Protein AF-U6LQA1-F1 (afdb_monomer)

Structure (mmCIF, N/CA/C/O backbone):
data_AF-U6LQA1-F1
#
_entry.id   AF-U6LQA1-F1
#
loop_
_atom_site.group_PDB
_atom_site.id
_atom_site.type_symbol
_atom_site.label_atom_id
_atom_site.label_alt_id
_atom_site.label_comp_id
_atom_site.label_asym_id
_atom_site.label_entity_id
_atom_site.label_seq_id
_atom_site.pdbx_PDB_ins_code
_atom_site.Cartn_x
_atom_site.Cartn_y
_atom_site.Cartn_z
_atom_site.occupancy
_atom_site.B_iso_or_equiv
_atom_site.auth_seq_id
_atom_site.auth_comp_id
_atom_site.auth_asym_id
_atom_site.auth_atom_id
_atom_site.pdbx_PDB_model_num
ATOM 1 N N . MET A 1 1 ? -21.775 -20.241 40.255 1.00 61.75 1 MET A N 1
ATOM 2 C CA . MET A 1 1 ? -22.355 -19.639 39.043 1.00 61.75 1 MET A CA 1
ATOM 3 C C . MET A 1 1 ? -23.097 -18.416 39.516 1.00 61.75 1 MET A C 1
ATOM 5 O O . MET A 1 1 ? -24.001 -18.556 40.332 1.00 61.75 1 MET A O 1
ATOM 9 N N . GLU A 1 2 ? -22.626 -17.250 39.103 1.00 75.19 2 GLU A N 1
ATOM 10 C CA . GLU A 1 2 ? -23.192 -15.957 39.477 1.00 75.19 2 GLU A CA 1
ATOM 11 C C . GLU A 1 2 ? -23.841 -15.342 38.235 1.00 75.19 2 GLU A C 1
ATOM 13 O O . GLU A 1 2 ? -23.300 -15.445 37.132 1.00 75.19 2 GLU A O 1
ATOM 18 N N . TRP A 1 3 ? -25.023 -14.755 38.412 1.00 77.31 3 TRP A N 1
ATOM 19 C CA . TRP A 1 3 ? -25.735 -14.007 37.378 1.00 77.31 3 TRP A CA 1
ATOM 20 C C . TRP A 1 3 ? -26.078 -12.632 37.945 1.00 77.31 3 TRP A C 1
ATOM 22 O O . TRP A 1 3 ? -26.408 -12.517 39.130 1.00 77.31 3 TRP A O 1
ATOM 32 N N . GLY A 1 4 ? -26.027 -11.608 37.099 1.00 76.25 4 GLY A N 1
ATOM 33 C CA . GLY A 1 4 ? -26.471 -10.272 37.462 1.00 76.25 4 GLY A CA 1
ATOM 34 C C . GLY A 1 4 ? -27.097 -9.530 36.291 1.00 76.25 4 GLY A C 1
ATOM 35 O O . GLY A 1 4 ? -26.804 -9.787 35.124 1.00 76.25 4 GLY A O 1
ATOM 36 N N . GLU A 1 5 ? -27.984 -8.604 36.635 1.00 76.75 5 GLU A N 1
ATOM 37 C CA . GLU A 1 5 ? -28.623 -7.672 35.712 1.00 76.75 5 GLU A CA 1
ATOM 38 C C . GLU A 1 5 ? -28.563 -6.279 36.344 1.00 76.75 5 GLU A C 1
ATOM 40 O O . GLU A 1 5 ? -28.870 -6.110 37.529 1.00 76.75 5 GLU A O 1
ATOM 45 N N . ARG A 1 6 ? -28.130 -5.283 35.571 1.00 73.12 6 ARG A N 1
ATOM 46 C CA . ARG A 1 6 ? -28.109 -3.875 35.972 1.00 73.12 6 ARG A CA 1
ATOM 47 C C . ARG A 1 6 ? -28.780 -3.045 34.884 1.00 73.12 6 ARG A C 1
ATOM 49 O O . ARG A 1 6 ? -28.591 -3.282 33.696 1.00 73.12 6 ARG A O 1
ATOM 56 N N . TRP A 1 7 ? -29.551 -2.043 35.287 1.00 65.44 7 TRP A N 1
ATOM 57 C CA . TRP A 1 7 ? -30.134 -1.066 34.373 1.00 65.44 7 TRP A CA 1
ATOM 58 C C . TRP A 1 7 ? -29.842 0.355 34.846 1.00 65.44 7 TRP A C 1
ATOM 60 O O . TRP A 1 7 ? -29.750 0.620 36.046 1.00 65.44 7 TRP A O 1
ATOM 70 N N . GLU A 1 8 ? -29.684 1.266 33.888 1.00 67.69 8 GLU A N 1
ATOM 71 C CA . GLU A 1 8 ? -29.538 2.702 34.139 1.00 67.69 8 GLU A CA 1
ATOM 72 C C . GLU A 1 8 ? -30.829 3.431 33.747 1.00 67.69 8 GLU A C 1
ATOM 74 O O . GLU A 1 8 ? -31.336 3.287 32.627 1.00 67.69 8 GLU A O 1
ATOM 79 N N . GLU A 1 9 ? -31.366 4.202 34.695 1.00 58.62 9 GLU A N 1
ATOM 80 C CA . GLU A 1 9 ? -32.528 5.073 34.517 1.00 58.62 9 GLU A CA 1
ATOM 81 C C . GLU A 1 9 ? -32.045 6.518 34.352 1.00 58.62 9 GLU A C 1
ATOM 83 O O . GLU A 1 9 ? -31.265 7.010 35.165 1.00 58.62 9 GLU A O 1
ATOM 88 N N . THR A 1 10 ? -32.524 7.212 33.321 1.00 53.03 10 THR A N 1
ATOM 89 C CA . THR A 1 10 ? -32.365 8.667 33.189 1.00 53.03 10 THR A CA 1
ATOM 90 C C . THR A 1 10 ? -33.716 9.350 33.323 1.00 53.03 10 THR A C 1
ATOM 92 O O . THR A 1 10 ? -34.697 8.926 32.706 1.00 53.03 10 THR A O 1
ATOM 95 N N . GLU A 1 11 ? -33.765 10.421 34.112 1.00 50.44 11 GLU A N 1
ATOM 96 C CA . GLU A 1 11 ? -34.923 11.308 34.190 1.00 50.44 11 GLU A CA 1
ATOM 97 C C . GLU A 1 11 ? -35.008 12.107 32.883 1.00 50.44 11 GLU A C 1
ATOM 99 O O . GLU A 1 11 ? -34.171 12.962 32.600 1.00 50.44 11 GLU A O 1
ATOM 104 N N . GLY A 1 12 ? -35.984 11.782 32.035 1.00 47.94 12 GLY A N 1
ATOM 105 C CA . GLY A 1 12 ? -36.197 12.506 30.788 1.00 47.94 12 GLY A CA 1
ATOM 106 C C . GLY A 1 12 ? -36.815 13.876 31.057 1.00 47.94 12 GLY A C 1
ATOM 107 O O . GLY A 1 12 ? -37.962 13.962 31.494 1.00 47.94 12 GLY A O 1
ATOM 108 N N . ILE A 1 13 ? -36.093 14.950 30.733 1.00 45.91 13 ILE A N 1
ATOM 109 C CA . ILE A 1 13 ? -36.718 16.244 30.448 1.00 45.91 13 ILE A CA 1
ATOM 110 C C . ILE A 1 13 ? -37.454 16.052 29.118 1.00 45.91 13 ILE A C 1
ATOM 112 O O . ILE A 1 13 ? -36.828 15.819 28.089 1.00 45.91 13 ILE A O 1
ATOM 116 N N . GLN A 1 14 ? -38.786 16.055 29.157 1.00 48.94 14 GLN A N 1
ATOM 117 C CA . GLN A 1 14 ? -39.632 15.971 27.964 1.00 48.94 14 GLN A CA 1
ATOM 118 C C . GLN A 1 14 ? -39.200 17.016 26.919 1.00 48.94 14 GLN A C 1
ATOM 120 O O . GLN A 1 14 ? -38.869 18.144 27.290 1.00 48.94 14 GLN A O 1
ATOM 125 N N . ASP A 1 15 ? -39.270 16.673 25.626 1.00 49.00 15 ASP A N 1
ATOM 126 C CA . ASP A 1 15 ? -39.147 17.638 24.527 1.00 49.00 15 ASP A CA 1
ATOM 127 C C . ASP A 1 15 ? -39.993 18.874 24.846 1.00 49.00 15 ASP A C 1
ATOM 129 O O . ASP A 1 15 ? -41.217 18.776 24.978 1.00 49.00 15 ASP A O 1
ATOM 133 N N . ALA A 1 16 ? -39.355 20.040 24.986 1.00 51.94 16 ALA A N 1
ATOM 134 C CA . ALA A 1 16 ? -40.000 21.260 25.479 1.00 51.94 16 ALA A CA 1
ATOM 135 C C . ALA A 1 16 ? -41.273 21.637 24.689 1.00 51.94 16 ALA A C 1
ATOM 137 O O . ALA A 1 16 ? -42.183 22.262 25.231 1.00 51.94 16 ALA A O 1
ATOM 138 N N . ALA A 1 17 ? -41.373 21.209 23.425 1.00 51.69 17 ALA A N 1
ATOM 139 C CA . ALA A 1 17 ? -42.545 21.406 22.576 1.00 51.69 17 ALA A CA 1
ATOM 140 C C . ALA A 1 17 ? -43.717 20.455 22.904 1.00 51.69 17 ALA A C 1
ATOM 142 O O . ALA A 1 17 ? -44.864 20.902 22.964 1.00 51.69 17 ALA A O 1
ATOM 143 N N . ALA A 1 18 ? -43.450 19.170 23.162 1.00 53.00 18 ALA A N 1
ATOM 144 C CA . ALA A 1 18 ? -44.482 18.205 23.553 1.00 53.00 18 ALA A CA 1
ATOM 145 C C . ALA A 1 18 ? -44.925 18.426 25.011 1.00 53.00 18 ALA A C 1
ATOM 147 O O . ALA A 1 18 ? -46.120 18.376 25.310 1.00 53.00 18 ALA A O 1
ATOM 148 N N . ALA A 1 19 ? -43.979 18.779 25.890 1.00 53.56 19 ALA A N 1
ATOM 149 C CA . ALA A 1 19 ? -44.236 19.144 27.281 1.00 53.56 19 ALA A CA 1
ATOM 150 C C . ALA A 1 19 ? -45.154 20.371 27.401 1.00 53.56 19 ALA A C 1
ATOM 152 O O . ALA A 1 19 ? -46.067 20.374 28.223 1.00 53.56 19 ALA A O 1
ATOM 153 N N . ALA A 1 20 ? -44.969 21.394 26.554 1.00 57.53 20 ALA A N 1
ATOM 154 C CA . ALA A 1 20 ? -45.802 22.598 26.562 1.00 57.53 20 ALA A CA 1
ATOM 155 C C . ALA A 1 20 ? -47.252 22.321 26.121 1.00 57.53 20 ALA A C 1
ATOM 157 O O . ALA A 1 20 ? -48.189 22.852 26.720 1.00 57.53 20 ALA A O 1
ATOM 158 N N . GLN A 1 21 ? -47.461 21.457 25.119 1.00 59.94 21 GLN A N 1
ATOM 159 C CA . GLN A 1 21 ? -48.807 21.076 24.669 1.00 59.94 21 GLN A CA 1
ATOM 160 C C . GLN A 1 21 ? -49.531 20.187 25.690 1.00 59.94 21 GLN A C 1
ATOM 162 O O . GLN A 1 21 ? -50.715 20.402 25.965 1.00 59.94 21 GLN A O 1
ATOM 167 N N . GLN A 1 22 ? -48.821 19.235 26.306 1.00 58.28 22 GLN A N 1
ATOM 168 C CA .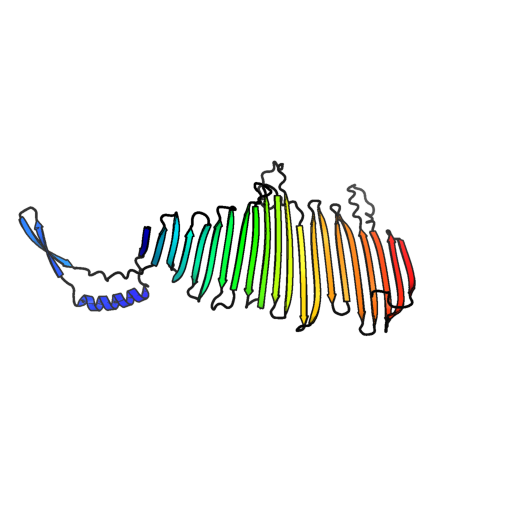 GLN A 1 22 ? -49.389 18.390 27.358 1.00 58.28 22 GLN A CA 1
ATOM 169 C C . GLN A 1 22 ? -49.641 19.178 28.655 1.00 58.28 22 GLN A C 1
ATOM 171 O O . GLN A 1 22 ? -50.682 18.982 29.282 1.00 58.28 22 GLN A O 1
ATOM 176 N N . GLN A 1 23 ? -48.772 20.134 29.019 1.00 59.31 23 GLN A N 1
ATOM 177 C CA . GLN A 1 23 ? -49.024 21.064 30.128 1.00 59.31 23 GLN A CA 1
ATOM 178 C C . GLN A 1 23 ? -50.230 21.967 29.868 1.00 59.31 23 GLN A C 1
ATOM 180 O O . GLN A 1 23 ? -50.985 22.217 30.803 1.00 59.31 23 GLN A O 1
ATOM 185 N N . GLN A 1 24 ? -50.465 22.434 28.636 1.00 62.12 24 GLN A N 1
ATOM 186 C CA . GLN A 1 24 ? -51.657 23.238 28.335 1.00 62.12 24 GLN A CA 1
ATOM 187 C C . GLN A 1 24 ? -52.957 22.430 28.467 1.00 62.12 24 GLN A C 1
ATOM 189 O O . GLN A 1 24 ? -53.931 22.935 29.029 1.00 62.12 24 GLN A O 1
ATOM 194 N N . GLN A 1 25 ? -52.978 21.167 28.022 1.00 60.09 25 GLN A N 1
ATOM 195 C CA . GLN A 1 25 ? -54.140 20.292 28.229 1.00 60.09 25 GLN A CA 1
ATOM 196 C C . GLN A 1 25 ? -54.322 19.888 29.699 1.00 60.09 25 GLN A C 1
ATOM 198 O O . GLN A 1 25 ? -55.453 19.881 30.192 1.00 60.09 25 GLN A O 1
ATOM 203 N N . GLN A 1 26 ? -53.238 19.620 30.435 1.00 57.31 26 GLN A N 1
ATOM 204 C CA . GLN A 1 26 ? -53.326 19.333 31.870 1.00 57.31 26 GLN A CA 1
ATOM 205 C C . GLN A 1 26 ? -53.703 20.565 32.698 1.00 57.31 26 GLN A C 1
ATOM 207 O O . GLN A 1 26 ? -54.463 20.414 33.647 1.00 57.31 26 GLN A O 1
ATOM 212 N N . GLN A 1 27 ? -53.284 21.784 32.339 1.00 58.72 27 GLN A N 1
ATOM 213 C CA . GLN A 1 27 ? -53.748 23.003 33.019 1.00 58.72 27 GLN A CA 1
ATOM 214 C C . GLN A 1 27 ? -55.251 23.241 32.817 1.00 58.72 27 GLN A C 1
ATOM 216 O O . GLN A 1 27 ? -55.916 23.705 33.744 1.00 58.72 27 GLN A O 1
ATOM 221 N N . GLN A 1 28 ? -55.816 22.873 31.659 1.00 57.81 28 GLN A N 1
ATOM 222 C CA . GLN A 1 28 ? -57.268 22.940 31.455 1.00 57.81 28 GLN A CA 1
ATOM 223 C C . GLN A 1 28 ? -58.037 21.876 32.255 1.00 57.81 28 GLN A C 1
ATOM 225 O O . GLN A 1 28 ? -59.141 22.161 32.716 1.00 57.81 28 GLN A O 1
ATOM 230 N N . GLN A 1 29 ? -57.467 20.689 32.502 1.00 55.22 29 GLN A N 1
ATOM 231 C CA . GLN A 1 29 ? -58.102 19.678 33.367 1.00 55.22 29 GLN A CA 1
ATOM 232 C C . GLN A 1 29 ? -57.857 19.906 34.871 1.00 55.22 29 GLN A C 1
ATOM 234 O O . GLN A 1 29 ? -58.747 19.640 35.680 1.00 55.22 29 GLN A O 1
ATOM 239 N N . GLN A 1 30 ? -56.712 20.465 35.277 1.00 53.50 30 GLN A N 1
ATOM 240 C CA . GLN A 1 30 ? -56.400 20.747 36.687 1.00 53.50 30 GLN A CA 1
ATOM 241 C C . GLN A 1 30 ? -57.215 21.905 37.277 1.00 53.50 30 GLN A C 1
ATOM 243 O O . GLN A 1 30 ? -57.342 21.991 38.499 1.00 53.50 30 GLN A O 1
ATOM 248 N N . GLN A 1 31 ? -57.850 22.748 36.455 1.00 54.28 31 GLN A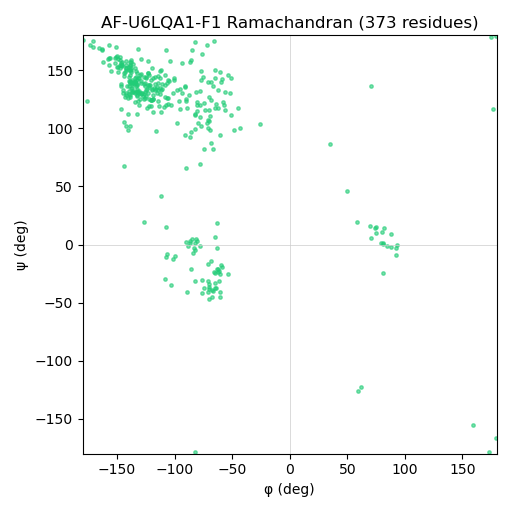 N 1
ATOM 249 C CA . GLN A 1 31 ? -58.846 23.695 36.968 1.00 54.28 31 GLN A CA 1
ATOM 250 C C . GLN A 1 31 ? -60.126 23.013 37.481 1.00 54.28 31 GLN A C 1
ATOM 252 O O . GLN A 1 31 ? -60.880 23.649 38.212 1.00 54.28 31 GLN A O 1
ATOM 257 N N . GLN A 1 32 ? -60.372 21.732 37.171 1.00 52.75 32 GLN A N 1
ATOM 258 C CA . GLN A 1 32 ? -61.587 21.036 37.617 1.00 52.75 32 GLN A CA 1
ATOM 259 C C . GLN A 1 32 ? -61.399 20.103 38.821 1.00 52.75 32 GLN A C 1
ATOM 261 O O . GLN A 1 32 ? -62.397 19.718 39.425 1.00 52.75 32 GLN A O 1
ATOM 266 N N . GLN A 1 33 ? -60.170 19.774 39.240 1.00 54.72 33 GLN A N 1
ATOM 267 C CA . GLN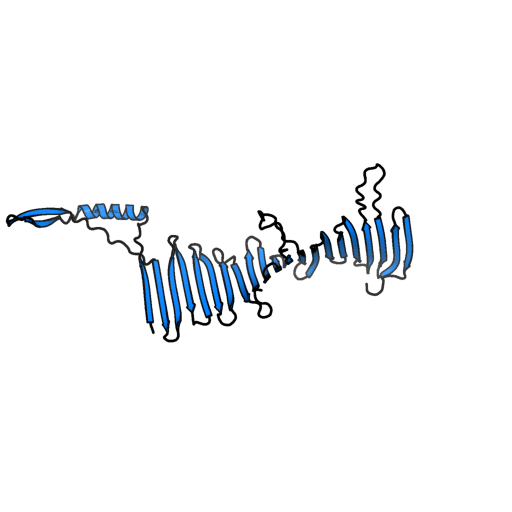 A 1 33 ? -59.940 18.943 40.434 1.00 54.72 33 GLN A CA 1
ATOM 268 C C . GLN A 1 33 ? -58.690 19.370 41.218 1.00 54.72 33 GLN A C 1
ATOM 270 O O . GLN A 1 33 ? -57.715 18.631 41.326 1.00 54.72 33 GLN A O 1
ATOM 275 N N . GLN A 1 34 ? -58.726 20.557 41.830 1.00 56.22 34 GLN A N 1
ATOM 276 C CA . GLN A 1 34 ? -57.809 20.862 42.930 1.00 56.22 34 GLN A CA 1
ATOM 277 C C . GLN A 1 34 ? -58.245 20.057 44.159 1.00 56.22 34 GLN A C 1
ATOM 279 O O . GLN A 1 34 ? -59.253 20.361 44.799 1.00 56.22 34 GLN A O 1
ATOM 284 N N . GLN A 1 35 ? -57.512 18.992 44.482 1.00 59.16 35 GLN A N 1
ATOM 285 C CA . GLN A 1 35 ? -57.755 18.234 45.706 1.00 59.16 35 GLN A CA 1
ATOM 286 C C . GLN A 1 35 ? -57.182 19.008 46.899 1.00 59.16 35 GLN A C 1
ATOM 288 O O . GLN A 1 35 ? -55.976 19.028 47.140 1.00 59.16 35 GLN A O 1
ATOM 293 N N . HIS A 1 36 ? -58.065 19.673 47.645 1.00 57.50 36 HIS A N 1
ATOM 294 C CA . HIS A 1 36 ? -57.721 20.304 48.915 1.00 57.50 36 HIS A CA 1
ATOM 295 C C . HIS A 1 36 ? -57.739 19.253 50.022 1.00 57.50 36 HIS A C 1
ATOM 297 O O . HIS A 1 36 ? -58.801 18.774 50.423 1.00 57.50 36 HIS A O 1
ATOM 303 N N . LEU A 1 37 ? -56.567 18.927 50.558 1.00 62.25 37 LEU A N 1
ATOM 304 C CA . LEU A 1 37 ? -56.456 18.085 51.742 1.00 62.25 37 LEU A CA 1
ATOM 305 C C . LEU A 1 37 ? -56.348 18.976 52.978 1.00 62.25 37 LEU A C 1
ATOM 307 O O . LEU A 1 37 ? -55.621 19.970 53.004 1.00 62.25 37 LEU A O 1
ATOM 311 N N . ARG A 1 38 ? -57.115 18.635 54.013 1.00 65.25 38 ARG A N 1
ATOM 312 C CA . ARG A 1 38 ? -57.076 19.318 55.307 1.00 65.25 38 ARG A CA 1
ATOM 313 C C . ARG A 1 38 ? -56.196 18.517 56.247 1.00 65.25 38 ARG A C 1
ATOM 315 O O . ARG A 1 38 ? -56.620 17.482 56.754 1.00 65.25 38 ARG A O 1
ATOM 322 N N . ILE A 1 39 ? -54.984 19.002 56.480 1.00 72.44 39 ILE A N 1
ATOM 323 C CA . ILE A 1 39 ? -54.062 18.369 57.420 1.00 72.44 39 ILE A CA 1
ATOM 324 C C . ILE A 1 39 ? -54.351 18.938 58.807 1.00 72.44 39 ILE A C 1
ATOM 326 O O . ILE A 1 39 ? -54.432 20.156 58.980 1.00 72.44 39 ILE A O 1
ATOM 330 N N . ARG A 1 40 ? -54.541 18.052 59.788 1.00 69.44 40 ARG A N 1
ATOM 331 C CA . ARG A 1 40 ? -54.679 18.413 61.201 1.00 69.44 40 ARG A CA 1
ATOM 332 C C . ARG A 1 40 ? -53.320 18.287 61.872 1.00 69.44 40 ARG A C 1
ATOM 334 O O . ARG A 1 40 ? -52.771 17.193 61.931 1.00 69.44 40 ARG A O 1
ATOM 341 N N . ILE A 1 41 ? -52.794 19.399 62.366 1.00 75.50 41 ILE A N 1
ATOM 342 C CA . ILE A 1 41 ? -51.494 19.477 63.030 1.00 75.50 41 ILE A CA 1
ATOM 343 C C . ILE A 1 41 ? -51.753 19.719 64.517 1.00 75.50 41 ILE A C 1
ATOM 345 O O . ILE A 1 41 ? -52.360 20.728 64.884 1.00 75.50 41 ILE A O 1
ATOM 349 N N . LEU A 1 42 ? -51.324 18.780 65.362 1.00 68.12 42 LEU A N 1
ATOM 350 C CA . LEU A 1 42 ? -51.384 18.904 66.817 1.00 68.12 42 LEU A CA 1
ATOM 351 C C . LEU A 1 42 ? -50.199 19.755 67.287 1.00 68.12 42 LEU A C 1
ATOM 353 O O . LEU A 1 42 ? -49.046 19.409 67.036 1.00 68.12 42 LEU A O 1
ATOM 357 N N . LEU A 1 43 ? -50.485 20.874 67.943 1.00 78.06 43 LEU A N 1
ATOM 358 C CA . LEU A 1 43 ? -49.476 21.766 68.498 1.00 78.06 43 LEU A CA 1
ATOM 359 C C . LEU A 1 43 ? -49.049 21.310 69.906 1.00 78.06 43 LEU A C 1
ATOM 361 O O . LEU A 1 43 ? -49.816 20.631 70.591 1.00 78.06 43 LEU A O 1
ATOM 365 N N . PRO A 1 44 ? -47.859 21.721 70.387 1.00 61.06 44 PRO A N 1
ATOM 366 C CA . PRO A 1 44 ? -47.303 21.266 71.668 1.00 61.06 44 PRO A CA 1
ATOM 367 C C . PRO A 1 44 ? -48.171 21.555 72.906 1.00 61.06 44 PRO A C 1
ATOM 369 O O . PRO A 1 44 ? -47.990 20.914 73.935 1.00 61.06 44 PRO A O 1
ATOM 372 N N . GLY A 1 45 ? -49.120 22.495 72.816 1.00 77.94 45 GLY A N 1
ATOM 373 C CA . GLY A 1 45 ? -50.091 22.810 73.873 1.00 77.94 45 GLY A CA 1
ATOM 374 C C . GLY A 1 45 ? -51.369 21.958 73.866 1.00 77.94 45 GLY A C 1
ATOM 375 O O . GLY A 1 45 ? -52.264 22.218 74.662 1.00 77.94 45 GLY A O 1
ATOM 376 N N . GLY A 1 46 ? -51.488 20.972 72.968 1.00 71.94 46 GLY A N 1
ATOM 377 C CA . GLY A 1 46 ? -52.673 20.112 72.831 1.00 71.94 46 GLY A CA 1
ATOM 378 C C . GLY A 1 46 ? -53.766 20.658 71.902 1.00 71.94 46 GLY A C 1
ATOM 379 O O . GLY A 1 46 ? -54.760 19.978 71.656 1.00 71.94 46 GLY A O 1
ATOM 380 N N . GLU A 1 47 ? -53.584 21.855 71.345 1.00 76.50 47 GLU A N 1
ATOM 381 C CA . GLU A 1 47 ? -54.486 22.432 70.345 1.00 76.50 47 GLU A CA 1
ATOM 382 C C . GLU A 1 47 ? -54.266 21.796 68.963 1.00 76.50 47 GLU A C 1
ATOM 384 O O . GLU A 1 47 ? -53.135 21.528 68.561 1.00 76.50 47 GLU A O 1
ATOM 389 N N . VAL A 1 48 ? -55.340 21.571 68.201 1.00 74.62 48 VAL A N 1
ATOM 390 C CA . VAL A 1 48 ? -55.267 21.050 66.826 1.00 74.62 48 VAL A CA 1
ATOM 391 C C . VAL A 1 48 ? -55.597 22.168 65.847 1.00 74.62 48 VAL A C 1
ATOM 393 O O . VAL A 1 48 ? -56.716 22.679 65.847 1.00 74.62 48 VAL A O 1
ATOM 396 N N . THR A 1 49 ? -54.664 22.499 64.955 1.00 71.00 49 THR A N 1
ATOM 397 C CA . THR A 1 49 ? -54.922 23.430 63.845 1.00 71.00 49 THR A CA 1
ATOM 398 C C . THR A 1 49 ? -55.160 22.650 62.561 1.00 71.00 49 THR A C 1
ATOM 400 O O . THR A 1 49 ? -54.561 21.599 62.340 1.00 71.00 49 THR A O 1
ATOM 403 N N . THR A 1 50 ? -56.068 23.131 61.713 1.00 77.62 50 THR A N 1
ATOM 404 C CA . THR A 1 50 ? -56.317 22.523 60.402 1.00 77.62 50 THR A CA 1
ATOM 405 C C . THR A 1 50 ? -55.897 23.500 59.321 1.00 77.62 50 THR A C 1
ATOM 407 O O . THR A 1 50 ? -56.478 24.581 59.236 1.00 77.62 50 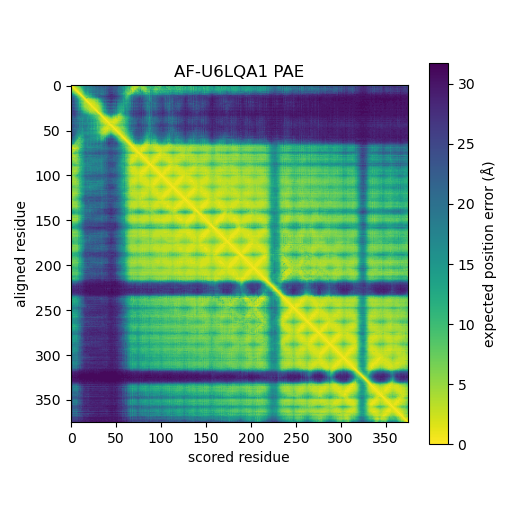THR A O 1
ATOM 410 N N . GLN A 1 51 ? -54.930 23.122 58.486 1.00 75.94 51 GLN A N 1
ATOM 411 C CA . GLN A 1 51 ? -54.529 23.929 57.334 1.00 75.94 51 GLN A CA 1
ATOM 412 C C . GLN A 1 51 ? -54.925 23.233 56.024 1.00 75.94 51 GLN A C 1
ATOM 414 O O . GLN A 1 51 ? -54.715 22.022 55.884 1.00 75.94 51 GLN A O 1
ATOM 419 N N . PRO A 1 52 ? -55.533 23.962 55.069 1.00 64.19 52 PRO A N 1
ATOM 420 C CA . PRO A 1 52 ? -55.725 23.455 53.721 1.00 64.19 52 PRO A CA 1
ATOM 421 C C . PRO A 1 52 ? -54.381 23.481 52.987 1.00 64.19 52 PRO A C 1
ATOM 423 O O . PRO A 1 52 ? -53.777 24.541 52.838 1.00 64.19 52 PRO A O 1
ATOM 426 N N . VAL A 1 53 ? -53.927 22.322 52.518 1.00 65.62 53 VAL A N 1
ATOM 427 C CA . VAL A 1 53 ? -52.722 22.208 51.692 1.00 65.62 53 VAL A CA 1
ATOM 428 C C . VAL A 1 53 ? -53.137 21.795 50.286 1.00 65.62 53 VAL A C 1
ATOM 430 O O . VAL A 1 53 ? -53.970 20.903 50.101 1.00 65.62 53 VAL A O 1
ATOM 433 N N . LEU A 1 54 ? -52.578 22.491 49.299 1.00 63.88 54 LEU A N 1
ATOM 434 C CA . LEU A 1 54 ? -52.759 22.198 47.884 1.00 63.88 54 LEU A CA 1
ATOM 435 C C . LEU A 1 54 ? -51.824 21.049 47.506 1.00 63.88 54 LEU A C 1
ATOM 437 O O . LEU A 1 54 ? -50.603 21.189 47.581 1.00 63.88 54 LEU A O 1
ATOM 441 N N . LEU A 1 55 ? -52.397 19.906 47.129 1.00 53.69 55 LEU A N 1
ATOM 442 C CA . LEU A 1 55 ? -51.621 18.771 46.647 1.00 53.69 55 LEU A CA 1
ATOM 443 C C . LEU A 1 55 ? -51.315 18.989 45.158 1.00 53.69 55 LEU A C 1
ATOM 445 O O . LEU A 1 55 ? -52.167 18.765 44.301 1.00 53.69 55 LEU A O 1
ATOM 449 N N . LEU A 1 56 ? -50.105 19.457 44.847 1.00 57.59 56 LEU A N 1
ATOM 450 C CA . LEU A 1 56 ? -49.598 19.477 43.474 1.00 57.59 56 LEU A CA 1
ATOM 451 C C . LEU A 1 56 ? -49.312 18.033 43.052 1.00 57.59 56 LEU A C 1
ATOM 453 O O . LEU A 1 56 ? -48.299 17.451 43.436 1.00 57.59 56 LEU A O 1
ATOM 457 N N . GLN A 1 57 ? -50.231 17.441 42.290 1.00 55.31 57 GLN A N 1
ATOM 458 C CA . GLN A 1 57 ? -50.026 16.139 41.670 1.00 55.31 57 GLN A CA 1
ATOM 459 C C . GLN A 1 57 ? -48.967 16.315 40.574 1.00 55.31 57 GLN A C 1
ATOM 461 O O . GLN A 1 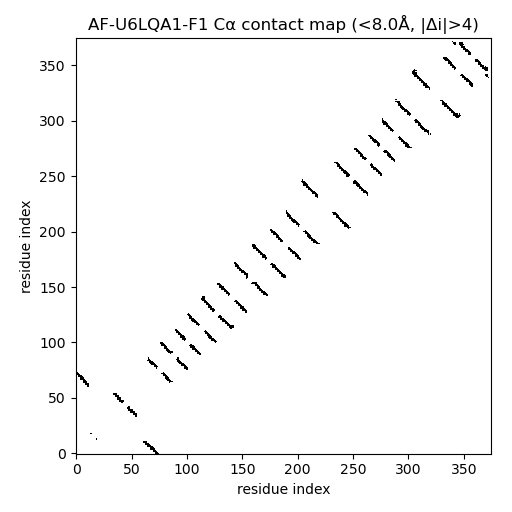57 ? -49.258 16.835 39.497 1.00 55.31 57 GLN A O 1
ATOM 466 N N . GLN A 1 58 ? -47.715 15.967 40.879 1.00 53.72 58 GLN A N 1
ATOM 467 C CA . GLN A 1 58 ? -46.673 15.927 39.859 1.00 53.72 58 GLN A CA 1
ATOM 468 C C . GLN A 1 58 ? -47.062 14.874 38.814 1.00 53.72 58 GLN A C 1
ATOM 470 O O . GLN A 1 58 ? -47.479 13.774 39.198 1.00 53.72 58 GLN A O 1
ATOM 475 N N . PRO A 1 59 ? -46.973 15.189 37.509 1.00 57.72 59 PRO A N 1
ATOM 476 C CA . PRO A 1 59 ? -47.207 14.191 36.482 1.00 57.72 59 PRO A CA 1
ATOM 477 C C . PRO A 1 59 ? -46.213 13.034 36.675 1.00 57.72 59 PRO A C 1
ATOM 479 O O . PRO A 1 59 ? -45.068 13.275 37.073 1.00 57.72 59 PRO A O 1
ATOM 482 N N . PRO A 1 60 ? -46.633 11.779 36.438 1.00 51.78 60 PRO A N 1
ATOM 483 C CA . PRO A 1 60 ? -45.732 10.640 36.522 1.00 51.78 60 PRO A CA 1
ATOM 484 C C . PRO A 1 60 ? -44.557 10.868 35.568 1.00 51.78 60 PRO A C 1
ATOM 486 O O . PRO A 1 60 ? -44.754 11.046 34.368 1.00 51.78 60 PRO A O 1
ATOM 489 N N . MET A 1 61 ? -43.337 10.898 36.108 1.00 52.09 61 MET A N 1
ATOM 490 C CA . MET A 1 61 ? -42.134 10.964 35.283 1.00 52.09 61 MET A CA 1
ATOM 491 C C . MET A 1 61 ? -42.028 9.686 34.453 1.00 52.09 61 MET A C 1
ATOM 493 O O . MET A 1 61 ? -41.953 8.585 35.005 1.00 52.09 61 MET A O 1
ATOM 497 N N . GLU A 1 62 ? -41.999 9.829 33.129 1.00 53.12 62 GLU A N 1
ATOM 498 C CA . GLU A 1 62 ? -41.661 8.729 32.234 1.00 53.12 62 GLU A CA 1
ATOM 499 C C . GLU A 1 62 ? -40.172 8.406 32.385 1.00 53.12 62 GLU A C 1
ATOM 501 O O . GLU A 1 62 ? -39.295 9.143 31.934 1.00 53.12 62 GLU A O 1
ATOM 506 N N . ARG A 1 63 ? -39.880 7.285 33.043 1.00 52.09 63 ARG A N 1
ATOM 507 C CA . ARG A 1 63 ? -38.528 6.735 33.121 1.00 52.09 63 ARG A CA 1
ATOM 508 C C . ARG A 1 63 ? -38.264 5.935 31.853 1.00 52.09 63 ARG A C 1
ATOM 510 O O . ARG A 1 63 ? -38.887 4.896 31.639 1.00 52.09 63 ARG A O 1
ATOM 517 N N . LYS A 1 64 ? -37.348 6.402 31.006 1.00 60.28 64 LYS A N 1
ATOM 518 C CA . LYS A 1 64 ? -36.875 5.623 29.854 1.00 60.28 64 LYS A CA 1
ATOM 519 C C . LYS A 1 64 ? -35.661 4.797 30.283 1.00 60.28 64 LYS A C 1
ATOM 521 O O . LYS A 1 64 ? -34.683 5.350 30.784 1.00 60.28 64 LYS A O 1
ATOM 526 N N . LYS A 1 65 ? -35.737 3.471 30.106 1.00 62.03 65 LYS A N 1
ATOM 527 C CA . LYS A 1 65 ? -34.606 2.552 30.320 1.00 62.03 65 LYS A CA 1
ATOM 528 C C . LYS A 1 65 ? -33.527 2.889 29.291 1.00 62.03 65 LYS A C 1
ATOM 530 O O . LYS A 1 65 ? -33.787 2.780 28.095 1.00 62.03 65 LYS A O 1
ATOM 535 N N . ARG A 1 66 ? -32.349 3.319 29.752 1.00 74.00 66 ARG A N 1
ATOM 536 C CA . ARG A 1 66 ? -31.271 3.771 28.863 1.00 74.00 66 ARG A CA 1
ATOM 537 C C . ARG A 1 66 ? -30.356 2.626 28.446 1.00 74.00 66 ARG A C 1
ATOM 539 O O . ARG A 1 66 ? -30.023 2.539 27.272 1.00 74.00 66 ARG A O 1
ATOM 546 N N . PHE A 1 67 ? -30.024 1.732 29.380 1.00 83.12 67 PHE A N 1
ATOM 547 C CA . PHE A 1 67 ? -29.194 0.549 29.136 1.00 83.12 67 PHE A CA 1
ATOM 548 C C . PHE A 1 67 ? -29.712 -0.691 29.887 1.00 83.12 67 PHE A C 1
ATOM 550 O O . PHE A 1 67 ? -30.211 -0.590 31.010 1.00 83.12 67 PHE A O 1
ATOM 557 N N . ASP A 1 68 ? -29.586 -1.851 29.248 1.00 87.75 68 ASP A N 1
ATOM 558 C CA . ASP A 1 68 ? -29.770 -3.202 29.777 1.00 87.75 68 ASP A CA 1
ATOM 559 C C . ASP A 1 68 ? -28.405 -3.893 29.814 1.00 87.75 68 ASP A C 1
ATOM 561 O O . ASP A 1 68 ? -27.826 -4.106 28.754 1.00 87.75 68 ASP A O 1
ATOM 565 N N . ASP A 1 69 ? -27.881 -4.200 30.999 1.00 92.44 69 ASP A N 1
ATOM 566 C CA . ASP A 1 69 ? -26.564 -4.816 31.196 1.00 92.44 69 ASP A CA 1
ATOM 567 C C . ASP A 1 69 ? -26.728 -6.170 31.897 1.00 92.44 69 ASP A C 1
ATOM 569 O O . ASP A 1 69 ? -27.194 -6.244 33.039 1.00 92.44 69 ASP A O 1
ATOM 573 N N . LYS A 1 70 ? -26.387 -7.249 31.190 1.00 93.06 70 LYS A N 1
ATOM 574 C CA . LYS A 1 70 ? -26.543 -8.641 31.625 1.00 93.06 70 LYS A CA 1
ATOM 575 C C . LYS A 1 70 ? -25.205 -9.346 31.575 1.00 93.06 70 LYS A C 1
ATOM 577 O O . LYS A 1 70 ? -24.509 -9.270 30.568 1.00 93.06 70 LYS A O 1
ATOM 582 N N . TRP A 1 71 ? -24.874 -10.083 32.627 1.00 93.31 71 TRP A N 1
ATOM 583 C CA . TRP A 1 71 ? -23.598 -10.784 32.714 1.00 93.31 71 TRP A CA 1
ATOM 584 C C . TRP A 1 71 ? -23.694 -12.095 33.493 1.00 93.31 71 TRP A C 1
ATOM 586 O O . TRP A 1 71 ? -24.609 -12.320 34.293 1.00 93.31 71 TRP A O 1
ATOM 596 N N . TRP A 1 72 ? -22.716 -12.963 33.243 1.00 93.75 72 TRP A N 1
ATOM 597 C CA . TRP A 1 72 ? -22.609 -14.308 33.795 1.00 93.75 72 TRP A CA 1
ATOM 598 C C . TRP A 1 72 ? -21.160 -14.612 34.172 1.00 93.75 72 TRP A C 1
ATOM 600 O O . TRP A 1 72 ? -20.240 -14.249 33.439 1.00 93.75 72 TRP A O 1
ATOM 610 N N . ILE A 1 73 ? -20.962 -15.297 35.303 1.00 92.06 73 ILE A N 1
ATOM 611 C CA . ILE A 1 73 ? -19.652 -15.783 35.760 1.00 92.06 73 ILE A CA 1
ATOM 612 C C . ILE A 1 73 ? -19.767 -17.256 36.179 1.00 92.06 73 ILE A C 1
ATOM 614 O O . ILE A 1 73 ? -20.560 -17.639 37.053 1.00 92.06 73 ILE A O 1
ATOM 618 N N . GLU A 1 74 ? -18.955 -18.108 35.562 1.00 92.62 74 GLU A N 1
ATOM 619 C CA . GLU A 1 74 ? -18.832 -19.526 35.886 1.00 92.62 74 GLU A CA 1
ATOM 620 C C . GLU A 1 74 ? -17.818 -19.771 37.007 1.00 92.62 74 GLU A C 1
ATOM 622 O O . GLU A 1 74 ? -16.884 -19.006 37.228 1.00 92.62 74 GLU A O 1
ATOM 627 N N . ALA A 1 75 ? -17.955 -20.906 37.699 1.00 85.94 75 ALA A N 1
ATOM 628 C CA . ALA A 1 75 ? -17.037 -21.288 38.776 1.00 85.94 75 ALA A CA 1
ATOM 629 C C . ALA A 1 75 ? -15.583 -21.483 38.302 1.00 85.94 75 ALA A C 1
ATOM 631 O O . ALA A 1 75 ? -14.659 -21.371 39.101 1.00 85.94 75 ALA A O 1
ATOM 632 N N . HIS A 1 76 ? -15.385 -21.774 37.014 1.00 87.25 76 HIS A N 1
ATOM 633 C CA . HIS A 1 76 ? -14.070 -21.975 36.404 1.00 87.25 76 HIS A CA 1
ATOM 634 C C . HIS A 1 76 ? -13.391 -20.666 35.963 1.00 87.25 76 HIS A C 1
ATOM 636 O O . HIS A 1 76 ? -12.311 -20.722 35.386 1.00 87.25 76 HIS A O 1
ATOM 642 N N . GLY A 1 77 ? -13.992 -19.503 36.247 1.00 89.62 77 GLY A N 1
ATOM 643 C CA . GLY A 1 77 ? -13.429 -18.186 35.931 1.00 89.62 77 GLY A CA 1
ATOM 644 C C . GLY A 1 77 ? -13.851 -17.613 34.577 1.00 89.62 77 GLY A C 1
ATOM 645 O O . GLY A 1 77 ? -13.510 -16.470 34.290 1.00 89.62 77 GLY A O 1
ATOM 646 N N . ASN A 1 78 ? -14.620 -18.358 33.774 1.00 93.69 78 ASN A N 1
ATOM 647 C CA . ASN A 1 78 ? -15.212 -17.825 32.549 1.00 93.69 78 ASN A CA 1
ATOM 648 C C . ASN A 1 78 ? -16.276 -16.784 32.887 1.00 93.69 78 ASN A C 1
ATOM 650 O O . ASN A 1 78 ? -17.083 -16.981 33.797 1.00 93.69 78 ASN A O 1
ATOM 654 N N . SER A 1 79 ? -16.321 -15.709 32.119 1.00 94.31 79 SER A N 1
ATOM 655 C CA . SER A 1 79 ? -17.322 -14.666 32.245 1.00 94.31 79 SER A CA 1
ATOM 656 C C . SER A 1 79 ? -17.697 -14.104 30.882 1.00 94.31 79 SER A C 1
ATOM 658 O O . SER A 1 79 ? -16.888 -14.081 29.956 1.00 94.31 79 SER A O 1
ATOM 660 N N . TRP A 1 80 ? -18.951 -13.700 30.735 1.00 96.12 80 TRP A N 1
ATOM 661 C CA . TRP A 1 80 ? -19.437 -13.023 29.539 1.00 96.12 80 TRP A CA 1
ATOM 662 C C . TRP A 1 80 ? -20.579 -12.088 29.896 1.00 96.12 80 TRP A C 1
ATOM 664 O O . TRP A 1 80 ? -21.225 -12.240 30.935 1.00 96.12 80 TRP A O 1
ATOM 674 N N . GLY A 1 81 ? -20.858 -11.137 29.018 1.00 96.00 81 GLY A N 1
ATOM 675 C CA . GLY A 1 81 ? -21.971 -10.225 29.195 1.00 96.00 81 GLY A CA 1
ATOM 676 C C . GLY A 1 81 ? -22.360 -9.507 27.918 1.00 96.00 81 GLY A C 1
ATOM 677 O O . GLY A 1 81 ? -21.665 -9.564 26.904 1.00 96.00 81 GLY A O 1
ATOM 678 N N . HIS A 1 82 ? -23.514 -8.860 27.986 1.00 95.44 82 HIS A N 1
ATOM 679 C CA . HIS A 1 82 ? -24.107 -8.055 26.932 1.00 95.44 82 HIS A CA 1
ATOM 680 C C . HIS A 1 82 ? -24.717 -6.803 27.552 1.00 95.44 82 HIS A C 1
ATOM 682 O O . HIS A 1 82 ? -25.515 -6.896 28.486 1.00 95.44 82 HIS A O 1
ATOM 688 N N . LYS A 1 83 ? -24.379 -5.648 26.989 1.00 93.94 83 LYS A N 1
ATOM 689 C CA . LYS A 1 83 ? -24.954 -4.350 27.311 1.00 93.94 83 LYS A CA 1
ATOM 690 C C . LYS A 1 83 ? -25.616 -3.776 26.065 1.00 93.94 83 LYS A C 1
ATOM 692 O O . LYS A 1 83 ? -24.963 -3.620 25.043 1.00 93.94 83 LYS A O 1
ATOM 697 N N . GLU A 1 84 ? -26.892 -3.419 26.127 1.00 94.50 84 GLU A N 1
ATOM 698 C CA . GLU A 1 84 ? -27.603 -2.771 25.014 1.00 94.50 84 GLU A CA 1
ATOM 699 C C . GLU A 1 84 ? -28.398 -1.570 25.496 1.00 94.50 84 GLU A C 1
ATOM 701 O O . GLU A 1 84 ? -28.945 -1.576 26.594 1.00 94.50 84 GLU A O 1
ATOM 706 N N . GLY A 1 85 ? -28.466 -0.521 24.689 1.00 92.31 85 GLY A N 1
ATOM 707 C CA . GLY A 1 85 ? -29.177 0.688 25.066 1.00 92.31 85 GLY A CA 1
ATOM 708 C C . GLY A 1 85 ? -29.127 1.777 24.014 1.00 92.31 85 GLY A C 1
ATOM 709 O O . GLY A 1 85 ? -28.754 1.528 22.869 1.00 92.31 85 GLY A O 1
ATOM 710 N N . PHE A 1 86 ? -29.507 2.984 24.421 1.00 88.94 86 PHE A N 1
ATOM 711 C CA . PHE A 1 86 ? -29.509 4.169 23.569 1.00 88.94 86 PHE A CA 1
ATOM 712 C C . PHE A 1 86 ? -28.642 5.279 24.173 1.00 88.94 86 PHE A C 1
ATOM 714 O O . PHE A 1 86 ? -28.684 5.540 25.382 1.00 88.94 86 PHE A O 1
ATOM 721 N N . THR A 1 87 ? -27.846 5.942 23.335 1.00 86.69 87 THR A N 1
ATOM 722 C CA . THR A 1 87 ? -27.118 7.159 23.716 1.00 86.69 87 THR A CA 1
ATOM 723 C C . THR A 1 87 ? -28.084 8.341 23.861 1.00 86.69 87 THR A C 1
ATOM 725 O O . THR A 1 87 ? -29.276 8.233 23.571 1.00 86.69 87 THR A O 1
ATOM 728 N N . GLU A 1 88 ? -27.586 9.473 24.368 1.00 81.94 88 GLU A N 1
ATOM 729 C CA . GLU A 1 88 ? -28.388 10.710 24.458 1.00 81.94 88 GLU A CA 1
ATOM 730 C C . GLU A 1 88 ? -28.842 11.196 23.074 1.00 81.94 88 GLU A C 1
ATOM 732 O O . GLU A 1 88 ? -29.954 11.698 22.935 1.00 81.94 88 GLU A O 1
ATOM 737 N N . ASP A 1 89 ? -28.031 10.934 22.049 1.00 83.00 89 ASP A N 1
ATOM 738 C CA . ASP A 1 89 ? -28.293 11.291 20.654 1.00 83.00 89 ASP A CA 1
ATOM 739 C C . ASP A 1 89 ? -29.236 10.299 19.939 1.00 83.00 89 ASP A C 1
ATOM 741 O O . ASP A 1 89 ? -29.491 10.417 18.741 1.00 83.00 89 ASP A O 1
ATOM 745 N N . GLY A 1 90 ? -29.774 9.310 20.665 1.00 85.75 90 GLY A N 1
ATOM 746 C CA . GLY A 1 90 ? -30.694 8.301 20.132 1.00 85.75 90 GLY A CA 1
ATOM 747 C C . GLY A 1 90 ? -30.015 7.158 19.373 1.00 85.75 90 GLY A C 1
ATOM 748 O O . GLY A 1 90 ? -30.699 6.356 18.737 1.00 85.75 90 GLY A O 1
ATOM 749 N N . GLU A 1 91 ? -28.690 7.048 19.444 1.00 90.50 91 GLU A N 1
ATOM 750 C CA . GLU A 1 91 ? -27.935 5.994 18.765 1.00 90.50 91 GLU A CA 1
ATOM 751 C C . GLU A 1 91 ? -28.057 4.697 19.559 1.00 90.50 91 GLU A C 1
ATOM 753 O O . GLU A 1 91 ? -27.870 4.668 20.779 1.00 90.50 91 GLU A O 1
ATOM 758 N N . LYS A 1 92 ? -28.358 3.600 18.870 1.00 93.12 92 LYS A N 1
ATOM 759 C CA . LYS A 1 92 ? -28.467 2.293 19.502 1.00 93.12 92 LYS A CA 1
ATOM 760 C C . LYS A 1 92 ? -27.071 1.710 19.685 1.00 93.12 92 LYS A C 1
ATOM 762 O O . LYS A 1 92 ? -26.350 1.520 18.712 1.00 93.12 92 LYS A O 1
ATOM 767 N N . MET A 1 93 ? -26.701 1.389 20.919 1.00 95.12 93 MET A N 1
ATOM 768 C CA . MET A 1 93 ? -25.415 0.784 21.256 1.00 95.12 93 MET A CA 1
ATOM 769 C C . MET A 1 93 ? -25.615 -0.633 21.789 1.00 95.12 93 MET A C 1
ATOM 771 O O . MET A 1 93 ? -26.539 -0.894 22.560 1.00 95.12 93 MET A O 1
ATOM 775 N N . ARG A 1 94 ? -24.746 -1.546 21.364 1.00 96.31 94 ARG A N 1
ATOM 776 C CA . ARG A 1 94 ? -24.647 -2.927 21.826 1.00 96.31 94 ARG A CA 1
ATOM 777 C C . ARG A 1 94 ? -23.187 -3.247 22.116 1.00 96.31 94 ARG A C 1
ATOM 779 O O . ARG A 1 94 ? -22.338 -2.998 21.273 1.00 96.31 94 ARG A O 1
ATOM 786 N N . GLU A 1 95 ? -22.902 -3.840 23.262 1.00 96.94 95 GLU A N 1
ATOM 787 C CA . GLU A 1 95 ? -21.577 -4.306 23.653 1.00 96.94 95 GLU A CA 1
ATOM 788 C C . GLU A 1 95 ? -21.674 -5.742 24.167 1.00 96.94 95 GLU A C 1
ATOM 790 O O . GLU A 1 95 ? -22.357 -5.989 25.150 1.00 96.94 95 GLU A O 1
ATOM 795 N N . ASN A 1 96 ? -20.979 -6.679 23.529 1.00 97.25 96 ASN A N 1
ATOM 796 C CA . ASN A 1 96 ? -20.786 -8.040 24.019 1.00 97.25 96 ASN A CA 1
ATOM 797 C C . ASN A 1 96 ? -19.353 -8.188 24.523 1.00 97.25 96 ASN A C 1
ATOM 799 O O . ASN A 1 96 ? -18.420 -7.699 23.888 1.00 97.25 96 ASN A O 1
ATOM 803 N N . TRP A 1 97 ? -19.146 -8.914 25.613 1.00 96.88 97 TRP A N 1
ATOM 804 C CA . TRP A 1 97 ? -17.804 -9.222 26.100 1.00 96.88 97 TRP A CA 1
ATOM 805 C C . TRP A 1 97 ? -17.705 -10.660 26.604 1.00 96.88 97 TRP A C 1
ATOM 807 O O . TRP A 1 97 ? -18.696 -11.265 27.011 1.00 96.88 97 TRP A O 1
ATOM 817 N N . TYR A 1 98 ? -16.496 -11.211 26.542 1.00 96.56 98 TYR A N 1
ATOM 818 C CA . TYR A 1 98 ? -16.156 -12.581 26.917 1.00 96.56 98 TYR A CA 1
ATOM 819 C C . TYR A 1 98 ? -14.742 -12.620 27.508 1.00 96.56 98 TYR A C 1
ATOM 821 O O . TYR A 1 98 ? -13.840 -11.963 26.993 1.00 96.56 98 TYR A O 1
ATOM 829 N N . ASP A 1 99 ? -14.544 -13.386 28.576 1.00 96.50 99 ASP A N 1
ATOM 830 C CA . ASP A 1 99 ? -13.250 -13.633 29.217 1.00 96.50 99 ASP A CA 1
ATOM 831 C C . ASP A 1 99 ? -13.234 -15.062 29.772 1.00 96.50 99 ASP A C 1
ATOM 833 O O . ASP A 1 99 ? -14.021 -15.386 30.658 1.00 96.50 99 ASP A O 1
ATOM 837 N N . ASN A 1 100 ? -12.355 -15.927 29.263 1.00 95.44 100 ASN A N 1
ATOM 838 C CA . ASN A 1 100 ? -12.170 -17.294 29.777 1.00 95.44 100 ASN A CA 1
ATOM 839 C C . ASN A 1 100 ? -10.856 -17.489 30.551 1.00 95.44 100 ASN A C 1
ATOM 841 O O . ASN A 1 100 ? -10.397 -18.613 30.748 1.00 95.44 100 ASN A O 1
ATOM 845 N N . GLY A 1 101 ? -10.202 -16.392 30.942 1.00 92.31 101 GLY A N 1
ATOM 846 C CA . GLY A 1 101 ? -8.896 -16.386 31.598 1.00 92.31 101 GLY A CA 1
ATOM 847 C C . GLY A 1 101 ? -7.700 -16.538 30.650 1.00 92.31 101 GLY A C 1
ATOM 848 O O . GLY A 1 101 ? -6.611 -16.057 30.984 1.00 92.31 101 GLY A O 1
ATOM 849 N N . ASN A 1 102 ? -7.894 -17.142 29.472 1.00 94.00 102 ASN A N 1
ATOM 850 C CA . ASN A 1 102 ? -6.878 -17.280 28.423 1.00 94.00 102 ASN A CA 1
ATOM 851 C C . ASN A 1 102 ? -7.081 -16.290 27.275 1.00 94.00 102 ASN A C 1
ATOM 853 O O . ASN A 1 102 ? -6.104 -15.812 26.707 1.00 94.00 102 ASN A O 1
ATOM 857 N N . GLU A 1 103 ? -8.327 -15.979 26.945 1.00 95.56 103 GLU A N 1
ATOM 858 C CA . GLU A 1 103 ? -8.722 -15.080 25.874 1.00 95.56 103 GLU A CA 1
ATOM 859 C C . GLU A 1 103 ? -9.791 -14.117 26.375 1.00 95.56 103 GLU A C 1
ATOM 861 O O . GLU A 1 103 ? -10.738 -14.511 27.063 1.00 95.56 103 GLU A O 1
ATOM 866 N N . LYS A 1 104 ? -9.622 -12.848 26.010 1.00 96.88 104 LYS A N 1
ATOM 867 C CA . LYS A 1 104 ? -10.586 -11.780 26.256 1.00 96.88 104 LYS A CA 1
ATOM 868 C C . LYS A 1 104 ? -11.065 -11.241 24.925 1.00 96.88 104 LYS A C 1
ATOM 870 O O . LYS A 1 104 ? -10.249 -11.027 24.037 1.00 96.88 104 LYS A O 1
ATOM 875 N N . GLN A 1 105 ? -12.357 -10.972 24.810 1.00 97.56 105 GLN A N 1
ATOM 876 C CA . GLN A 1 105 ? -12.963 -10.370 23.632 1.00 97.56 105 GLN A CA 1
ATOM 877 C C . GLN A 1 105 ? -13.996 -9.325 24.050 1.00 97.56 105 GLN A C 1
ATOM 879 O O . GLN A 1 105 ? -14.783 -9.548 24.966 1.00 97.56 105 GLN A O 1
ATOM 884 N N . VAL A 1 106 ? -14.025 -8.200 23.341 1.00 97.62 106 VAL A N 1
ATOM 885 C CA . VAL A 1 106 ? -15.067 -7.175 23.437 1.00 97.62 106 VAL A CA 1
ATOM 886 C C . VAL A 1 106 ? -15.517 -6.828 22.026 1.00 97.62 106 VAL A C 1
ATOM 888 O O . VAL A 1 106 ? -14.681 -6.569 21.169 1.00 97.62 106 VAL A O 1
ATOM 891 N N . GLU A 1 107 ? -16.820 -6.813 21.789 1.00 98.06 107 GLU A N 1
ATOM 892 C CA . GLU A 1 107 ? -17.456 -6.385 20.548 1.00 98.06 107 GLU A CA 1
ATOM 893 C C . GLU A 1 107 ? -18.434 -5.257 20.859 1.00 98.06 107 GLU A C 1
ATOM 895 O O . GLU A 1 107 ? -19.315 -5.418 21.693 1.00 98.06 107 GLU A O 1
ATOM 900 N N . ARG A 1 108 ? -18.294 -4.125 20.184 1.00 97.62 108 ARG A N 1
ATOM 901 C CA . ARG A 1 108 ? -19.153 -2.950 20.283 1.00 97.62 108 ARG A CA 1
ATOM 902 C C . ARG A 1 108 ? -19.766 -2.691 18.925 1.00 97.62 108 ARG A C 1
ATOM 904 O O . ARG A 1 108 ? -19.060 -2.687 17.928 1.00 97.62 108 ARG A O 1
ATOM 911 N N . VAL A 1 109 ? -21.063 -2.443 18.896 1.00 97.19 109 VAL A N 1
ATOM 912 C CA . VAL A 1 109 ? -21.816 -2.085 17.699 1.00 97.19 109 VAL A CA 1
ATOM 913 C C . VAL A 1 109 ? -22.653 -0.865 18.024 1.00 97.19 109 VAL A C 1
ATOM 915 O O . VAL A 1 109 ? -23.346 -0.824 19.042 1.00 97.19 109 VAL A O 1
ATOM 918 N N . LYS A 1 110 ? -22.603 0.121 17.141 1.00 96.19 110 LYS A N 1
ATOM 919 C CA . LYS A 1 110 ? -23.370 1.351 17.225 1.00 96.19 110 LYS A CA 1
ATOM 920 C C . LYS A 1 110 ? -24.148 1.539 15.929 1.00 96.19 110 LYS A C 1
ATOM 922 O O . LYS A 1 110 ? -23.600 1.405 14.839 1.00 96.19 110 LYS A O 1
ATOM 927 N N . GLU A 1 111 ? -25.433 1.823 16.054 1.00 95.00 111 GLU A N 1
ATOM 928 C CA . GLU A 1 111 ? -26.352 2.076 14.946 1.00 95.00 111 GLU A CA 1
ATOM 929 C C . GLU A 1 111 ? -26.928 3.483 15.118 1.00 95.00 111 GLU A C 1
ATOM 931 O O . GLU A 1 111 ? -27.537 3.801 16.145 1.00 95.00 111 GLU A O 1
ATOM 936 N N . MET A 1 112 ? -26.678 4.342 14.133 1.00 92.75 112 MET A N 1
ATOM 937 C CA . MET A 1 112 ? -27.135 5.729 14.139 1.00 92.75 112 MET A CA 1
ATOM 938 C C . MET A 1 112 ? -28.568 5.836 13.599 1.00 92.75 112 MET A C 1
ATOM 940 O O . MET A 1 112 ? -29.106 4.904 12.997 1.00 92.75 112 MET A O 1
ATOM 944 N N . ALA A 1 113 ? -29.197 6.997 13.791 1.00 88.44 113 ALA A N 1
ATOM 945 C CA . ALA A 1 113 ? -30.577 7.240 13.363 1.00 88.44 113 ALA A CA 1
ATOM 946 C C . ALA A 1 113 ? -30.777 7.196 11.833 1.00 88.44 113 ALA A C 1
ATOM 948 O O . ALA A 1 113 ? -31.878 6.912 11.364 1.00 88.44 113 ALA A O 1
ATOM 949 N N . ASP A 1 114 ? -29.725 7.456 11.054 1.00 89.44 114 ASP A N 1
ATOM 950 C CA . ASP A 1 114 ? -29.729 7.385 9.586 1.00 89.44 114 ASP A CA 1
ATOM 951 C C . ASP A 1 114 ? -29.541 5.952 9.040 1.00 89.44 114 ASP A C 1
ATOM 953 O O . ASP A 1 114 ? -29.501 5.740 7.825 1.00 89.44 114 ASP A O 1
ATOM 957 N N . GLY A 1 115 ? -29.433 4.960 9.932 1.00 90.56 115 GLY A N 1
ATOM 958 C CA . GLY A 1 115 ? -29.214 3.555 9.601 1.00 90.56 115 GLY A CA 1
ATOM 959 C C . GLY A 1 115 ? -27.757 3.190 9.307 1.00 90.56 115 GLY A C 1
ATOM 960 O O . GLY A 1 115 ? -27.490 2.023 9.008 1.00 90.56 115 GLY A O 1
ATOM 961 N N . SER A 1 116 ? -26.819 4.141 9.392 1.00 93.94 116 SER A N 1
ATOM 962 C CA . SER A 1 116 ? -25.388 3.835 9.373 1.00 93.94 116 SER A CA 1
ATOM 963 C C . SER A 1 116 ? -24.995 3.022 10.609 1.00 93.94 116 SER A C 1
ATOM 965 O O . SER A 1 116 ? -25.627 3.093 11.672 1.00 93.94 116 SER A O 1
ATOM 967 N N . LYS A 1 117 ? -23.967 2.187 10.453 1.00 95.62 117 LYS A N 1
ATOM 968 C CA . LYS A 1 117 ? -23.484 1.292 11.510 1.00 95.62 117 LYS A CA 1
ATOM 969 C C . LYS A 1 117 ? -21.984 1.402 11.616 1.00 95.62 117 LYS A C 1
ATOM 971 O O . LYS A 1 117 ? -21.301 1.452 10.600 1.00 95.62 117 LYS A O 1
ATOM 976 N N . GLU A 1 118 ? -21.482 1.364 12.836 1.00 97.00 118 GLU A N 1
ATOM 977 C CA . GLU A 1 118 ? -20.069 1.163 13.123 1.00 97.00 118 GLU A CA 1
ATOM 978 C C . GLU A 1 118 ? -19.918 0.060 14.166 1.00 97.00 118 GLU A C 1
ATOM 980 O O . GLU A 1 118 ? -20.772 -0.122 15.037 1.00 97.00 118 GLU A O 1
ATOM 985 N N . GLY A 1 119 ? -18.848 -0.712 14.056 1.00 97.69 119 GLY A N 1
ATOM 986 C CA . GLY A 1 119 ? -18.518 -1.739 15.020 1.00 97.69 119 GLY A CA 1
ATOM 987 C C . GLY A 1 119 ? -17.023 -1.834 15.263 1.00 97.69 119 GLY A C 1
ATOM 988 O O . GLY A 1 119 ? -16.204 -1.448 14.430 1.00 97.69 119 GLY A O 1
ATOM 989 N N . GLU A 1 120 ? -16.678 -2.322 16.443 1.00 97.88 120 GLU A N 1
ATOM 990 C CA . GLU A 1 120 ? -15.319 -2.628 16.860 1.00 97.88 120 GLU A CA 1
ATOM 991 C C . GLU A 1 120 ? -15.347 -3.947 17.620 1.00 97.88 120 GLU A C 1
ATOM 993 O O . GLU A 1 120 ? -16.096 -4.101 18.579 1.00 97.88 120 GLU A O 1
ATOM 998 N N . LYS A 1 121 ? -14.498 -4.889 17.243 1.00 98.25 121 LYS A N 1
ATOM 999 C CA . LYS A 1 121 ? -14.265 -6.131 17.964 1.00 98.25 121 LYS A CA 1
ATOM 1000 C C . LYS A 1 121 ? -12.786 -6.229 18.257 1.00 98.25 121 LYS A C 1
ATOM 1002 O O . LYS A 1 121 ? -11.981 -6.091 17.354 1.00 98.25 121 LYS A O 1
ATOM 1007 N N . ARG A 1 122 ? -12.409 -6.462 19.503 1.00 97.88 122 ARG A N 1
ATOM 1008 C CA . ARG A 1 122 ? -11.009 -6.591 19.910 1.00 97.88 122 ARG A CA 1
ATOM 1009 C C . ARG A 1 122 ? -10.842 -7.716 20.896 1.00 97.88 122 ARG A C 1
ATOM 1011 O O . ARG A 1 122 ? -11.769 -8.011 21.653 1.00 97.88 122 ARG A O 1
ATOM 1018 N N . GLY A 1 123 ? -9.656 -8.290 20.933 1.00 97.62 123 GLY A N 1
ATOM 1019 C CA . GLY A 1 123 ? -9.333 -9.305 21.908 1.00 97.62 123 GLY A CA 1
ATOM 1020 C C . GLY A 1 123 ? -7.850 -9.444 22.165 1.00 97.62 123 GLY A C 1
ATOM 1021 O O . GLY A 1 123 ? -7.012 -8.836 21.502 1.00 97.62 123 GLY A O 1
ATOM 1022 N N . SER A 1 124 ? -7.544 -10.235 23.180 1.00 96.50 124 SER A N 1
ATOM 1023 C CA . SER A 1 124 ? -6.180 -10.586 23.536 1.00 96.50 124 SER A CA 1
ATOM 1024 C C . SER A 1 124 ? -6.114 -12.018 24.033 1.00 96.50 124 SER A C 1
ATOM 1026 O O . SER A 1 124 ? -7.035 -12.499 24.699 1.00 96.50 124 SER A O 1
ATOM 1028 N N . ARG A 1 125 ? -5.015 -12.698 23.714 1.00 96.06 125 ARG A N 1
ATOM 1029 C CA . ARG A 1 125 ? -4.715 -14.051 24.163 1.00 96.06 125 ARG A CA 1
ATOM 1030 C C . ARG A 1 125 ? -3.478 -14.033 25.051 1.00 96.06 125 ARG A C 1
ATOM 1032 O O . ARG A 1 125 ? -2.443 -13.461 24.729 1.00 96.06 125 ARG A O 1
ATOM 1039 N N . ARG A 1 126 ? -3.599 -14.662 26.215 1.00 92.38 126 ARG A N 1
ATOM 1040 C CA . ARG A 1 126 ? -2.580 -14.646 27.268 1.00 92.38 126 ARG A CA 1
ATOM 1041 C C . ARG A 1 126 ? -1.390 -15.559 26.976 1.00 92.38 126 ARG A C 1
ATOM 1043 O O . ARG A 1 126 ? -0.300 -15.277 27.455 1.00 92.38 126 ARG A O 1
ATOM 1050 N N . GLU A 1 127 ? -1.621 -16.657 26.260 1.00 92.19 127 GLU A N 1
ATOM 1051 C CA . GLU A 1 127 ? -0.621 -17.704 26.006 1.00 92.19 127 GLU A CA 1
ATOM 1052 C C . GLU A 1 127 ? 0.523 -17.219 25.108 1.00 92.19 127 GLU A C 1
ATOM 1054 O O . GLU A 1 127 ? 1.688 -17.449 25.419 1.00 92.19 127 GLU A O 1
ATOM 1059 N N . ASP A 1 128 ? 0.188 -16.516 24.028 1.00 91.69 128 ASP A N 1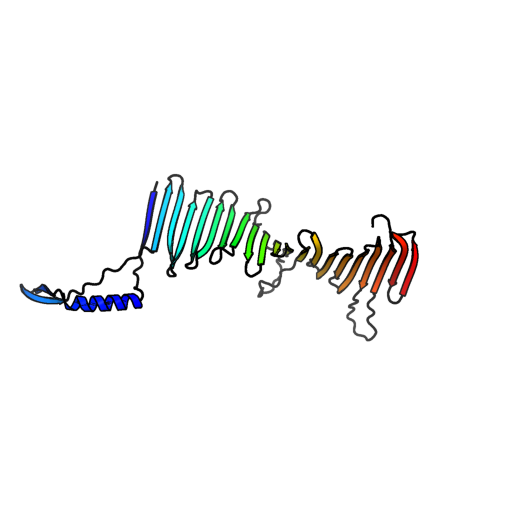
ATOM 1060 C CA . ASP A 1 128 ? 1.125 -15.988 23.032 1.00 91.69 128 ASP A CA 1
ATOM 1061 C C . ASP A 1 128 ? 1.304 -14.462 23.131 1.00 91.69 128 ASP A C 1
ATOM 1063 O O . ASP A 1 128 ? 2.189 -13.903 22.487 1.00 91.69 128 ASP A O 1
ATOM 1067 N N . GLY A 1 129 ? 0.497 -13.780 23.951 1.00 93.75 129 GLY A N 1
ATOM 1068 C CA . GLY A 1 129 ? 0.482 -12.320 24.032 1.00 93.75 129 GLY A CA 1
ATOM 1069 C C . GLY A 1 129 ? -0.094 -11.659 22.778 1.00 93.75 129 GLY A C 1
ATOM 1070 O O . GLY A 1 129 ? 0.134 -10.468 22.578 1.00 93.75 129 GLY A O 1
ATOM 1071 N N . CYS A 1 130 ? -0.800 -12.414 21.928 1.00 96.38 130 CYS A N 1
ATOM 1072 C CA . CYS A 1 130 ? -1.398 -11.887 20.712 1.00 96.38 130 CYS A CA 1
ATOM 1073 C C . CYS A 1 130 ? -2.575 -10.969 21.057 1.00 96.38 130 CYS A C 1
ATOM 1075 O O . CYS A 1 130 ? -3.508 -11.362 21.760 1.00 96.38 130 CYS A O 1
ATOM 1077 N N . GLU A 1 131 ? -2.549 -9.752 20.534 1.00 97.56 131 GLU A N 1
ATOM 1078 C CA . GLU A 1 131 ? -3.673 -8.823 20.537 1.00 97.56 131 GLU A CA 1
ATOM 1079 C C . GLU A 1 131 ? -4.225 -8.709 19.122 1.00 97.56 131 GLU A C 1
ATOM 1081 O O . GLU A 1 131 ? -3.487 -8.781 18.141 1.00 97.56 131 GLU A O 1
ATOM 1086 N N . TRP A 1 132 ? -5.531 -8.529 19.000 1.00 98.19 132 TRP A N 1
ATOM 1087 C CA . TRP A 1 132 ? -6.175 -8.369 17.708 1.00 98.19 132 TRP A CA 1
ATOM 1088 C C . TRP A 1 132 ? -7.350 -7.412 17.809 1.00 98.19 132 TRP A C 1
ATOM 1090 O O . TRP A 1 132 ? -7.951 -7.222 18.872 1.00 98.19 132 TRP A O 1
ATOM 1100 N N . GLY A 1 133 ? -7.709 -6.828 16.678 1.00 98.12 133 GLY A N 1
ATOM 1101 C CA . GLY A 1 133 ? -8.897 -6.015 16.575 1.00 98.12 133 GLY A CA 1
ATOM 1102 C C . GLY A 1 133 ? -9.414 -5.913 15.157 1.00 98.12 133 GLY A C 1
ATOM 1103 O O . GLY A 1 133 ? -8.722 -6.177 14.184 1.00 98.12 133 GLY A O 1
ATOM 1104 N N . GLU A 1 134 ? -10.672 -5.541 15.058 1.00 98.12 134 GLU A N 1
ATOM 1105 C CA . GLU A 1 134 ? -11.414 -5.343 13.836 1.00 98.12 134 GLU A CA 1
ATOM 1106 C C . GLU A 1 134 ? -12.324 -4.144 14.061 1.00 98.12 134 GLU A C 1
ATOM 1108 O O . GLU A 1 134 ? -13.047 -4.080 15.051 1.00 98.12 134 GLU A O 1
ATOM 1113 N N . ARG A 1 135 ? -12.292 -3.178 13.157 1.00 97.94 135 ARG A N 1
ATOM 1114 C CA . ARG A 1 135 ? -13.252 -2.083 13.095 1.00 97.94 135 ARG A CA 1
ATOM 1115 C C . ARG A 1 135 ? -13.966 -2.163 11.765 1.00 97.94 135 ARG A C 1
ATOM 1117 O O . ARG A 1 135 ? -13.356 -2.519 10.765 1.00 97.94 135 ARG A O 1
ATOM 1124 N N . TRP A 1 136 ? -15.245 -1.844 11.741 1.00 98.06 136 TRP A N 1
ATOM 1125 C CA . TRP A 1 136 ? -16.013 -1.820 10.507 1.00 98.06 136 TRP A CA 1
ATOM 1126 C C . TRP A 1 136 ? -17.074 -0.745 10.564 1.00 98.06 136 TRP A C 1
ATOM 1128 O O . TRP A 1 136 ? -17.479 -0.292 11.635 1.00 98.06 136 TRP A O 1
ATOM 1138 N N . GLY A 1 137 ? -17.569 -0.369 9.399 1.00 97.12 137 GLY A N 1
ATOM 1139 C CA . GLY A 1 137 ? -18.742 0.470 9.325 1.00 97.12 137 GLY A CA 1
ATOM 1140 C C . GLY A 1 137 ? -19.382 0.454 7.956 1.00 97.12 137 GLY A C 1
ATOM 1141 O O . GLY A 1 137 ? -18.806 -0.025 6.980 1.00 97.12 137 GLY A O 1
ATOM 1142 N N . CYS A 1 138 ? -20.593 0.988 7.898 1.00 95.62 138 CYS A N 1
ATOM 1143 C CA . CYS A 1 138 ? -21.288 1.256 6.657 1.00 95.62 138 CYS A CA 1
ATOM 1144 C C . CYS A 1 138 ? -21.972 2.621 6.701 1.00 95.62 138 CYS A C 1
ATOM 1146 O O . CYS A 1 138 ? -22.518 3.017 7.734 1.00 95.62 138 CYS A O 1
ATOM 1148 N N . GLY A 1 139 ? -21.950 3.328 5.570 1.00 91.56 139 GLY A N 1
ATOM 1149 C CA . GLY A 1 139 ? -22.652 4.596 5.398 1.00 91.56 139 GLY A CA 1
ATOM 1150 C C . GLY A 1 139 ? -24.173 4.430 5.450 1.00 91.56 139 GLY A C 1
ATOM 1151 O O . GLY A 1 139 ? -24.697 3.312 5.518 1.00 91.56 139 GLY A O 1
ATOM 1152 N N . ALA A 1 140 ? -24.894 5.551 5.397 1.00 87.69 140 ALA A N 1
ATOM 1153 C CA . ALA A 1 140 ? -26.354 5.556 5.374 1.00 87.69 140 ALA A CA 1
ATOM 1154 C C . ALA A 1 140 ? -26.894 4.634 4.261 1.00 87.69 140 ALA A C 1
ATOM 1156 O O . ALA A 1 140 ? -26.445 4.674 3.114 1.00 87.69 140 ALA A O 1
ATOM 1157 N N . GLY A 1 141 ? -27.837 3.758 4.612 1.00 83.19 141 GLY A N 1
ATOM 1158 C CA . GLY A 1 141 ? -28.407 2.777 3.680 1.00 83.19 141 GLY A CA 1
ATOM 1159 C C . GLY A 1 141 ? -27.473 1.628 3.265 1.00 83.19 141 GLY A C 1
ATOM 1160 O O . GLY A 1 141 ? -27.863 0.832 2.415 1.00 83.19 141 GLY A O 1
ATOM 1161 N N . GLY A 1 142 ? -26.272 1.514 3.846 1.00 84.06 142 GLY A N 1
ATOM 1162 C CA . GLY A 1 142 ? -25.340 0.407 3.597 1.00 84.06 142 GLY A CA 1
ATOM 1163 C C . GLY A 1 142 ? -24.617 0.453 2.247 1.00 84.06 142 GLY A C 1
ATOM 1164 O O . GLY A 1 142 ? -24.080 -0.563 1.818 1.00 84.06 142 GLY A O 1
ATOM 1165 N N . VAL A 1 143 ? -24.632 1.603 1.565 1.00 85.75 143 VAL A N 1
ATOM 1166 C CA . VAL A 1 143 ? -24.053 1.766 0.217 1.00 85.75 143 VAL A CA 1
ATOM 1167 C C . VAL A 1 143 ? -22.525 1.698 0.249 1.00 85.75 143 VAL A C 1
ATOM 1169 O O . VAL A 1 143 ? -21.909 0.984 -0.541 1.00 85.75 143 VAL A O 1
ATOM 1172 N N . ASP A 1 144 ? -21.922 2.417 1.190 1.00 92.69 144 ASP A N 1
ATOM 1173 C CA . ASP A 1 144 ? -20.484 2.388 1.432 1.00 92.69 144 ASP A CA 1
ATOM 1174 C C . ASP A 1 144 ? -20.208 1.495 2.635 1.00 92.69 144 ASP A C 1
ATOM 1176 O O . ASP A 1 144 ? -20.959 1.524 3.612 1.00 92.69 144 ASP A O 1
ATOM 1180 N N . HIS A 1 145 ? -19.131 0.721 2.586 1.00 95.00 145 HIS A N 1
ATOM 1181 C CA . HIS A 1 145 ? -18.690 -0.096 3.709 1.00 95.00 145 HIS A CA 1
ATOM 1182 C C . HIS A 1 145 ? -17.175 -0.045 3.842 1.00 95.00 145 HIS A C 1
ATOM 1184 O O . HIS A 1 145 ? -16.463 0.202 2.870 1.00 95.00 145 HIS A O 1
ATOM 1190 N N . TRP A 1 146 ? -16.678 -0.282 5.049 1.00 97.44 146 TRP A N 1
ATOM 1191 C CA . TRP A 1 146 ? -15.256 -0.433 5.310 1.00 97.44 146 TRP A CA 1
ATOM 1192 C C . TRP A 1 146 ? -15.015 -1.414 6.455 1.00 97.44 146 TRP A C 1
ATOM 1194 O O . TRP A 1 146 ? -15.867 -1.597 7.326 1.00 97.44 146 TRP A O 1
ATOM 1204 N N . SER A 1 147 ? -13.841 -2.033 6.450 1.00 97.44 147 SER A N 1
ATOM 1205 C CA . SER A 1 147 ? -13.313 -2.853 7.535 1.00 97.44 147 SER A CA 1
ATOM 1206 C C . SER A 1 147 ? -11.821 -2.583 7.716 1.00 97.44 147 SER A C 1
ATOM 1208 O O . SER A 1 147 ? -11.130 -2.221 6.766 1.00 97.44 147 SER A O 1
ATOM 1210 N N . ASP A 1 148 ? -11.325 -2.732 8.936 1.00 97.94 148 ASP A N 1
ATOM 1211 C CA . ASP A 1 148 ? -9.921 -2.599 9.313 1.00 97.94 148 ASP A CA 1
ATOM 1212 C C . ASP A 1 148 ? -9.610 -3.631 10.394 1.00 97.94 148 ASP A C 1
ATOM 1214 O O . ASP A 1 148 ? -10.055 -3.506 11.532 1.00 97.94 148 ASP A O 1
ATOM 1218 N N . GLN A 1 149 ? -8.898 -4.683 10.010 1.00 98.31 149 GLN A N 1
ATOM 1219 C CA . GLN A 1 149 ? -8.476 -5.784 10.864 1.00 98.31 149 GLN A CA 1
ATOM 1220 C C . GLN A 1 149 ? -6.992 -5.650 11.165 1.00 98.31 149 GLN A C 1
ATOM 1222 O O . GLN A 1 149 ? -6.201 -5.322 10.280 1.00 98.31 149 GLN A O 1
ATOM 1227 N N . TRP A 1 150 ? -6.597 -5.945 12.394 1.00 98.31 150 TRP A N 1
ATOM 1228 C CA . TRP A 1 150 ? -5.212 -5.900 12.823 1.00 98.31 150 TRP A CA 1
ATOM 1229 C C . TRP A 1 150 ? -4.909 -6.961 13.874 1.00 98.31 150 TRP A C 1
ATOM 1231 O O . TRP A 1 150 ? -5.781 -7.427 14.608 1.00 98.31 150 TRP A O 1
ATOM 1241 N N . TRP A 1 151 ? -3.632 -7.305 13.950 1.00 98.06 151 TRP A N 1
ATOM 1242 C CA . TRP A 1 151 ? -3.041 -8.224 14.904 1.00 98.06 151 TRP A CA 1
ATOM 1243 C C . TRP A 1 151 ? -1.704 -7.658 15.373 1.00 98.06 151 TRP A C 1
ATOM 1245 O O . TRP A 1 151 ? -1.026 -6.933 14.638 1.00 98.06 151 TRP A O 1
ATOM 1255 N N . ALA A 1 152 ? -1.329 -7.987 16.598 1.00 97.44 152 ALA A N 1
ATOM 1256 C CA . ALA A 1 152 ? -0.053 -7.660 17.199 1.00 97.44 152 ALA A CA 1
ATOM 1257 C C . ALA A 1 152 ? 0.431 -8.860 18.009 1.00 97.44 152 ALA A C 1
ATOM 1259 O O . ALA A 1 152 ? -0.325 -9.411 18.803 1.00 97.44 152 ALA A O 1
ATOM 1260 N N . GLU A 1 153 ? 1.686 -9.255 17.835 1.00 95.94 153 GLU A N 1
ATOM 1261 C CA . GLU A 1 153 ? 2.302 -10.308 18.638 1.00 95.94 153 GLU A CA 1
ATOM 1262 C C . GLU A 1 153 ? 3.742 -9.929 19.015 1.00 95.94 153 GLU A C 1
ATOM 1264 O O . GLU A 1 153 ? 4.437 -9.256 18.239 1.00 95.94 153 GLU A O 1
ATOM 1269 N N . PRO A 1 154 ? 4.216 -10.329 20.205 1.00 94.19 154 PRO A N 1
ATOM 1270 C CA . PRO A 1 154 ? 5.631 -10.249 20.528 1.00 94.19 154 PRO A CA 1
ATOM 1271 C C . PRO A 1 154 ? 6.424 -11.224 19.645 1.00 94.19 154 PRO A C 1
ATOM 1273 O O . PRO A 1 154 ? 6.034 -12.376 19.458 1.00 94.19 154 PRO A O 1
ATOM 1276 N N . ASP A 1 155 ? 7.565 -10.784 19.119 1.00 89.75 155 ASP A N 1
ATOM 1277 C CA . ASP A 1 155 ? 8.458 -11.644 18.343 1.00 89.75 155 ASP A CA 1
ATOM 1278 C C . ASP A 1 155 ? 9.122 -12.666 19.280 1.00 89.75 155 ASP A C 1
ATOM 1280 O O . ASP A 1 155 ? 9.885 -12.311 20.181 1.00 89.75 155 ASP A O 1
ATOM 1284 N N . GLN A 1 156 ? 8.838 -13.954 19.071 1.00 87.69 156 GLN A N 1
ATOM 1285 C CA . GLN A 1 156 ? 9.388 -15.025 19.907 1.00 87.69 156 GLN A CA 1
ATOM 1286 C C . GLN A 1 156 ? 10.912 -15.163 19.777 1.00 87.69 156 GLN A C 1
ATOM 1288 O O . GLN A 1 156 ? 11.556 -15.687 20.687 1.00 87.69 156 GLN A O 1
ATOM 1293 N N . ALA A 1 157 ? 11.495 -14.716 18.660 1.00 87.50 157 ALA A N 1
ATOM 1294 C CA . ALA A 1 157 ? 12.930 -14.821 18.419 1.00 87.50 157 ALA A CA 1
ATOM 1295 C C . ALA A 1 157 ? 13.728 -13.650 19.016 1.00 87.50 157 ALA A C 1
ATOM 1297 O O . ALA A 1 157 ? 14.932 -13.792 19.235 1.00 87.50 157 ALA A O 1
ATOM 1298 N N . ASP A 1 158 ? 13.088 -12.506 19.276 1.00 87.56 158 ASP A N 1
ATOM 1299 C CA . ASP A 1 158 ? 13.764 -11.268 19.670 1.00 87.56 158 ASP A CA 1
ATOM 1300 C C . ASP A 1 158 ? 12.974 -10.520 20.752 1.00 87.56 158 ASP A C 1
ATOM 1302 O O . ASP A 1 158 ? 12.006 -9.803 20.484 1.00 87.56 158 ASP A O 1
ATOM 1306 N N . ALA A 1 159 ? 13.397 -10.696 22.006 1.00 84.00 159 ALA A N 1
ATOM 1307 C CA . ALA A 1 159 ? 12.732 -10.100 23.156 1.00 84.00 159 ALA A CA 1
ATOM 1308 C C . ALA A 1 159 ? 12.673 -8.566 23.035 1.00 84.00 159 ALA A C 1
ATOM 1310 O O . ALA A 1 159 ? 13.695 -7.888 22.938 1.00 84.00 159 ALA A O 1
ATOM 1311 N N . GLY A 1 160 ? 11.457 -8.015 23.085 1.00 86.94 160 GLY A N 1
ATOM 1312 C CA . GLY A 1 160 ? 11.209 -6.575 22.961 1.00 86.94 160 GLY A CA 1
ATOM 1313 C C . GLY A 1 160 ? 10.903 -6.102 21.540 1.00 86.94 160 GLY A C 1
ATOM 1314 O O . GLY A 1 160 ? 10.630 -4.916 21.354 1.00 86.94 160 GLY A O 1
ATOM 1315 N N . LYS A 1 161 ? 10.899 -7.003 20.552 1.00 93.19 161 LYS A N 1
ATOM 1316 C CA . LYS A 1 161 ? 10.352 -6.725 19.227 1.00 93.19 161 LYS A CA 1
ATOM 1317 C C . LYS A 1 161 ? 8.873 -7.109 19.179 1.00 93.19 161 LYS A C 1
ATOM 1319 O O . LYS A 1 161 ? 8.478 -8.164 19.662 1.00 93.19 161 LYS A O 1
ATOM 1324 N N . THR A 1 162 ? 8.053 -6.239 18.603 1.00 95.06 162 THR A N 1
ATOM 1325 C CA . THR A 1 162 ? 6.626 -6.473 18.354 1.00 95.06 162 THR A CA 1
ATOM 1326 C C . THR A 1 162 ? 6.388 -6.466 16.854 1.00 95.06 162 THR A C 1
ATOM 1328 O O . THR A 1 162 ? 6.872 -5.579 16.147 1.00 95.06 162 THR A O 1
ATOM 1331 N N . VAL A 1 163 ? 5.640 -7.448 16.362 1.00 96.38 163 VAL A N 1
ATOM 1332 C CA . VAL A 1 163 ? 5.175 -7.501 14.977 1.00 96.38 163 VAL A CA 1
ATOM 1333 C C . VAL A 1 163 ? 3.694 -7.166 14.974 1.00 96.38 163 VAL A C 1
ATOM 1335 O O . VAL A 1 163 ? 2.912 -7.788 15.684 1.00 96.38 163 VAL A O 1
ATOM 1338 N N . ARG A 1 164 ? 3.304 -6.178 14.176 1.00 97.19 164 ARG A N 1
ATOM 1339 C CA . ARG A 1 164 ? 1.913 -5.824 13.910 1.00 97.19 164 ARG A CA 1
ATOM 1340 C C . ARG A 1 164 ? 1.617 -6.022 12.436 1.00 97.19 164 ARG A C 1
ATOM 1342 O O . ARG A 1 164 ? 2.473 -5.780 11.587 1.00 97.19 164 ARG A O 1
ATOM 1349 N N . TRP A 1 165 ? 0.419 -6.462 12.109 1.00 98.06 165 TRP A N 1
ATOM 1350 C CA . TRP A 1 165 ? -0.037 -6.540 10.728 1.00 98.06 165 TRP A CA 1
ATOM 1351 C C . TRP A 1 165 ? -1.532 -6.336 10.678 1.00 98.06 165 TRP A C 1
ATOM 1353 O O . TRP A 1 165 ? -2.230 -6.516 11.671 1.00 98.06 165 TRP A O 1
ATOM 1363 N N . GLY A 1 166 ? -2.030 -5.967 9.513 1.00 98.19 166 GLY A N 1
ATOM 1364 C CA . GLY A 1 166 ? -3.450 -5.765 9.341 1.00 98.19 166 GLY A CA 1
ATOM 1365 C C . GLY A 1 166 ? -3.857 -5.690 7.890 1.00 98.19 166 GLY A C 1
ATOM 1366 O O . GLY A 1 166 ? -3.027 -5.604 6.980 1.00 98.19 166 GLY A O 1
ATOM 1367 N N . CYS A 1 167 ? -5.163 -5.725 7.688 1.00 97.88 167 CYS A N 1
ATOM 1368 C CA . CYS A 1 167 ? -5.779 -5.482 6.407 1.00 97.88 167 CYS A CA 1
ATOM 1369 C C . CYS A 1 167 ? -7.010 -4.604 6.575 1.00 97.88 167 CYS A C 1
ATOM 1371 O O . CYS A 1 167 ? -7.859 -4.865 7.422 1.00 97.88 167 CYS A O 1
ATOM 1373 N N . SER A 1 168 ? -7.133 -3.601 5.722 1.00 97.81 168 SER A N 1
ATOM 1374 C CA . SER A 1 168 ? -8.329 -2.787 5.618 1.00 97.81 168 SER A CA 1
ATOM 1375 C C . SER A 1 168 ? -8.919 -2.880 4.223 1.00 97.81 168 SER A C 1
ATOM 1377 O O . SER A 1 168 ? -8.229 -3.163 3.246 1.00 97.81 168 SER A O 1
ATOM 1379 N N . SER A 1 169 ? -10.224 -2.710 4.113 1.00 97.75 169 SER A N 1
ATOM 1380 C CA . SER A 1 169 ? -10.911 -2.707 2.829 1.00 97.75 169 SER A CA 1
ATOM 1381 C C . SER A 1 169 ? -12.130 -1.815 2.883 1.00 97.75 169 SER A C 1
ATOM 1383 O O . SER A 1 169 ? -12.618 -1.497 3.965 1.00 97.75 169 SER A O 1
ATOM 1385 N N . GLY A 1 170 ? -12.637 -1.419 1.725 1.00 97.19 170 GLY A N 1
ATOM 1386 C CA . GLY A 1 170 ? -13.906 -0.721 1.660 1.00 97.19 170 GLY A CA 1
ATOM 1387 C C . GLY A 1 170 ? -14.333 -0.360 0.251 1.00 97.19 170 GLY A C 1
ATOM 1388 O O . GLY A 1 170 ? -13.599 -0.561 -0.717 1.00 97.19 170 GLY A O 1
ATOM 1389 N N . SER A 1 171 ? -15.528 0.206 0.154 1.00 95.88 171 SER A N 1
ATOM 1390 C CA . SER A 1 171 ? -16.095 0.759 -1.070 1.00 95.88 171 SER A CA 1
ATOM 1391 C C . SER A 1 171 ? -16.474 2.221 -0.868 1.00 95.88 171 SER A C 1
ATOM 1393 O O . SER A 1 171 ? -16.863 2.636 0.223 1.00 95.88 171 SER A O 1
ATOM 1395 N N . SER A 1 172 ? -16.359 3.007 -1.933 1.00 93.81 172 SER A N 1
ATOM 1396 C CA . SER A 1 172 ? -16.869 4.371 -1.993 1.00 93.81 172 SER A CA 1
ATOM 1397 C C . SER A 1 172 ? -17.642 4.547 -3.289 1.00 93.81 172 SER A C 1
ATOM 1399 O O . SER A 1 172 ? -17.074 4.537 -4.382 1.00 93.81 172 SER A O 1
ATOM 1401 N N . SER A 1 173 ? -18.951 4.718 -3.155 1.00 91.62 173 SER A N 1
ATOM 1402 C CA . SER A 1 173 ? -19.862 5.042 -4.247 1.00 91.62 173 SER A CA 1
ATOM 1403 C C . SER A 1 173 ? -19.572 6.422 -4.843 1.00 91.62 173 SER A C 1
ATOM 1405 O O . SER A 1 173 ? -19.598 6.567 -6.065 1.00 91.62 173 SER A O 1
ATOM 1407 N N . GLU A 1 174 ? -19.210 7.404 -4.010 1.00 90.88 174 GLU A N 1
ATOM 1408 C CA . GLU A 1 174 ? -18.800 8.747 -4.443 1.00 90.88 174 GLU A CA 1
ATOM 1409 C C . GLU A 1 174 ? -17.555 8.701 -5.339 1.00 90.88 174 GLU A C 1
ATOM 1411 O O . GLU A 1 174 ? -17.520 9.335 -6.393 1.00 90.88 174 GLU A O 1
ATOM 1416 N N . GLN A 1 175 ? -16.547 7.913 -4.953 1.00 89.94 175 GLN A N 1
ATOM 1417 C CA . GLN A 1 175 ? -15.310 7.761 -5.725 1.00 89.94 175 GLN A CA 1
ATOM 1418 C C . GLN A 1 175 ? -15.380 6.650 -6.778 1.00 89.94 175 GLN A C 1
ATOM 1420 O O . GLN A 1 175 ? -14.404 6.446 -7.498 1.00 89.94 175 GLN A O 1
ATOM 1425 N N . GLN A 1 176 ? -16.509 5.939 -6.870 1.00 93.94 176 GLN A N 1
ATOM 1426 C CA . GLN A 1 176 ? -16.717 4.817 -7.786 1.00 93.94 176 GLN A CA 1
ATOM 1427 C C . GLN A 1 176 ? -15.584 3.787 -7.732 1.00 93.94 176 GLN A C 1
ATOM 1429 O O . GLN A 1 176 ? -15.051 3.373 -8.767 1.00 93.94 176 GLN A O 1
ATOM 1434 N N . LYS A 1 177 ? -15.180 3.420 -6.512 1.00 95.44 177 LYS A N 1
ATOM 1435 C CA . LYS A 1 177 ? -14.057 2.511 -6.306 1.00 95.44 177 LYS A CA 1
ATOM 1436 C C . LYS A 1 177 ? -14.226 1.602 -5.102 1.00 95.44 177 LYS A C 1
ATOM 1438 O O . LYS A 1 177 ? -14.857 1.954 -4.106 1.00 95.44 177 LYS A O 1
ATOM 1443 N N . GLU A 1 178 ? -13.559 0.466 -5.181 1.00 96.69 178 GLU A N 1
ATOM 1444 C CA . GLU A 1 178 ? -13.289 -0.441 -4.074 1.00 96.69 178 GLU A CA 1
ATOM 1445 C C . GLU A 1 178 ? -11.794 -0.416 -3.773 1.00 96.69 178 GLU A C 1
ATOM 1447 O O . GLU A 1 178 ? -10.969 -0.171 -4.654 1.00 96.69 178 GLU A O 1
ATOM 1452 N N . TRP A 1 179 ? -11.417 -0.652 -2.525 1.00 97.56 179 TRP A N 1
ATOM 1453 C CA . TRP A 1 179 ? -10.018 -0.687 -2.138 1.00 97.56 179 TRP A CA 1
ATOM 1454 C C . TRP A 1 179 ? -9.750 -1.774 -1.106 1.00 97.56 179 TRP A C 1
ATOM 1456 O O . TRP A 1 179 ? -10.613 -2.152 -0.313 1.00 97.56 179 TRP A O 1
ATOM 1466 N N . LYS A 1 180 ? -8.519 -2.278 -1.129 1.00 97.81 180 LYS A N 1
ATOM 1467 C CA . LYS A 1 180 ? -7.956 -3.203 -0.149 1.00 97.81 180 LYS A CA 1
ATOM 1468 C C . LYS A 1 180 ? -6.563 -2.722 0.203 1.00 97.81 180 LYS A C 1
ATOM 1470 O O . LYS A 1 180 ? -5.811 -2.319 -0.674 1.00 97.81 180 LYS A O 1
ATOM 1475 N N . GLN A 1 181 ? -6.211 -2.771 1.468 1.00 98.06 181 GLN A N 1
ATOM 1476 C CA . GLN A 1 181 ? -4.906 -2.403 1.970 1.00 98.06 181 GLN A CA 1
ATOM 1477 C C . GLN A 1 181 ? -4.433 -3.488 2.922 1.00 98.06 181 GLN A C 1
ATOM 1479 O O . GLN A 1 181 ? -5.198 -3.979 3.740 1.00 98.06 181 GLN A O 1
ATOM 1484 N N . GLN A 1 182 ? -3.171 -3.861 2.819 1.00 97.75 182 GLN A N 1
ATOM 1485 C CA . GLN A 1 182 ? -2.482 -4.731 3.754 1.00 97.75 182 GLN A CA 1
ATOM 1486 C C . GLN A 1 182 ? -1.282 -3.971 4.288 1.00 97.75 182 GLN A C 1
ATOM 1488 O O . GLN A 1 182 ? -0.681 -3.168 3.576 1.00 97.75 182 GLN A O 1
ATOM 1493 N N . TRP A 1 183 ? -0.932 -4.193 5.542 1.00 97.31 183 TRP A N 1
ATOM 1494 C CA . TRP A 1 183 ? 0.236 -3.561 6.125 1.00 97.31 183 TRP A CA 1
ATOM 1495 C C . TRP A 1 183 ? 0.894 -4.475 7.146 1.00 97.31 183 TRP A C 1
ATOM 1497 O O . TRP A 1 183 ? 0.261 -5.354 7.732 1.00 97.31 183 TRP A O 1
ATOM 1507 N N . ARG A 1 184 ? 2.191 -4.262 7.347 1.00 96.19 184 ARG A N 1
ATOM 1508 C CA . ARG A 1 184 ? 2.997 -4.949 8.351 1.00 96.19 184 ARG A CA 1
ATOM 1509 C C . ARG A 1 184 ? 3.970 -3.960 8.962 1.00 96.19 184 ARG A C 1
ATOM 1511 O O . ARG A 1 184 ? 4.584 -3.183 8.244 1.00 96.19 184 ARG A O 1
ATOM 1518 N N . GLU A 1 185 ? 4.118 -3.997 10.270 1.00 94.75 185 GLU A N 1
ATOM 1519 C CA . GLU A 1 185 ? 5.031 -3.159 11.029 1.00 94.75 185 GLU A CA 1
ATOM 1520 C C . GLU A 1 185 ? 5.814 -4.037 12.002 1.00 94.75 185 GLU A C 1
ATOM 1522 O O . GLU A 1 185 ? 5.257 -4.899 12.676 1.00 94.75 185 GLU A O 1
ATOM 1527 N N . THR A 1 186 ? 7.124 -3.850 12.062 1.00 93.62 186 THR A N 1
ATOM 1528 C CA . THR A 1 186 ? 7.981 -4.472 13.068 1.00 93.62 186 THR A CA 1
ATOM 1529 C C . THR A 1 186 ? 8.645 -3.366 13.855 1.00 93.62 186 THR A C 1
ATOM 1531 O O . THR A 1 186 ? 9.325 -2.536 13.257 1.00 93.62 186 THR A O 1
ATOM 1534 N N . GLU A 1 187 ? 8.499 -3.370 15.170 1.00 91.62 187 GLU A N 1
ATOM 1535 C CA . GLU A 1 187 ? 9.079 -2.351 16.039 1.00 91.62 187 GLU A CA 1
ATOM 1536 C C . GLU A 1 187 ? 9.902 -3.019 17.136 1.00 91.62 187 GLU A C 1
ATOM 1538 O O . GLU A 1 187 ? 9.425 -3.923 17.819 1.00 91.62 187 GLU A O 1
ATOM 1543 N N . LYS A 1 188 ? 11.141 -2.567 17.303 1.00 91.19 188 LYS A N 1
ATOM 1544 C CA . LYS A 1 188 ? 12.041 -2.895 18.408 1.00 91.19 188 LYS A CA 1
ATOM 1545 C C . LYS A 1 188 ? 12.578 -1.583 18.976 1.00 91.19 188 LYS A C 1
ATOM 1547 O O . LYS A 1 188 ? 12.539 -0.547 18.314 1.00 91.19 188 LYS A O 1
ATOM 1552 N N . TRP A 1 189 ? 13.076 -1.595 20.210 1.00 85.50 189 TRP A N 1
ATOM 1553 C CA . TRP A 1 189 ? 13.691 -0.404 20.795 1.00 85.50 189 TRP A CA 1
ATOM 1554 C C . TRP A 1 189 ? 14.749 0.195 19.858 1.00 85.50 189 TRP A C 1
ATOM 1556 O O . TRP A 1 189 ? 15.793 -0.403 19.617 1.00 85.50 189 TRP A O 1
ATOM 1566 N N . GLY A 1 190 ? 14.449 1.378 19.322 1.00 82.31 190 GLY A N 1
ATOM 1567 C CA . GLY A 1 190 ? 15.346 2.105 18.438 1.00 82.31 190 GLY A CA 1
ATOM 1568 C C . GLY A 1 190 ? 15.386 1.637 16.984 1.00 82.31 190 GLY A C 1
ATOM 1569 O O . GLY A 1 190 ? 16.104 2.254 16.220 1.00 82.31 190 GLY A O 1
ATOM 1570 N N . GLU A 1 191 ? 14.628 0.642 16.533 1.00 88.38 191 GLU A N 1
ATOM 1571 C CA . GLU A 1 191 ? 14.601 0.282 15.107 1.00 88.38 191 GLU A CA 1
ATOM 1572 C C . GLU A 1 191 ? 13.277 -0.341 14.682 1.00 88.38 191 GLU A C 1
ATOM 1574 O O . GLU A 1 191 ? 12.498 -0.826 15.500 1.00 88.38 191 GLU A O 1
ATOM 1579 N N . GLY A 1 192 ? 13.001 -0.328 13.385 1.00 91.50 192 GLY A N 1
ATOM 1580 C CA . GLY A 1 192 ? 11.816 -0.984 12.871 1.00 91.50 192 GLY A CA 1
ATOM 1581 C C . GLY A 1 192 ? 11.645 -0.865 11.371 1.00 91.50 192 GLY A C 1
ATOM 1582 O O . GLY A 1 192 ? 12.460 -0.270 10.669 1.00 91.50 192 GLY A O 1
ATOM 1583 N N . SER A 1 193 ? 10.570 -1.476 10.891 1.00 90.25 193 SER A N 1
ATOM 1584 C CA . SER A 1 193 ? 10.171 -1.438 9.492 1.00 90.25 193 SER A CA 1
ATOM 1585 C C . SER A 1 193 ? 8.656 -1.364 9.379 1.00 90.25 193 SER A C 1
ATOM 1587 O O . SER A 1 193 ? 7.936 -1.865 10.244 1.00 90.25 193 SER A O 1
ATOM 1589 N N . LYS A 1 194 ? 8.162 -0.732 8.319 1.00 93.06 194 LYS A N 1
ATOM 1590 C CA . LYS A 1 194 ? 6.748 -0.677 7.971 1.00 93.06 194 LYS A CA 1
ATOM 1591 C C . LYS A 1 194 ? 6.595 -0.900 6.478 1.00 93.06 194 LYS A C 1
ATOM 1593 O O . LYS A 1 194 ? 7.304 -0.298 5.681 1.00 93.06 194 LYS A O 1
ATOM 1598 N N . PHE A 1 195 ? 5.645 -1.743 6.121 1.00 93.62 195 PHE A N 1
ATOM 1599 C CA . PHE A 1 195 ? 5.244 -2.040 4.759 1.00 93.62 195 PHE A CA 1
ATOM 1600 C C . PHE A 1 195 ? 3.741 -1.814 4.623 1.00 93.62 195 PHE A C 1
ATOM 1602 O O . PHE A 1 195 ? 2.979 -2.184 5.519 1.00 93.62 195 PHE A O 1
ATOM 1609 N N . VAL A 1 196 ? 3.319 -1.221 3.512 1.00 94.56 196 VAL A N 1
ATOM 1610 C CA . VAL A 1 196 ? 1.914 -1.017 3.156 1.00 94.56 196 VAL A CA 1
ATOM 1611 C C . VAL A 1 196 ? 1.735 -1.370 1.686 1.00 94.56 196 VAL A C 1
ATOM 1613 O O . VAL A 1 196 ? 2.477 -0.892 0.839 1.00 94.56 196 VAL A O 1
ATOM 1616 N N . GLU A 1 197 ? 0.728 -2.175 1.371 1.00 95.56 197 GLU A N 1
ATOM 1617 C CA . GLU A 1 197 ? 0.278 -2.450 0.010 1.00 95.56 197 GLU A CA 1
ATOM 1618 C C . GLU A 1 197 ? -1.201 -2.105 -0.100 1.00 95.56 197 GLU A C 1
ATOM 1620 O O . GLU A 1 197 ? -2.029 -2.708 0.575 1.00 95.56 197 GLU A O 1
ATOM 1625 N N . LYS A 1 198 ? -1.544 -1.139 -0.948 1.00 97.31 198 LYS A N 1
ATOM 1626 C CA . LYS A 1 198 ? -2.911 -0.691 -1.195 1.00 97.31 198 LYS A CA 1
ATOM 1627 C C . LYS A 1 198 ? -3.273 -0.909 -2.654 1.00 97.31 198 LYS A C 1
ATOM 1629 O O . LYS A 1 198 ? -2.601 -0.391 -3.531 1.00 97.31 198 LYS A O 1
ATOM 1634 N N . THR A 1 199 ? -4.361 -1.618 -2.903 1.00 96.88 199 THR A N 1
ATOM 1635 C CA . THR A 1 199 ? -4.949 -1.816 -4.228 1.00 96.88 199 THR A CA 1
ATOM 1636 C C . THR A 1 199 ? -6.297 -1.110 -4.293 1.00 96.88 199 THR A C 1
ATOM 1638 O O . THR A 1 199 ? -7.130 -1.287 -3.406 1.00 96.88 199 THR A O 1
ATOM 1641 N N . GLU A 1 200 ? -6.515 -0.307 -5.327 1.00 97.25 200 GLU A N 1
ATOM 1642 C CA . GLU A 1 200 ? -7.771 0.375 -5.628 1.00 97.25 200 GLU A CA 1
ATOM 1643 C C . GLU A 1 200 ? -8.282 -0.090 -6.993 1.00 97.25 200 GLU A C 1
ATOM 1645 O O . GLU A 1 200 ? -7.550 -0.039 -7.980 1.00 97.25 200 GLU A O 1
ATOM 1650 N N . LYS A 1 201 ? -9.544 -0.517 -7.045 1.00 96.31 201 LYS A N 1
ATOM 1651 C CA . LYS A 1 201 ? -10.237 -0.927 -8.262 1.00 96.31 201 LYS A CA 1
ATOM 1652 C C . LYS A 1 201 ? -11.373 0.043 -8.545 1.00 96.31 201 LYS A C 1
ATOM 1654 O O . LYS A 1 201 ? -12.250 0.234 -7.706 1.00 96.31 201 LYS A O 1
ATOM 1659 N N . TYR A 1 202 ? -11.356 0.643 -9.722 1.00 95.00 202 TYR A N 1
ATOM 1660 C CA . TYR A 1 202 ? -12.345 1.620 -10.156 1.00 95.00 202 TYR A CA 1
ATOM 1661 C C . TYR A 1 202 ? -13.468 0.942 -10.952 1.00 95.00 202 TYR A C 1
ATOM 1663 O O . TYR A 1 202 ? -13.280 -0.118 -11.553 1.00 95.00 202 TYR A O 1
ATOM 1671 N N . ASN A 1 203 ? -14.649 1.561 -10.999 1.00 91.81 203 ASN A N 1
ATOM 1672 C CA . ASN A 1 203 ? -15.813 1.009 -11.708 1.00 91.81 203 ASN A CA 1
ATOM 1673 C C . ASN A 1 203 ? -15.602 0.841 -13.223 1.00 91.81 203 ASN A C 1
ATOM 1675 O O . ASN A 1 203 ? -16.316 0.064 -13.853 1.00 91.81 203 ASN A O 1
ATOM 1679 N N . ASN A 1 204 ? -14.644 1.559 -13.816 1.00 90.19 204 ASN A N 1
ATOM 1680 C CA . ASN A 1 204 ? -14.265 1.399 -15.222 1.00 90.19 204 ASN A CA 1
ATOM 1681 C C . ASN A 1 204 ? -13.368 0.172 -15.477 1.00 90.19 204 ASN A C 1
ATOM 1683 O O . ASN A 1 204 ? -13.018 -0.079 -16.625 1.00 90.19 204 ASN A O 1
ATOM 1687 N N . GLY A 1 205 ? -13.007 -0.580 -14.433 1.00 90.56 205 GLY A N 1
ATOM 1688 C CA . GLY A 1 205 ? -12.116 -1.734 -14.512 1.00 90.56 205 GLY A CA 1
ATOM 1689 C C . GLY A 1 205 ? -10.645 -1.406 -14.262 1.00 90.56 205 GLY A C 1
ATOM 1690 O O . GLY A 1 205 ? -9.864 -2.340 -14.102 1.00 90.56 205 GLY A O 1
ATOM 1691 N N . ASP A 1 206 ? -10.267 -0.126 -14.173 1.00 91.88 206 ASP A N 1
ATOM 1692 C CA . ASP A 1 206 ? -8.885 0.261 -13.888 1.00 91.88 206 ASP A CA 1
ATOM 1693 C C . ASP A 1 206 ? -8.471 -0.191 -12.486 1.00 91.88 206 ASP A C 1
ATOM 1695 O O . ASP A 1 206 ? -9.239 -0.107 -11.520 1.00 91.88 206 ASP A O 1
ATOM 1699 N N . GLU A 1 207 ? -7.214 -0.606 -12.372 1.00 94.12 207 GLU A N 1
ATOM 1700 C CA . GLU A 1 207 ? -6.621 -1.047 -11.116 1.00 94.12 207 GLU A CA 1
ATOM 1701 C C . GLU A 1 207 ? -5.342 -0.256 -10.834 1.00 94.12 207 GLU A C 1
ATOM 1703 O O . GLU A 1 207 ? -4.528 0.018 -11.723 1.00 94.12 207 GLU A O 1
ATOM 1708 N N . GLN A 1 208 ? -5.178 0.164 -9.582 1.00 93.12 208 GLN A N 1
ATOM 1709 C CA . GLN A 1 208 ? -3.982 0.845 -9.101 1.00 93.12 208 GLN A CA 1
ATOM 1710 C C . GLN A 1 208 ? -3.479 0.173 -7.833 1.00 93.12 208 GLN A C 1
ATOM 1712 O O . GLN A 1 208 ? -4.235 0.033 -6.875 1.00 93.12 208 GLN A O 1
ATOM 1717 N N . THR A 1 209 ? -2.193 -0.164 -7.796 1.00 94.00 209 THR A N 1
ATOM 1718 C CA . THR A 1 209 ? -1.543 -0.736 -6.613 1.00 94.00 209 THR A CA 1
ATOM 1719 C C . THR A 1 209 ? -0.402 0.164 -6.163 1.00 94.00 209 THR A C 1
ATOM 1721 O O . THR A 1 209 ? 0.505 0.466 -6.928 1.00 94.00 209 THR A O 1
ATOM 1724 N N . LEU A 1 210 ? -0.427 0.589 -4.908 1.00 91.25 210 LEU A N 1
ATOM 1725 C CA . LEU A 1 210 ? 0.629 1.332 -4.233 1.00 91.25 210 LEU A CA 1
ATOM 1726 C C . LEU A 1 210 ? 1.298 0.405 -3.218 1.00 91.25 210 LEU A C 1
ATOM 1728 O O . LEU A 1 210 ? 0.617 -0.171 -2.375 1.00 91.25 210 LEU A O 1
ATOM 1732 N N . LYS A 1 211 ? 2.619 0.280 -3.277 1.00 92.00 211 LYS A N 1
ATOM 1733 C CA . LYS A 1 211 ? 3.443 -0.429 -2.300 1.00 92.00 211 LYS A CA 1
ATOM 1734 C C . LYS A 1 211 ? 4.440 0.552 -1.710 1.00 92.00 211 LYS A C 1
ATOM 1736 O O . LYS A 1 211 ? 5.195 1.185 -2.438 1.00 92.00 211 LYS A O 1
ATOM 1741 N N . GLU A 1 212 ? 4.449 0.677 -0.398 1.00 87.69 212 GLU A N 1
ATOM 1742 C CA . GLU A 1 212 ? 5.337 1.568 0.337 1.00 87.69 212 GLU A CA 1
ATOM 1743 C C . GLU A 1 212 ? 6.082 0.768 1.394 1.00 87.69 212 GLU A C 1
ATOM 1745 O O . GLU A 1 212 ? 5.507 -0.089 2.070 1.00 87.69 212 GLU A O 1
ATOM 1750 N N . GLY A 1 213 ? 7.370 1.055 1.541 1.00 83.81 213 GLY A N 1
ATOM 1751 C CA . GLY A 1 213 ? 8.219 0.448 2.550 1.00 83.81 213 GLY A CA 1
ATOM 1752 C C . GLY A 1 213 ? 9.119 1.486 3.195 1.00 83.81 213 GLY A C 1
ATOM 1753 O O . GLY A 1 213 ? 9.654 2.378 2.534 1.00 83.81 213 GLY A O 1
ATOM 1754 N N . TYR A 1 214 ? 9.282 1.366 4.504 1.00 85.25 214 TYR A N 1
ATOM 1755 C CA . TYR A 1 214 ? 10.106 2.263 5.291 1.00 85.25 214 TYR A CA 1
ATOM 1756 C C . TYR A 1 214 ? 10.835 1.491 6.385 1.00 85.25 214 TYR A C 1
ATOM 1758 O O . TYR A 1 214 ? 10.204 0.746 7.133 1.00 85.25 214 TYR A O 1
ATOM 1766 N N . GLU A 1 215 ? 12.142 1.692 6.504 1.00 83.94 215 GLU A N 1
ATOM 1767 C CA . GLU A 1 215 ? 12.961 1.200 7.611 1.00 83.94 215 GLU A CA 1
ATOM 1768 C C . GLU A 1 215 ? 13.506 2.379 8.415 1.00 83.94 215 GLU A C 1
ATOM 1770 O O . GLU A 1 215 ? 13.816 3.432 7.860 1.00 83.94 215 GLU A O 1
ATOM 1775 N N . TRP A 1 216 ? 13.637 2.219 9.731 1.00 84.06 216 TRP A N 1
ATOM 1776 C CA . TRP A 1 216 ? 14.235 3.238 10.592 1.00 84.06 216 TRP A CA 1
ATOM 1777 C C . TRP A 1 216 ? 15.172 2.646 11.628 1.00 84.06 216 TRP A C 1
ATOM 1779 O O . TRP A 1 216 ? 14.956 1.545 12.135 1.00 84.06 216 TRP A O 1
ATOM 1789 N N . ARG A 1 217 ? 16.174 3.444 12.006 1.00 81.88 217 ARG A N 1
ATOM 1790 C CA . ARG A 1 217 ? 17.019 3.228 13.182 1.00 81.88 217 ARG A CA 1
ATOM 1791 C C . ARG A 1 217 ? 17.186 4.543 13.949 1.00 81.88 217 ARG A C 1
ATOM 1793 O O . ARG A 1 217 ? 17.341 5.600 13.347 1.00 81.88 217 ARG A O 1
ATOM 1800 N N . ARG A 1 218 ? 17.153 4.481 15.278 1.00 74.38 218 ARG A N 1
ATOM 1801 C CA . ARG A 1 218 ? 17.506 5.552 16.209 1.00 74.38 218 ARG A CA 1
ATOM 1802 C C . ARG A 1 218 ? 18.967 5.379 16.582 1.00 74.38 218 ARG A C 1
ATOM 1804 O O . ARG A 1 218 ? 19.384 4.306 17.010 1.00 74.38 218 ARG A O 1
ATOM 1811 N N . THR A 1 219 ? 19.723 6.456 16.475 1.00 68.50 219 THR A N 1
ATOM 1812 C CA . THR A 1 219 ? 21.110 6.502 16.931 1.00 68.50 219 THR A CA 1
ATOM 1813 C C . THR A 1 219 ? 21.107 6.932 18.398 1.00 68.50 219 THR A C 1
ATOM 1815 O O . THR A 1 219 ? 20.671 8.034 18.704 1.00 68.50 219 THR A O 1
ATOM 1818 N N . GLU A 1 220 ? 21.586 6.093 19.322 1.00 60.75 220 GLU A N 1
ATOM 1819 C CA . GLU A 1 220 ? 21.555 6.345 20.781 1.00 60.75 220 GLU A CA 1
ATOM 1820 C C . GLU A 1 220 ? 22.407 7.550 21.260 1.00 60.75 220 GLU A C 1
ATOM 1822 O O . GLU A 1 220 ? 22.590 7.724 22.457 1.00 60.75 220 GLU A O 1
ATOM 1827 N N . HIS A 1 221 ? 22.991 8.353 20.363 1.00 53.44 221 HIS A N 1
ATOM 1828 C CA . HIS A 1 221 ? 24.055 9.322 20.681 1.00 53.44 221 HIS A CA 1
ATOM 1829 C C . HIS A 1 221 ? 23.781 10.770 20.225 1.00 53.44 221 HIS A C 1
ATOM 1831 O O . HIS A 1 221 ? 24.720 11.562 20.122 1.00 53.44 221 HIS A O 1
ATOM 1837 N N . SER A 1 222 ? 22.533 11.170 19.959 1.00 48.03 222 SER A N 1
ATOM 1838 C CA . SER A 1 222 ? 22.229 12.600 19.818 1.00 48.03 222 SER A CA 1
ATOM 1839 C C . SER A 1 222 ? 21.933 13.221 21.194 1.00 48.03 222 SER A C 1
ATOM 1841 O O . SER A 1 222 ? 20.795 13.288 21.636 1.00 48.03 222 SER A O 1
ATOM 1843 N N . ASP A 1 223 ? 22.966 13.773 21.846 1.00 47.31 223 ASP A N 1
ATOM 1844 C CA . ASP A 1 223 ? 22.871 14.719 22.989 1.00 47.31 223 ASP A CA 1
ATOM 1845 C C . ASP A 1 223 ? 22.167 16.051 22.608 1.00 47.31 223 ASP A C 1
ATOM 1847 O O . ASP A 1 223 ? 22.325 17.087 23.257 1.00 47.31 223 ASP A O 1
ATOM 1851 N N . ARG A 1 224 ? 21.411 16.071 21.506 1.00 46.47 224 ARG A N 1
ATOM 1852 C CA . ARG A 1 224 ? 20.592 17.208 21.098 1.00 46.47 224 ARG A CA 1
ATOM 1853 C C . ARG A 1 224 ? 19.216 17.040 21.712 1.00 46.47 224 ARG A C 1
ATOM 1855 O O . ARG A 1 224 ? 18.559 16.038 21.463 1.00 46.47 224 ARG A O 1
ATOM 1862 N N . ASP A 1 225 ? 18.772 18.057 22.446 1.00 40.94 225 ASP A N 1
ATOM 1863 C CA . ASP A 1 225 ? 17.384 18.217 22.875 1.00 40.94 225 ASP A CA 1
ATOM 1864 C C . ASP A 1 225 ? 16.439 18.019 21.676 1.00 40.94 225 ASP A C 1
ATOM 1866 O O . ASP A 1 225 ? 16.243 18.920 20.85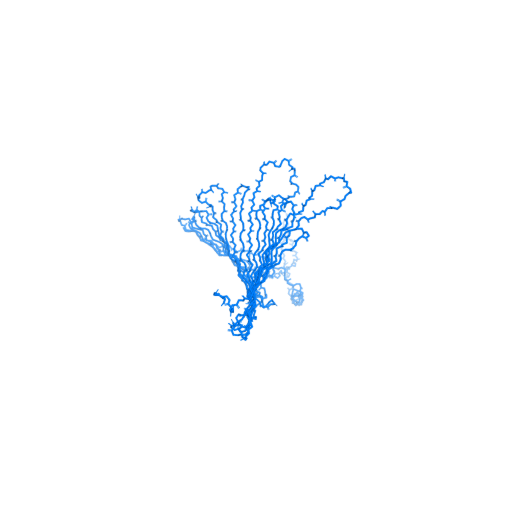3 1.00 40.94 225 ASP A O 1
ATOM 1870 N N . VAL A 1 226 ? 15.875 16.812 21.561 1.00 39.12 226 VAL A N 1
ATOM 1871 C CA . VAL A 1 226 ? 14.944 16.410 20.502 1.00 39.12 226 VAL A CA 1
ATOM 1872 C C . VAL A 1 226 ? 13.644 17.186 20.699 1.00 39.12 226 VAL A C 1
ATOM 1874 O O . VAL A 1 226 ? 12.710 16.748 21.365 1.00 39.12 226 VAL A O 1
ATOM 1877 N N . SER A 1 227 ? 13.589 18.382 20.120 1.00 33.22 227 SER A N 1
ATOM 1878 C CA . SER A 1 227 ? 12.400 19.242 20.094 1.00 33.22 227 SER A CA 1
ATOM 1879 C C . SER A 1 227 ? 11.471 18.921 18.913 1.00 33.22 227 SER A C 1
ATOM 1881 O O . SER A 1 227 ? 10.412 19.526 18.778 1.00 33.22 227 SER A O 1
ATOM 1883 N N . SER A 1 228 ? 11.815 17.920 18.095 1.00 35.97 228 SER A N 1
ATOM 1884 C CA . SER A 1 228 ? 11.011 17.448 16.967 1.00 35.97 228 SER A CA 1
ATOM 1885 C C . SER A 1 228 ? 11.029 15.920 16.911 1.00 35.97 228 SER A C 1
ATOM 1887 O O . SER A 1 228 ? 11.982 15.305 16.440 1.00 35.97 228 SER A O 1
ATOM 1889 N N . TRP A 1 229 ? 9.951 15.283 17.379 1.00 37.97 229 TRP A N 1
ATOM 1890 C CA . TRP A 1 229 ? 9.753 13.824 17.303 1.00 37.97 229 TRP A CA 1
ATOM 1891 C C . TRP A 1 229 ? 9.668 13.284 15.856 1.00 37.97 229 TRP A C 1
ATOM 1893 O O . TRP A 1 229 ? 9.570 12.073 15.662 1.00 37.97 229 TRP A O 1
ATOM 1903 N N . PHE A 1 230 ? 9.708 14.159 14.842 1.00 36.56 230 PHE A N 1
ATOM 1904 C CA . PHE A 1 230 ? 9.543 13.820 13.427 1.00 36.56 230 PHE A CA 1
ATOM 1905 C C . PHE A 1 230 ? 10.834 13.889 12.584 1.00 36.56 230 PHE A C 1
ATOM 1907 O O . PHE A 1 230 ? 10.808 13.406 11.455 1.00 36.56 230 PHE A O 1
ATOM 1914 N N . GLU A 1 231 ? 11.955 14.433 13.081 1.00 39.69 231 GLU A N 1
ATOM 1915 C CA . GLU A 1 231 ? 13.108 14.781 12.215 1.00 39.69 231 GLU A CA 1
ATOM 1916 C C . GLU A 1 231 ? 14.293 13.793 12.173 1.00 39.69 231 GLU A C 1
ATOM 1918 O O . GLU A 1 231 ? 15.126 13.912 11.281 1.00 39.69 231 GLU A O 1
ATOM 1923 N N . GLU A 1 232 ? 14.379 12.770 13.031 1.00 44.72 232 GLU A N 1
ATOM 1924 C CA . GLU A 1 232 ? 15.514 11.811 13.023 1.00 44.72 232 GLU A CA 1
ATOM 1925 C C . GLU A 1 232 ? 15.126 10.396 12.575 1.00 44.72 232 GLU A C 1
ATOM 1927 O O . GLU A 1 232 ? 15.555 9.379 13.113 1.00 44.72 232 GLU A O 1
ATOM 1932 N N . ARG A 1 233 ? 14.297 10.316 11.539 1.00 48.06 233 ARG A N 1
ATOM 1933 C CA . ARG A 1 233 ? 13.946 9.063 10.870 1.00 48.06 233 ARG A CA 1
ATOM 1934 C C . ARG A 1 233 ? 14.936 8.788 9.723 1.00 48.06 233 ARG A C 1
ATOM 1936 O O . ARG A 1 233 ? 14.580 8.844 8.551 1.00 48.06 233 ARG A O 1
ATOM 1943 N N . GLN A 1 234 ? 16.206 8.546 10.069 1.00 58.88 234 GLN A N 1
ATOM 1944 C CA . GLN A 1 234 ? 17.244 8.135 9.111 1.00 58.88 234 GLN A CA 1
ATOM 1945 C C . GLN A 1 234 ? 17.076 6.644 8.783 1.00 58.88 234 GLN A C 1
ATOM 1947 O O . GLN A 1 234 ? 17.120 5.796 9.676 1.00 58.88 234 GLN A O 1
ATOM 1952 N N . GLY A 1 235 ? 16.861 6.316 7.511 1.00 66.06 235 GLY A N 1
ATOM 1953 C CA . GLY A 1 235 ? 16.689 4.937 7.066 1.00 66.06 235 GLY A CA 1
ATOM 1954 C C . GLY A 1 235 ? 16.336 4.836 5.588 1.00 66.06 235 GLY A C 1
ATOM 1955 O O . GLY A 1 235 ? 16.228 5.850 4.894 1.00 66.06 235 GLY A O 1
ATOM 1956 N N . ASP A 1 236 ? 16.194 3.604 5.116 1.00 82.81 236 ASP A N 1
ATOM 1957 C CA . ASP A 1 236 ? 15.881 3.321 3.724 1.00 82.81 236 ASP A CA 1
ATOM 1958 C C . ASP A 1 236 ? 14.370 3.468 3.504 1.00 82.81 236 ASP A C 1
ATOM 1960 O O . ASP A 1 236 ? 13.547 2.953 4.264 1.00 82.81 236 ASP A O 1
ATOM 1964 N N . ALA A 1 237 ? 13.996 4.206 2.463 1.00 85.00 237 ALA A N 1
ATOM 1965 C CA . ALA A 1 237 ? 12.610 4.475 2.111 1.00 85.00 237 ALA A CA 1
ATOM 1966 C C . ALA A 1 237 ? 12.390 4.157 0.639 1.00 85.00 237 ALA A C 1
ATOM 1968 O O . ALA A 1 237 ? 13.225 4.488 -0.205 1.00 85.00 237 ALA A O 1
ATOM 1969 N N . TRP A 1 238 ? 11.257 3.545 0.313 1.00 87.94 238 TRP A N 1
ATOM 1970 C CA . TRP A 1 238 ? 10.884 3.298 -1.070 1.00 87.94 238 TRP A CA 1
ATOM 1971 C C . TRP A 1 238 ? 9.369 3.288 -1.257 1.00 87.94 238 TRP A C 1
ATOM 1973 O O . TRP A 1 238 ? 8.593 2.983 -0.353 1.00 87.94 238 TRP A O 1
ATOM 1983 N N . GLU A 1 239 ? 8.958 3.627 -2.469 1.00 87.81 239 GLU A N 1
ATOM 1984 C CA . GLU A 1 239 ? 7.572 3.662 -2.910 1.00 87.81 239 GLU A CA 1
ATOM 1985 C C . GLU A 1 239 ? 7.512 3.100 -4.330 1.00 87.81 239 GLU A C 1
ATOM 1987 O O . GLU A 1 239 ? 8.357 3.412 -5.169 1.00 87.81 239 GLU A O 1
ATOM 1992 N N . GLU A 1 240 ? 6.524 2.259 -4.597 1.00 88.81 240 GLU A N 1
ATOM 1993 C CA . GLU A 1 240 ? 6.287 1.612 -5.877 1.00 88.81 240 GLU A CA 1
ATOM 1994 C C . GLU A 1 240 ? 4.796 1.718 -6.220 1.00 88.81 240 GLU A C 1
ATOM 1996 O O . GLU A 1 240 ? 3.933 1.299 -5.454 1.00 88.81 240 GLU A O 1
ATOM 2001 N N . ARG A 1 241 ? 4.472 2.313 -7.362 1.00 89.44 241 ARG A N 1
ATOM 2002 C CA . ARG A 1 241 ? 3.115 2.496 -7.876 1.00 89.44 241 ARG A CA 1
ATOM 2003 C C . ARG A 1 241 ? 2.958 1.689 -9.147 1.00 89.44 241 ARG A C 1
ATOM 2005 O O . ARG A 1 241 ? 3.780 1.810 -10.043 1.00 89.44 241 ARG A O 1
ATOM 2012 N N . TRP A 1 242 ? 1.868 0.951 -9.248 1.00 89.81 242 TRP A N 1
ATOM 2013 C CA . TRP A 1 242 ? 1.439 0.220 -10.429 1.00 89.81 242 TRP A CA 1
ATOM 2014 C C . TRP A 1 242 ? 0.074 0.727 -10.863 1.00 89.81 242 TRP A C 1
ATOM 2016 O O . TRP A 1 242 ? -0.789 1.025 -10.034 1.00 89.81 242 TRP A O 1
ATOM 2026 N N . ARG A 1 243 ? -0.126 0.819 -12.172 1.00 92.25 243 ARG A N 1
ATOM 2027 C CA . ARG A 1 243 ? -1.414 1.123 -12.784 1.00 92.25 243 ARG A CA 1
ATOM 2028 C C . ARG A 1 243 ? -1.627 0.208 -13.974 1.00 92.25 243 ARG A C 1
ATOM 2030 O O . ARG A 1 243 ? -0.776 0.132 -14.859 1.00 92.25 243 ARG A O 1
ATOM 2037 N N . GLU A 1 244 ? -2.800 -0.397 -14.029 1.00 91.75 244 GLU A N 1
ATOM 2038 C CA . GLU A 1 244 ? -3.293 -1.109 -15.198 1.00 91.75 244 GLU A CA 1
ATOM 2039 C C . GLU A 1 244 ? -4.565 -0.430 -15.699 1.00 91.75 244 GLU A C 1
ATOM 2041 O O . GLU A 1 244 ? -5.434 -0.064 -14.905 1.00 91.75 244 GLU A O 1
ATOM 2046 N N . LYS A 1 245 ? -4.653 -0.233 -17.018 1.00 91.44 245 LYS A N 1
ATOM 2047 C CA . LYS A 1 245 ? -5.875 0.246 -17.667 1.00 91.44 245 LYS A CA 1
ATOM 2048 C C . LYS A 1 245 ? -6.479 -0.823 -18.548 1.00 91.44 245 LYS A C 1
ATOM 2050 O O . LYS A 1 245 ? -5.760 -1.540 -19.255 1.00 91.44 245 LYS A O 1
ATOM 2055 N N . PHE A 1 246 ? -7.802 -0.854 -18.561 1.00 90.69 246 PHE A N 1
ATOM 2056 C CA . PHE A 1 246 ? -8.582 -1.836 -19.299 1.00 90.69 246 PHE A CA 1
ATOM 2057 C C . PHE A 1 246 ? -9.574 -1.152 -20.245 1.00 90.69 246 PHE A C 1
ATOM 2059 O O . PHE A 1 246 ? -10.119 -0.094 -19.944 1.00 90.69 246 PHE A O 1
ATOM 2066 N N . ASP A 1 247 ? -9.790 -1.763 -21.408 1.00 88.25 247 ASP A N 1
ATOM 2067 C CA . ASP A 1 247 ? -10.916 -1.473 -22.298 1.00 88.25 247 ASP A CA 1
ATOM 2068 C C . ASP A 1 247 ? -11.777 -2.740 -22.380 1.00 88.25 247 ASP A C 1
ATOM 2070 O O . ASP A 1 247 ? -11.428 -3.719 -23.050 1.00 88.25 247 ASP A O 1
ATOM 2074 N N . GLY A 1 248 ? -12.846 -2.775 -21.579 1.00 88.75 248 GLY A N 1
ATOM 2075 C CA . GLY A 1 248 ? -13.581 -4.007 -21.292 1.00 88.75 248 GLY A CA 1
ATOM 2076 C C . GLY A 1 248 ? -12.689 -5.036 -20.588 1.00 88.75 248 GLY A C 1
ATOM 2077 O O . GLY A 1 248 ? -12.106 -4.745 -19.549 1.00 88.75 248 GLY A O 1
ATOM 2078 N N . ASP A 1 249 ? -12.558 -6.227 -21.175 1.00 87.06 249 ASP A N 1
ATOM 2079 C CA . ASP A 1 249 ? -11.727 -7.317 -20.637 1.00 87.06 249 ASP A CA 1
ATOM 2080 C C . ASP A 1 249 ? -10.272 -7.285 -21.152 1.00 87.06 249 ASP A C 1
ATOM 2082 O O . ASP A 1 249 ? -9.477 -8.180 -20.854 1.00 87.06 249 ASP A O 1
ATOM 2086 N N . VAL A 1 250 ? -9.902 -6.287 -21.964 1.00 86.19 250 VAL A N 1
ATOM 2087 C CA . VAL A 1 250 ? -8.584 -6.214 -22.609 1.00 86.19 250 VAL A CA 1
ATOM 2088 C C . VAL A 1 250 ? -7.701 -5.196 -21.896 1.00 86.19 250 VAL A C 1
ATOM 2090 O O . VAL A 1 250 ? -8.009 -4.00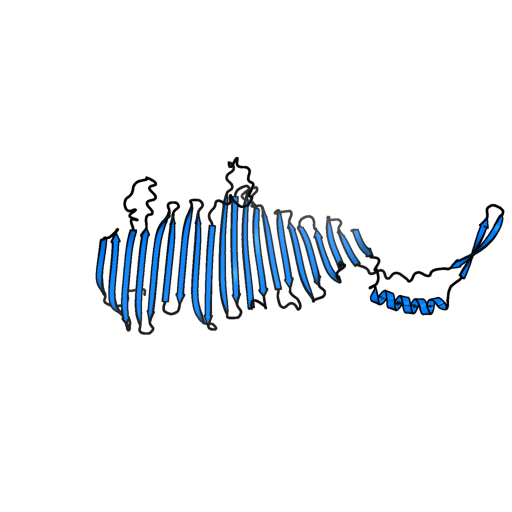6 -21.860 1.00 86.19 250 VAL A O 1
ATOM 2093 N N . LYS A 1 251 ? -6.556 -5.649 -21.371 1.00 90.38 251 LYS A N 1
ATOM 2094 C CA . LYS A 1 251 ? -5.531 -4.759 -20.811 1.00 90.38 251 LYS A CA 1
ATOM 2095 C C . LYS A 1 251 ? -4.876 -3.934 -21.922 1.00 90.38 251 LYS A C 1
ATOM 2097 O O . LYS A 1 251 ? -4.335 -4.501 -22.871 1.00 90.38 251 LYS A O 1
ATOM 2102 N N . THR A 1 252 ? -4.899 -2.609 -21.794 1.00 90.88 252 THR A N 1
ATOM 2103 C CA . THR A 1 252 ? -4.399 -1.671 -22.819 1.00 90.88 252 THR A CA 1
ATOM 2104 C C . THR A 1 252 ? -3.094 -0.986 -22.429 1.00 90.88 252 THR A C 1
ATOM 2106 O O . THR A 1 252 ? -2.287 -0.650 -23.299 1.00 90.88 252 THR A O 1
ATOM 2109 N N . GLU A 1 253 ? -2.872 -0.798 -21.130 1.00 93.50 253 GLU A N 1
ATOM 2110 C CA . GLU A 1 253 ? -1.702 -0.115 -20.591 1.00 93.50 253 GLU A CA 1
ATOM 2111 C C . GLU A 1 253 ? -1.304 -0.735 -19.251 1.00 93.50 253 GLU A C 1
ATOM 2113 O O . GLU A 1 253 ? -2.150 -1.007 -18.399 1.00 93.50 253 GLU A O 1
ATOM 2118 N N . THR A 1 254 ? -0.008 -0.950 -19.054 1.00 93.56 254 THR A N 1
ATOM 2119 C CA . THR A 1 254 ? 0.593 -1.234 -17.749 1.00 93.56 254 THR A CA 1
ATOM 2120 C C . THR A 1 254 ? 1.673 -0.196 -17.497 1.00 93.56 254 THR A C 1
ATOM 2122 O O . THR A 1 254 ? 2.509 0.064 -18.357 1.00 93.56 254 THR A O 1
ATOM 2125 N N . TRP A 1 255 ? 1.648 0.417 -16.324 1.00 95.00 255 TRP A N 1
ATOM 2126 C CA . TRP A 1 255 ? 2.608 1.430 -15.918 1.00 95.00 255 TRP A CA 1
ATOM 2127 C C . TRP A 1 255 ? 3.083 1.142 -14.502 1.00 95.00 255 TRP A C 1
ATOM 2129 O O . TRP A 1 255 ? 2.283 0.763 -13.644 1.00 95.00 255 TRP A O 1
ATOM 2139 N N . ALA A 1 256 ? 4.372 1.341 -14.261 1.00 93.19 256 ALA A N 1
ATOM 2140 C CA . ALA A 1 256 ? 4.973 1.248 -12.946 1.00 93.19 256 ALA A CA 1
ATOM 2141 C C . ALA A 1 256 ? 5.916 2.427 -12.700 1.00 93.19 256 ALA A C 1
ATOM 2143 O O . ALA A 1 256 ? 6.642 2.851 -13.597 1.00 93.19 256 ALA A O 1
ATOM 2144 N N . GLU A 1 257 ? 5.943 2.923 -11.472 1.00 93.06 257 GLU A N 1
ATOM 2145 C CA . GLU A 1 257 ? 6.918 3.891 -10.983 1.00 93.06 257 GLU A CA 1
ATOM 2146 C C . GLU A 1 257 ? 7.449 3.414 -9.646 1.00 93.06 257 GLU A C 1
ATOM 2148 O O . GLU A 1 257 ? 6.683 3.137 -8.733 1.00 93.06 257 GLU A O 1
ATOM 2153 N N . LYS A 1 258 ? 8.764 3.352 -9.509 1.00 93.75 258 LYS A N 1
ATOM 2154 C CA . LYS A 1 258 ? 9.452 3.003 -8.281 1.00 93.75 258 LYS A CA 1
ATOM 2155 C C . LYS A 1 258 ? 10.431 4.100 -7.934 1.00 93.75 258 LYS A C 1
ATOM 2157 O O . LYS A 1 258 ? 11.222 4.517 -8.767 1.00 93.75 258 LYS A O 1
ATOM 2162 N N . LYS A 1 259 ? 10.441 4.545 -6.691 1.00 93.50 259 LYS A N 1
ATOM 2163 C CA . LYS A 1 259 ? 11.426 5.502 -6.194 1.00 93.50 259 LYS A CA 1
ATOM 2164 C C . LYS A 1 259 ? 11.880 5.105 -4.807 1.00 93.50 259 LYS A C 1
ATOM 2166 O O . LYS A 1 259 ? 11.170 4.403 -4.092 1.00 93.50 259 LYS A O 1
ATOM 2171 N N . GLY A 1 260 ? 13.053 5.563 -4.419 1.00 91.06 260 GLY A N 1
ATOM 2172 C CA . GLY A 1 260 ? 13.526 5.365 -3.065 1.00 91.06 260 GLY A CA 1
ATOM 2173 C C . GLY A 1 260 ? 14.783 6.147 -2.762 1.00 91.06 260 GLY A C 1
ATOM 2174 O O . GLY A 1 260 ? 15.343 6.828 -3.624 1.00 91.06 260 GLY A O 1
ATOM 2175 N N . SER A 1 261 ? 15.189 6.064 -1.509 1.00 90.75 261 SER A N 1
ATOM 2176 C CA . SER A 1 261 ? 16.408 6.655 -0.988 1.00 90.75 261 SER A CA 1
ATOM 2177 C C . SER A 1 261 ? 16.980 5.795 0.124 1.00 90.75 261 SER A C 1
ATOM 2179 O O . SER A 1 261 ? 16.226 5.122 0.826 1.00 90.75 261 SER A O 1
ATOM 2181 N N . ASN A 1 262 ? 18.295 5.845 0.307 1.00 87.00 262 ASN A N 1
ATOM 2182 C CA . ASN A 1 262 ? 18.962 5.179 1.419 1.00 87.00 262 ASN A CA 1
ATOM 2183 C C . ASN A 1 262 ? 19.452 6.178 2.474 1.00 87.00 262 ASN A C 1
ATOM 2185 O O . ASN A 1 262 ? 19.543 7.385 2.233 1.00 87.00 262 ASN A O 1
ATOM 2189 N N . ALA A 1 263 ? 19.829 5.659 3.641 1.00 81.44 263 ALA A N 1
ATOM 2190 C CA . ALA A 1 263 ? 20.376 6.467 4.734 1.00 81.44 263 ALA A CA 1
ATOM 2191 C C . ALA A 1 263 ? 21.675 7.224 4.370 1.00 81.44 263 ALA A C 1
ATOM 2193 O O . ALA A 1 263 ? 22.049 8.174 5.055 1.00 81.44 263 ALA A O 1
ATOM 2194 N N . GLN A 1 264 ? 22.367 6.821 3.299 1.00 83.88 264 GLN A N 1
ATOM 2195 C CA . GLN A 1 264 ? 23.593 7.469 2.820 1.00 83.88 264 GLN A CA 1
ATOM 2196 C C . GLN A 1 264 ? 23.314 8.704 1.951 1.00 83.88 264 GLN A C 1
ATOM 2198 O O . GLN A 1 264 ? 24.253 9.410 1.590 1.00 83.88 264 GLN A O 1
ATOM 2203 N N . GLY A 1 265 ? 22.046 8.995 1.642 1.00 84.75 265 GLY A N 1
ATOM 2204 C CA . GLY A 1 265 ? 21.643 10.125 0.807 1.00 84.75 265 GLY A CA 1
ATOM 2205 C C . GLY A 1 265 ? 21.616 9.814 -0.690 1.00 84.75 265 GLY A C 1
ATOM 2206 O O . GLY A 1 265 ? 21.441 10.731 -1.493 1.00 84.75 265 GLY A O 1
ATOM 2207 N N . GLU A 1 266 ? 21.768 8.548 -1.087 1.00 90.56 266 GLU A N 1
ATOM 2208 C CA . GLU A 1 266 ? 21.492 8.134 -2.459 1.00 90.56 266 GLU A CA 1
ATOM 2209 C C . GLU A 1 266 ? 19.980 8.054 -2.678 1.00 90.56 266 GLU A C 1
ATOM 2211 O O . GLU A 1 266 ? 19.229 7.647 -1.793 1.00 90.56 266 GLU A O 1
ATOM 2216 N N . SER A 1 267 ? 19.528 8.418 -3.873 1.00 92.62 267 SER A N 1
ATOM 2217 C CA . SER A 1 267 ? 18.132 8.296 -4.295 1.00 92.62 267 SER A CA 1
ATOM 2218 C C . SER A 1 267 ? 18.045 7.693 -5.687 1.00 92.62 267 SER A C 1
ATOM 2220 O O . SER A 1 267 ? 18.946 7.864 -6.509 1.00 92.62 267 SER A O 1
ATOM 2222 N N . TRP A 1 268 ? 16.971 6.964 -5.958 1.00 93.19 268 TRP A N 1
ATOM 2223 C CA . TRP A 1 268 ? 16.712 6.360 -7.257 1.00 93.19 268 TRP A CA 1
ATOM 2224 C C . TRP A 1 268 ? 15.250 6.502 -7.654 1.00 93.19 268 TRP A C 1
ATOM 2226 O O . TRP A 1 268 ? 14.360 6.670 -6.820 1.00 93.19 268 TRP A O 1
ATOM 2236 N N . PHE A 1 269 ? 15.028 6.432 -8.956 1.00 94.88 269 PHE A N 1
ATOM 2237 C CA . PHE A 1 269 ? 13.745 6.543 -9.618 1.00 94.88 269 PHE A CA 1
ATOM 2238 C C . PHE A 1 269 ? 13.745 5.611 -10.828 1.00 94.88 269 PHE A C 1
ATOM 2240 O O . PHE A 1 269 ? 14.696 5.595 -11.603 1.00 94.88 269 PHE A O 1
ATOM 2247 N N . GLU A 1 270 ? 12.695 4.831 -11.003 1.00 94.81 270 GLU A N 1
ATOM 2248 C CA . GLU A 1 270 ? 12.482 3.936 -12.126 1.00 94.81 270 GLU A CA 1
ATOM 2249 C C . GLU A 1 270 ? 11.037 4.081 -12.591 1.00 94.81 270 GLU A C 1
ATOM 2251 O O . GLU A 1 270 ? 10.122 4.039 -11.780 1.00 94.81 270 GLU A O 1
ATOM 2256 N N . THR A 1 271 ? 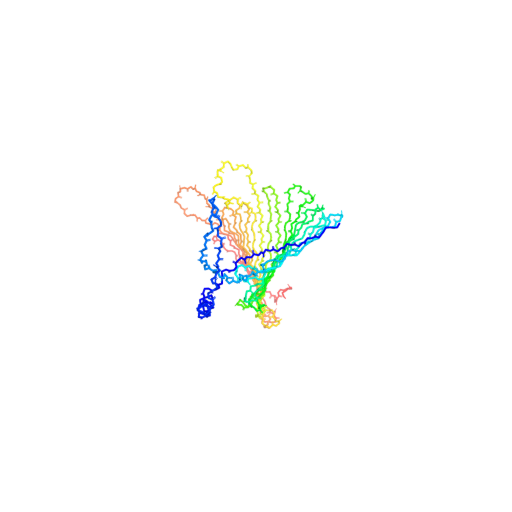10.815 4.232 -13.888 1.00 96.25 271 THR A N 1
ATOM 2257 C CA . THR A 1 271 ? 9.494 4.093 -14.493 1.00 96.25 271 THR A CA 1
ATOM 2258 C C . THR A 1 271 ? 9.527 3.045 -15.578 1.00 96.25 271 THR A C 1
ATOM 2260 O O . THR A 1 271 ? 10.527 2.883 -16.278 1.00 96.25 271 THR A O 1
ATOM 2263 N N . TRP A 1 272 ? 8.409 2.354 -15.731 1.00 95.19 272 TRP A N 1
ATOM 2264 C CA . TRP A 1 272 ? 8.174 1.383 -16.778 1.00 95.19 272 TRP A CA 1
ATOM 2265 C C . TRP A 1 272 ? 6.773 1.581 -17.344 1.00 95.19 272 TRP A C 1
ATOM 2267 O O . TRP A 1 272 ? 5.828 1.858 -16.612 1.00 95.19 272 TRP A O 1
ATOM 2277 N N . GLU A 1 273 ? 6.643 1.476 -18.657 1.00 95.44 273 GLU A N 1
ATOM 2278 C CA . GLU A 1 273 ? 5.392 1.697 -19.370 1.00 95.44 273 GLU A CA 1
ATOM 2279 C C . GLU A 1 273 ? 5.299 0.710 -20.529 1.00 95.44 273 GLU A C 1
ATOM 2281 O O . GLU A 1 273 ? 6.205 0.631 -21.358 1.00 95.44 273 GLU A O 1
ATOM 2286 N N . GLU A 1 274 ? 4.199 -0.030 -20.594 1.00 94.44 274 GLU A N 1
ATOM 2287 C CA . GLU A 1 274 ? 3.855 -0.939 -21.680 1.00 94.44 274 GLU A CA 1
ATOM 2288 C C . GLU A 1 274 ? 2.456 -0.601 -22.195 1.00 94.44 274 GLU A C 1
ATOM 2290 O O . GLU A 1 274 ? 1.480 -0.568 -21.448 1.00 94.44 274 GLU A O 1
ATOM 2295 N N . ARG A 1 275 ? 2.368 -0.357 -23.499 1.00 94.06 275 ARG A N 1
ATOM 2296 C CA . ARG A 1 275 ? 1.136 -0.165 -24.265 1.00 94.06 275 ARG A CA 1
ATOM 2297 C C . ARG A 1 275 ? 1.204 -1.031 -25.514 1.00 94.06 275 ARG A C 1
ATOM 2299 O O . ARG A 1 275 ? 2.257 -1.564 -25.866 1.00 94.06 275 ARG A O 1
ATOM 2306 N N . TRP A 1 276 ? 0.087 -1.172 -26.218 1.00 89.44 276 TRP A N 1
ATOM 2307 C CA . TRP A 1 276 ? 0.070 -1.941 -27.459 1.00 89.44 276 TRP A CA 1
ATOM 2308 C C . TRP A 1 276 ? 1.104 -1.409 -28.466 1.00 89.44 276 TRP A C 1
ATOM 2310 O O . TRP A 1 276 ? 1.016 -0.267 -28.914 1.00 89.44 276 TRP A O 1
ATOM 2320 N N . GLY A 1 277 ? 2.097 -2.243 -28.789 1.00 90.06 277 GLY A N 1
ATOM 2321 C CA . GLY A 1 277 ? 3.186 -1.893 -29.700 1.00 90.06 277 GLY A CA 1
ATOM 2322 C C . GLY A 1 277 ? 4.251 -0.953 -29.123 1.00 90.06 277 GLY A C 1
ATOM 2323 O O . GLY A 1 277 ? 5.087 -0.487 -29.884 1.00 90.06 277 GLY A O 1
ATOM 2324 N N . TRP A 1 278 ? 4.266 -0.666 -27.817 1.00 93.50 278 TRP A N 1
ATOM 2325 C CA . TRP A 1 278 ? 5.241 0.249 -27.213 1.00 93.50 278 TRP A CA 1
ATOM 2326 C C . TRP A 1 278 ? 5.643 -0.184 -25.804 1.00 93.50 278 TRP A C 1
ATOM 2328 O O . TRP A 1 278 ? 4.788 -0.416 -24.951 1.00 93.50 278 TRP A O 1
ATOM 2338 N N . LYS A 1 279 ? 6.946 -0.243 -25.532 1.00 96.31 279 LYS A N 1
ATOM 2339 C CA . LYS A 1 279 ? 7.503 -0.479 -24.196 1.00 96.31 279 LYS A CA 1
ATOM 2340 C C . LYS A 1 279 ? 8.600 0.526 -23.920 1.00 96.31 279 LYS A C 1
ATOM 2342 O O . LYS A 1 279 ? 9.439 0.759 -24.782 1.00 96.31 279 LYS A O 1
ATOM 2347 N N . THR A 1 280 ? 8.650 1.073 -22.717 1.00 96.81 280 THR A N 1
ATOM 2348 C CA . THR A 1 280 ? 9.751 1.933 -22.276 1.00 96.81 280 THR A CA 1
ATOM 2349 C C . THR A 1 280 ? 10.076 1.710 -20.817 1.00 96.81 280 THR A C 1
ATOM 2351 O O . THR A 1 280 ? 9.182 1.468 -20.012 1.00 96.81 280 THR A O 1
ATOM 2354 N N . ALA A 1 281 ? 11.346 1.882 -20.462 1.00 96.75 281 ALA A N 1
ATOM 2355 C CA . ALA A 1 281 ? 11.726 2.130 -19.083 1.00 96.75 281 ALA A CA 1
ATOM 2356 C C . ALA A 1 281 ? 12.736 3.266 -18.971 1.00 96.75 281 ALA A C 1
ATOM 2358 O O . ALA A 1 281 ? 13.549 3.511 -19.866 1.00 96.75 281 ALA A O 1
ATOM 2359 N N . HIS A 1 282 ? 12.700 3.933 -17.829 1.00 96.56 282 HIS A N 1
ATOM 2360 C CA . HIS A 1 282 ? 13.624 4.983 -17.447 1.00 96.56 282 HIS A CA 1
ATOM 2361 C C . HIS A 1 282 ? 14.090 4.720 -16.025 1.00 96.56 282 HIS A C 1
ATOM 2363 O O . HIS A 1 282 ? 13.271 4.531 -15.142 1.00 96.56 282 HIS A O 1
ATOM 2369 N N . LYS A 1 283 ? 15.398 4.725 -15.802 1.00 96.88 283 LYS A N 1
ATOM 2370 C CA . LYS A 1 283 ? 16.031 4.613 -14.494 1.00 96.88 283 LYS A CA 1
ATOM 2371 C C . LYS A 1 283 ? 16.912 5.824 -14.281 1.00 96.88 283 LYS A C 1
ATOM 2373 O O . LYS A 1 283 ? 17.677 6.203 -15.160 1.00 96.88 283 LYS A O 1
ATOM 2378 N N . GLU A 1 284 ? 16.846 6.399 -13.101 1.00 95.94 284 GLU A N 1
ATOM 2379 C CA . GLU A 1 284 ? 17.698 7.481 -12.653 1.00 95.94 284 GLU A CA 1
ATOM 2380 C C . GLU A 1 284 ? 18.173 7.163 -11.238 1.00 95.94 284 GLU A C 1
ATOM 2382 O O . GLU A 1 284 ? 17.405 6.678 -10.412 1.00 95.94 284 GLU A O 1
ATOM 2387 N N . ALA A 1 285 ? 19.438 7.435 -10.936 1.00 94.62 285 ALA A N 1
ATOM 2388 C CA . ALA A 1 285 ? 19.892 7.493 -9.557 1.00 94.62 285 ALA A CA 1
ATOM 2389 C C . ALA A 1 285 ? 20.830 8.670 -9.348 1.00 94.62 285 ALA A C 1
ATOM 2391 O O . ALA A 1 285 ? 21.599 9.031 -10.243 1.00 94.62 285 ALA A O 1
ATOM 2392 N N . LYS A 1 286 ? 20.783 9.218 -8.143 1.00 94.31 286 LYS A N 1
ATOM 2393 C CA . LYS A 1 286 ? 21.622 10.309 -7.686 1.00 94.31 286 LYS A CA 1
ATOM 2394 C C . LYS A 1 286 ? 22.318 9.889 -6.401 1.00 94.31 286 LYS A C 1
ATOM 2396 O O . LYS A 1 286 ? 21.647 9.455 -5.469 1.00 94.31 286 LYS A O 1
ATOM 2401 N N . ASP A 1 287 ? 23.639 9.996 -6.367 1.00 90.56 287 ASP A N 1
ATOM 2402 C CA . ASP A 1 287 ? 24.409 9.714 -5.156 1.00 90.56 287 ASP A CA 1
ATOM 2403 C C . ASP A 1 287 ? 24.425 10.915 -4.191 1.00 90.56 287 ASP A C 1
ATOM 2405 O O . ASP A 1 287 ? 23.953 12.011 -4.514 1.00 90.56 287 ASP A O 1
ATOM 2409 N N . ALA A 1 288 ? 25.000 10.718 -3.003 1.00 86.94 288 ALA A N 1
ATOM 2410 C CA . ALA A 1 288 ? 25.118 11.752 -1.973 1.00 86.94 288 ALA A CA 1
ATOM 2411 C C . ALA A 1 288 ? 25.936 12.981 -2.421 1.00 86.94 288 ALA A C 1
ATOM 2413 O O . ALA A 1 288 ? 25.750 14.086 -1.909 1.00 86.94 288 ALA A O 1
ATOM 2414 N N . CYS A 1 289 ? 26.841 12.801 -3.386 1.00 86.38 289 CYS A N 1
ATOM 2415 C CA . CYS A 1 289 ? 27.658 13.866 -3.965 1.00 86.38 289 CYS A CA 1
ATOM 2416 C C . CYS A 1 289 ? 26.926 14.628 -5.081 1.00 86.38 289 CYS A C 1
ATOM 2418 O O . CYS A 1 289 ? 27.414 15.651 -5.562 1.00 86.38 289 CYS A O 1
ATOM 2420 N N . GLY A 1 290 ? 25.744 14.157 -5.479 1.00 88.00 290 GLY A N 1
ATOM 2421 C CA . GLY A 1 290 ? 24.950 14.719 -6.554 1.00 88.00 290 GLY A CA 1
ATOM 2422 C C . GLY A 1 290 ? 25.378 14.273 -7.949 1.00 88.00 290 GLY A C 1
ATOM 2423 O O . GLY A 1 290 ? 24.932 14.887 -8.919 1.00 88.00 290 GLY A O 1
ATOM 2424 N N . ASN A 1 291 ? 26.205 13.232 -8.077 1.00 90.56 291 ASN A N 1
ATOM 2425 C CA . ASN A 1 291 ? 26.442 12.589 -9.366 1.00 90.56 291 ASN A CA 1
ATOM 2426 C C . ASN A 1 291 ? 25.186 11.826 -9.778 1.00 90.56 291 ASN A C 1
ATOM 2428 O O . ASN A 1 291 ? 24.525 11.192 -8.952 1.00 90.56 291 ASN A O 1
ATOM 2432 N N . LYS A 1 292 ? 24.858 11.887 -11.066 1.00 93.62 292 LYS A N 1
ATOM 2433 C CA . LYS A 1 292 ? 23.621 11.349 -11.625 1.00 93.62 292 LYS A CA 1
ATOM 2434 C C . LYS A 1 292 ? 23.932 10.276 -12.660 1.00 93.62 292 LYS A C 1
ATOM 2436 O O . LYS A 1 292 ? 24.748 10.477 -13.555 1.00 93.62 292 LYS A O 1
ATOM 2441 N N . ARG A 1 293 ? 23.250 9.137 -12.566 1.00 94.44 293 ARG A N 1
ATOM 2442 C CA . ARG A 1 293 ? 23.219 8.093 -13.599 1.00 94.44 293 ARG A CA 1
ATOM 2443 C C . ARG A 1 293 ? 21.806 7.972 -14.150 1.00 94.44 293 ARG A C 1
ATOM 2445 O O . ARG A 1 293 ? 20.857 7.962 -13.373 1.00 94.44 293 ARG A O 1
ATOM 2452 N N . VAL A 1 294 ? 21.669 7.886 -15.468 1.00 95.56 294 VAL A N 1
ATOM 2453 C CA . VAL A 1 294 ? 20.384 7.723 -16.156 1.00 95.56 294 VAL A CA 1
ATOM 2454 C C . VAL A 1 294 ? 20.495 6.588 -17.156 1.00 95.56 294 VAL A C 1
ATOM 2456 O O . VAL A 1 294 ? 21.404 6.581 -17.978 1.00 95.56 294 VAL A O 1
ATOM 2459 N N . GLU A 1 295 ? 19.548 5.665 -17.136 1.00 96.50 295 GLU A N 1
ATOM 2460 C CA . GLU A 1 295 ? 19.372 4.642 -18.157 1.00 96.50 295 GLU A CA 1
ATOM 2461 C C . GLU A 1 295 ? 17.968 4.770 -18.746 1.00 96.50 295 GLU A C 1
ATOM 2463 O O . GLU A 1 295 ? 16.993 4.984 -18.032 1.00 96.50 295 GLU A O 1
ATOM 2468 N N . LYS A 1 296 ? 17.843 4.664 -20.064 1.00 96.94 296 LYS A N 1
ATOM 2469 C CA . LYS A 1 296 ? 16.555 4.624 -20.758 1.00 96.94 296 LYS A CA 1
ATOM 2470 C C . LYS A 1 296 ? 16.594 3.508 -21.773 1.00 96.94 296 LYS A C 1
ATOM 2472 O O . LYS A 1 296 ? 17.602 3.351 -22.450 1.00 96.94 296 LYS A O 1
ATOM 2477 N N . TRP A 1 297 ? 15.507 2.779 -21.929 1.00 97.12 297 TRP A N 1
ATOM 2478 C CA . TRP A 1 297 ? 15.347 1.875 -23.057 1.00 97.12 297 TRP A CA 1
ATOM 2479 C C . TRP A 1 297 ? 13.910 1.897 -23.542 1.00 97.12 297 TRP A C 1
ATOM 2481 O O . TRP A 1 297 ? 12.998 2.274 -22.804 1.00 97.12 297 TRP A O 1
ATOM 2491 N N . GLY A 1 298 ? 13.720 1.510 -24.794 1.00 96.81 298 GLY A N 1
ATOM 2492 C CA . GLY A 1 298 ? 12.395 1.387 -25.361 1.00 96.81 298 GLY A CA 1
ATOM 2493 C C . GLY A 1 298 ? 12.349 0.468 -26.563 1.00 96.81 298 GLY A C 1
ATOM 2494 O O . GLY A 1 298 ? 13.364 0.209 -27.211 1.00 96.81 298 GLY A O 1
ATOM 2495 N N . GLU A 1 299 ? 11.147 -0.010 -26.841 1.00 95.44 299 GLU A N 1
ATOM 2496 C CA . GLU A 1 299 ? 10.799 -0.867 -27.961 1.00 95.44 299 GLU A CA 1
ATOM 2497 C C . GLU A 1 299 ? 9.487 -0.377 -28.569 1.00 95.44 299 GLU A C 1
ATOM 2499 O O . GLU A 1 299 ? 8.548 -0.032 -27.855 1.00 95.44 299 GLU A O 1
ATOM 2504 N N . GLU A 1 300 ? 9.422 -0.355 -29.891 1.00 94.94 300 GLU A N 1
ATOM 2505 C CA . GLU A 1 300 ? 8.247 0.048 -30.651 1.00 94.94 300 GLU A CA 1
ATOM 2506 C C . GLU A 1 300 ? 8.007 -0.967 -31.766 1.00 94.94 300 GLU A C 1
ATOM 2508 O O . GLU A 1 300 ? 8.925 -1.308 -32.516 1.00 94.94 300 GLU A O 1
ATOM 2513 N N . PHE A 1 301 ? 6.772 -1.442 -31.869 1.00 92.88 301 PHE A N 1
ATOM 2514 C CA . PHE A 1 301 ? 6.322 -2.430 -32.835 1.00 92.88 301 PHE A CA 1
ATOM 2515 C C . PHE A 1 301 ? 5.083 -1.913 -33.549 1.00 92.88 301 PHE A C 1
ATOM 2517 O O . PHE A 1 301 ? 4.099 -1.519 -32.923 1.00 92.88 301 PHE A O 1
ATOM 2524 N N . PHE A 1 302 ? 5.111 -1.985 -34.873 1.00 92.75 302 PHE A N 1
ATOM 2525 C CA . PHE A 1 302 ? 3.989 -1.608 -35.715 1.00 92.75 302 PHE A CA 1
ATOM 2526 C C . PHE A 1 302 ? 3.274 -2.849 -36.255 1.00 92.75 302 PHE A C 1
ATOM 2528 O O . PHE A 1 302 ? 3.841 -3.940 -36.356 1.00 92.75 302 PHE A O 1
ATOM 2535 N N . ALA A 1 303 ? 2.010 -2.678 -36.644 1.00 92.19 303 ALA A N 1
ATOM 2536 C CA . ALA A 1 303 ? 1.173 -3.762 -37.164 1.00 92.19 303 ALA A CA 1
ATOM 2537 C C . ALA A 1 303 ? 1.718 -4.401 -38.457 1.00 92.19 303 ALA A C 1
ATOM 2539 O O . ALA A 1 303 ? 1.393 -5.544 -38.764 1.00 92.19 303 ALA A O 1
ATOM 2540 N N . ASP A 1 304 ? 2.547 -3.677 -39.211 1.00 92.31 304 ASP A N 1
ATOM 2541 C CA . ASP A 1 304 ? 3.193 -4.164 -40.432 1.00 92.31 304 ASP A CA 1
ATOM 2542 C C . ASP A 1 304 ? 4.446 -5.019 -40.159 1.00 92.31 304 ASP A C 1
ATOM 2544 O O . ASP A 1 304 ? 5.123 -5.433 -41.098 1.00 92.31 304 ASP A O 1
ATOM 2548 N N . GLY A 1 305 ? 4.779 -5.278 -38.889 1.00 89.94 305 GLY A N 1
ATOM 2549 C CA . GLY A 1 305 ? 5.955 -6.037 -38.470 1.00 89.94 305 GLY A CA 1
ATOM 2550 C C . GLY A 1 305 ? 7.259 -5.234 -38.451 1.00 89.94 305 GLY A C 1
ATOM 2551 O O . GLY A 1 305 ? 8.298 -5.807 -38.118 1.00 89.94 305 GLY A O 1
ATOM 2552 N N . SER A 1 306 ? 7.229 -3.941 -38.791 1.00 94.25 306 SER A N 1
ATOM 2553 C CA . SER A 1 306 ? 8.355 -3.028 -38.579 1.00 94.25 306 SER A CA 1
ATOM 2554 C C . SER A 1 306 ? 8.470 -2.616 -37.111 1.00 94.25 306 SER A C 1
ATOM 2556 O O . SER A 1 306 ? 7.554 -2.823 -36.308 1.00 94.25 306 SER A O 1
ATOM 2558 N N . GLY A 1 307 ? 9.619 -2.060 -36.736 1.00 94.88 307 GLY A N 1
ATOM 2559 C CA . GLY A 1 307 ? 9.837 -1.639 -35.361 1.00 94.88 307 GLY A CA 1
ATOM 2560 C C . GLY A 1 307 ? 11.251 -1.175 -35.069 1.00 94.88 307 GLY A C 1
ATOM 2561 O O . GLY A 1 307 ? 12.117 -1.106 -35.949 1.00 94.88 307 GLY A O 1
ATOM 2562 N N . GLN A 1 308 ? 11.468 -0.820 -33.810 1.00 95.25 308 GLN A N 1
ATOM 2563 C CA . GLN A 1 308 ? 12.764 -0.408 -33.299 1.00 95.25 308 GLN A CA 1
ATOM 2564 C C . GLN A 1 308 ? 12.924 -0.771 -31.828 1.00 95.25 308 GLN A C 1
ATOM 2566 O O . GLN A 1 308 ? 11.955 -0.812 -31.077 1.00 95.25 308 GLN A O 1
ATOM 2571 N N . LYS A 1 309 ? 14.170 -0.969 -31.408 1.00 95.25 309 LYS A N 1
ATOM 2572 C CA . LYS A 1 309 ? 14.565 -1.014 -30.002 1.00 95.25 309 LYS A CA 1
ATOM 2573 C C . LYS A 1 309 ? 15.785 -0.146 -29.782 1.00 95.25 309 LYS A C 1
ATOM 2575 O O . LYS A 1 309 ? 16.630 -0.024 -30.669 1.00 95.25 309 LYS A O 1
ATOM 2580 N N . TRP A 1 310 ? 15.888 0.453 -28.611 1.00 95.94 310 TRP A N 1
ATOM 2581 C CA . TRP A 1 310 ? 16.981 1.355 -28.291 1.00 95.94 310 TRP A CA 1
ATOM 2582 C C . TRP A 1 310 ? 17.265 1.362 -26.796 1.00 95.94 310 TRP A C 1
ATOM 2584 O O . TRP A 1 310 ? 16.400 1.063 -25.975 1.00 95.94 310 TRP A O 1
ATOM 2594 N N . ALA A 1 311 ? 18.490 1.731 -26.447 1.00 96.75 311 ALA A N 1
ATOM 2595 C CA . ALA A 1 311 ? 18.902 1.974 -25.080 1.00 96.75 311 ALA A CA 1
ATOM 2596 C C . ALA A 1 311 ? 19.871 3.155 -25.017 1.00 96.75 311 ALA A C 1
ATOM 2598 O O . ALA A 1 311 ? 20.577 3.471 -25.976 1.00 96.75 311 ALA A O 1
ATOM 2599 N N . GLN A 1 312 ? 19.866 3.833 -23.880 1.00 96.38 312 GLN A N 1
ATOM 2600 C CA . GLN A 1 312 ? 20.711 4.965 -23.556 1.00 96.38 312 GLN A CA 1
ATOM 2601 C C . GLN A 1 312 ? 21.184 4.823 -22.117 1.00 96.38 312 GLN A C 1
ATOM 2603 O O . GLN A 1 312 ? 20.409 4.450 -21.241 1.00 96.38 312 GLN A O 1
ATOM 2608 N N . HIS A 1 313 ? 22.437 5.163 -21.866 1.00 96.56 313 HIS A N 1
ATOM 2609 C CA . HIS A 1 313 ? 23.023 5.204 -20.537 1.00 96.56 313 HIS A CA 1
ATOM 2610 C C . HIS A 1 313 ? 23.903 6.443 -20.432 1.00 96.56 313 HIS A C 1
ATOM 2612 O O . HIS A 1 313 ? 24.776 6.647 -21.269 1.00 96.56 313 HIS A O 1
ATOM 2618 N N . TRP A 1 314 ? 23.679 7.257 -19.409 1.00 94.88 314 TRP A N 1
ATOM 2619 C CA . TRP A 1 314 ? 24.357 8.524 -19.178 1.00 94.88 314 TRP A CA 1
ATOM 2620 C C . TRP A 1 314 ? 24.839 8.612 -17.735 1.00 94.88 314 TRP A C 1
ATOM 2622 O O . TRP A 1 314 ? 24.153 8.173 -16.812 1.00 94.88 314 TRP A O 1
ATOM 2632 N N . LYS A 1 315 ? 26.011 9.212 -17.545 1.00 92.38 315 LYS A N 1
ATOM 2633 C CA . LYS A 1 315 ? 26.590 9.553 -16.248 1.00 92.38 315 LYS A CA 1
ATOM 2634 C C . LYS A 1 315 ? 27.005 11.013 -16.266 1.00 92.38 315 LYS A C 1
ATOM 2636 O O . LYS A 1 315 ? 27.710 11.440 -17.179 1.00 92.38 315 LYS A O 1
ATOM 2641 N N . GLU A 1 316 ? 26.595 11.746 -15.250 1.00 88.75 316 GLU A N 1
ATOM 2642 C CA . GLU A 1 316 ? 26.938 13.143 -15.032 1.00 88.75 316 GLU A CA 1
ATOM 2643 C C . GLU A 1 316 ? 27.607 13.273 -13.666 1.00 88.75 316 GLU A C 1
ATOM 2645 O O . GLU A 1 316 ? 27.009 12.949 -12.638 1.00 88.75 316 GLU A O 1
ATOM 2650 N N . ASN A 1 317 ? 28.859 13.732 -13.663 1.00 84.56 317 ASN A N 1
ATOM 2651 C CA . ASN A 1 317 ? 29.601 13.970 -12.434 1.00 84.56 317 ASN A CA 1
ATOM 2652 C C . ASN A 1 317 ? 29.505 15.443 -12.036 1.00 84.56 317 ASN A C 1
ATOM 2654 O O . ASN A 1 317 ? 29.920 16.334 -12.788 1.00 84.56 317 ASN A O 1
ATOM 2658 N N . THR A 1 318 ? 29.025 15.686 -10.820 1.00 75.38 318 THR A N 1
ATOM 2659 C CA . THR A 1 318 ? 28.985 17.017 -10.221 1.00 75.38 318 THR A CA 1
ATOM 2660 C C . THR A 1 318 ? 30.279 17.229 -9.439 1.00 75.38 318 THR A C 1
ATOM 2662 O O . THR A 1 318 ? 30.392 16.859 -8.273 1.00 75.38 318 THR A O 1
ATOM 2665 N N . ASN A 1 319 ? 31.285 17.840 -10.069 1.00 63.62 319 ASN A N 1
ATOM 2666 C CA . ASN A 1 319 ? 32.509 18.241 -9.372 1.00 63.62 319 ASN A CA 1
ATOM 2667 C C . ASN A 1 319 ? 32.235 19.479 -8.502 1.00 63.62 319 ASN A C 1
ATOM 2669 O O . ASN A 1 319 ? 32.523 20.607 -8.897 1.00 63.62 319 ASN A O 1
ATOM 2673 N N . ASN A 1 320 ? 31.687 19.279 -7.303 1.00 53.38 320 ASN A N 1
ATOM 2674 C CA . ASN A 1 320 ? 31.614 20.317 -6.275 1.00 53.38 320 ASN A CA 1
ATOM 2675 C C . ASN A 1 320 ? 32.978 20.474 -5.587 1.00 53.38 320 ASN A C 1
ATOM 2677 O O . ASN A 1 320 ? 33.153 20.148 -4.415 1.00 53.38 320 ASN A O 1
ATOM 2681 N N . THR A 1 321 ? 33.968 20.994 -6.312 1.00 49.03 321 THR A N 1
ATOM 2682 C CA . THR A 1 321 ? 35.192 21.489 -5.678 1.00 49.03 321 THR A CA 1
ATOM 2683 C C . THR A 1 321 ? 34.938 22.931 -5.263 1.00 49.03 321 THR A C 1
ATOM 2685 O O . THR A 1 321 ? 35.036 23.862 -6.060 1.00 49.03 321 THR A O 1
ATOM 2688 N N . SER A 1 322 ? 34.570 23.123 -3.999 1.00 49.41 322 SER A N 1
ATOM 2689 C CA . SER A 1 322 ? 34.530 24.430 -3.352 1.00 49.41 322 SER A CA 1
ATOM 2690 C C . SER A 1 322 ? 35.950 24.983 -3.215 1.00 49.41 322 SER A C 1
ATOM 2692 O O . SER A 1 322 ? 36.583 24.872 -2.167 1.00 49.41 322 SER A O 1
ATOM 2694 N N . SER A 1 323 ? 36.464 25.583 -4.281 1.00 42.25 323 SER A N 1
ATOM 2695 C CA . SER A 1 323 ? 37.606 26.483 -4.213 1.00 42.25 323 SER A CA 1
ATOM 2696 C C . SER A 1 323 ? 37.378 27.655 -5.158 1.00 42.25 323 SER A C 1
ATOM 2698 O O . SER A 1 323 ? 37.322 27.548 -6.378 1.00 42.25 323 SER A O 1
ATOM 2700 N N . SER A 1 324 ? 37.209 28.810 -4.528 1.00 48.19 324 SER A N 1
ATOM 2701 C CA . SER A 1 324 ? 37.190 30.143 -5.106 1.00 48.19 324 SER A CA 1
ATOM 2702 C C . SER A 1 324 ? 38.300 30.343 -6.140 1.00 48.19 324 SER A C 1
ATOM 2704 O O . SER A 1 324 ? 39.446 30.601 -5.781 1.00 48.19 324 SER A O 1
ATOM 2706 N N . SER A 1 325 ? 37.975 30.241 -7.424 1.00 43.72 325 SER A N 1
ATOM 2707 C CA . SER A 1 325 ? 38.545 31.068 -8.494 1.00 43.72 325 SER A CA 1
ATOM 2708 C C . SER A 1 325 ? 37.876 30.737 -9.827 1.00 43.72 325 SER A C 1
ATOM 2710 O O . SER A 1 325 ? 37.824 29.605 -10.284 1.00 43.72 325 SER A O 1
ATOM 2712 N N . SER A 1 326 ? 37.330 31.785 -10.428 1.00 49.66 326 SER A N 1
ATOM 2713 C CA . SER A 1 326 ? 36.894 31.921 -11.815 1.00 49.66 326 SER A CA 1
ATOM 2714 C C . SER A 1 326 ? 37.613 31.014 -12.828 1.00 49.66 326 SER A C 1
ATOM 2716 O O . SER A 1 326 ? 38.730 31.324 -13.235 1.00 49.66 326 SER A O 1
ATOM 2718 N N . SER A 1 327 ? 36.951 29.944 -13.280 1.00 42.88 327 SER A N 1
ATOM 2719 C CA . SER A 1 327 ? 36.931 29.456 -14.677 1.00 42.88 327 SER A CA 1
ATOM 2720 C C . SER A 1 327 ? 36.127 28.148 -14.792 1.00 42.88 327 SER A C 1
ATOM 2722 O O . SER A 1 327 ? 36.483 27.139 -14.200 1.00 42.88 327 SER A O 1
ATOM 2724 N N . SER A 1 328 ? 35.018 28.196 -15.546 1.00 46.81 328 SER A N 1
ATOM 2725 C CA . SER A 1 328 ? 34.319 27.062 -16.190 1.00 46.81 328 SER A CA 1
ATOM 2726 C C . SER A 1 328 ? 34.310 25.717 -15.438 1.00 46.81 328 SER A C 1
ATOM 2728 O O . SER A 1 328 ? 35.118 24.832 -15.720 1.00 46.81 328 SER A O 1
ATOM 2730 N N . SER A 1 329 ? 33.332 25.535 -14.547 1.00 45.34 329 SER A N 1
ATOM 2731 C CA . SER A 1 329 ? 32.943 24.228 -14.004 1.00 45.34 329 SER A CA 1
ATOM 2732 C C . SER A 1 329 ? 32.477 23.309 -15.145 1.00 45.34 329 SER A C 1
ATOM 2734 O O . SER A 1 329 ? 31.322 23.375 -15.563 1.00 45.34 329 SER A O 1
ATOM 2736 N N . SER A 1 330 ? 33.377 22.491 -15.690 1.00 53.91 330 SER A N 1
ATOM 2737 C CA . SER A 1 330 ? 33.039 21.450 -16.664 1.00 53.91 330 SER A CA 1
ATOM 2738 C C . SER A 1 330 ? 32.471 20.250 -15.911 1.00 53.91 330 SER A C 1
ATOM 2740 O O . SER A 1 330 ? 33.198 19.503 -15.254 1.00 53.91 330 SER A O 1
ATOM 2742 N N . SER A 1 331 ? 31.152 20.072 -15.970 1.00 60.16 331 SER A N 1
ATOM 2743 C CA . SER A 1 331 ? 30.541 18.789 -15.640 1.00 60.16 331 SER A CA 1
ATOM 2744 C C . SER A 1 331 ? 31.061 17.767 -16.649 1.00 60.16 331 SER A C 1
ATOM 2746 O O . SER A 1 331 ? 30.884 17.910 -17.859 1.00 60.16 331 SER A O 1
ATOM 2748 N N . SER A 1 332 ? 31.774 16.750 -16.164 1.00 76.38 332 SER A N 1
ATOM 2749 C CA . SER A 1 332 ? 32.163 15.639 -17.031 1.00 76.38 332 SER A CA 1
ATOM 2750 C C . SER A 1 332 ? 30.937 14.747 -17.202 1.00 76.38 332 SER A C 1
ATOM 2752 O O . SER A 1 332 ? 30.468 14.124 -16.248 1.00 76.38 332 SER A O 1
ATOM 2754 N N . SER A 1 333 ? 30.376 14.753 -18.410 1.00 83.12 333 SER A N 1
ATOM 2755 C CA . SER A 1 333 ? 29.307 13.842 -18.803 1.00 83.12 333 SER A CA 1
ATOM 2756 C C . SER A 1 333 ? 29.865 12.782 -19.747 1.00 83.12 333 SER A C 1
ATOM 2758 O O . SER A 1 333 ? 30.723 13.050 -20.592 1.00 83.12 333 SER A O 1
ATOM 2760 N N . SER A 1 334 ? 29.424 11.544 -19.561 1.00 93.06 334 SER A N 1
ATOM 2761 C CA . SER A 1 334 ? 29.732 10.437 -20.464 1.00 93.06 334 SER A CA 1
ATOM 2762 C C . SER A 1 334 ? 28.480 9.609 -20.685 1.00 93.06 334 SER A C 1
ATOM 2764 O O . SER A 1 334 ? 27.597 9.559 -19.826 1.00 93.06 334 SER A O 1
ATOM 2766 N N . GLY A 1 335 ? 28.375 8.954 -21.833 1.00 94.62 335 GLY A N 1
ATOM 2767 C CA . GLY A 1 335 ? 27.211 8.131 -22.106 1.00 94.62 335 GLY A CA 1
ATOM 2768 C C . GLY A 1 335 ? 27.303 7.318 -23.377 1.00 94.62 335 GLY A C 1
ATOM 2769 O O . GLY A 1 335 ? 28.240 7.439 -24.159 1.00 94.62 335 GLY A O 1
ATOM 2770 N N . LYS A 1 336 ? 26.326 6.439 -23.558 1.00 96.94 336 LYS A N 1
ATOM 2771 C CA . LYS A 1 336 ? 26.197 5.553 -24.709 1.00 96.94 336 LYS A CA 1
ATOM 2772 C C . LYS A 1 336 ? 24.741 5.496 -25.127 1.00 96.94 336 LYS A C 1
ATOM 2774 O O . LYS A 1 336 ? 23.869 5.401 -24.269 1.00 96.94 336 LYS A O 1
ATOM 2779 N N . SER A 1 337 ? 24.481 5.502 -26.422 1.00 96.56 337 SER A N 1
ATOM 2780 C CA . SER A 1 337 ? 23.171 5.216 -27.001 1.00 96.56 337 SER A CA 1
ATOM 2781 C C . SER A 1 337 ? 23.335 4.190 -28.113 1.00 96.56 337 SER A C 1
ATOM 2783 O O . SER A 1 337 ? 24.349 4.176 -28.804 1.00 96.56 337 SER A O 1
ATOM 2785 N N . TRP A 1 338 ? 22.388 3.273 -28.258 1.00 97.00 338 TRP A N 1
ATOM 2786 C CA . TRP A 1 338 ? 22.412 2.280 -29.328 1.00 97.00 338 TRP A CA 1
ATOM 2787 C C . TRP A 1 338 ? 21.012 1.767 -29.619 1.00 97.00 338 TRP A C 1
ATOM 2789 O O . TRP A 1 338 ? 20.116 1.871 -28.781 1.00 97.00 338 TRP A O 1
ATOM 2799 N N . GLY A 1 339 ? 20.825 1.184 -30.798 1.00 95.81 339 GLY A N 1
ATOM 2800 C CA . GLY A 1 339 ? 19.550 0.591 -31.165 1.00 95.81 339 GLY A CA 1
ATOM 2801 C C . GLY A 1 339 ? 19.577 -0.208 -32.457 1.00 95.81 339 GLY A C 1
ATOM 2802 O O . GLY A 1 339 ? 20.540 -0.169 -33.224 1.00 95.81 339 GLY A O 1
ATOM 2803 N N . ASP A 1 340 ? 18.478 -0.916 -32.688 1.00 94.88 340 ASP A N 1
ATOM 2804 C CA . ASP A 1 340 ? 18.164 -1.641 -33.913 1.00 94.88 340 ASP A CA 1
ATOM 2805 C C . ASP A 1 340 ? 16.830 -1.116 -34.453 1.00 94.88 340 ASP A C 1
ATOM 2807 O O . ASP A 1 340 ? 15.878 -0.946 -33.693 1.00 94.88 340 ASP A O 1
ATOM 2811 N N . ARG A 1 341 ? 16.734 -0.900 -35.762 1.00 94.75 341 ARG A N 1
ATOM 2812 C CA . ARG A 1 341 ? 15.480 -0.619 -36.473 1.00 94.75 341 ARG A CA 1
ATOM 2813 C C . ARG A 1 341 ? 15.318 -1.630 -37.596 1.00 94.75 341 ARG A C 1
ATOM 2815 O O . ARG A 1 341 ? 16.309 -1.969 -38.235 1.00 94.75 341 ARG A O 1
ATOM 2822 N N . TRP A 1 342 ? 14.100 -2.081 -37.866 1.00 95.12 342 TRP A N 1
ATOM 2823 C CA . TRP A 1 342 ? 13.814 -2.998 -38.970 1.00 95.12 342 TRP A CA 1
ATOM 2824 C C . TRP A 1 342 ? 12.568 -2.592 -39.755 1.00 95.12 342 TRP A C 1
ATOM 2826 O O . TRP A 1 342 ? 11.696 -1.880 -39.253 1.00 95.12 342 TRP A O 1
ATOM 2836 N N . GLY A 1 343 ? 12.523 -3.018 -41.016 1.00 92.81 343 GLY A N 1
ATOM 2837 C CA . GLY A 1 343 ? 11.442 -2.720 -41.946 1.00 92.81 343 GLY A CA 1
ATOM 2838 C C . GLY A 1 343 ? 10.226 -3.646 -41.807 1.00 92.81 343 GLY A C 1
ATOM 2839 O O . GLY A 1 343 ? 10.202 -4.537 -40.952 1.00 92.81 343 GLY A O 1
ATOM 2840 N N . PRO A 1 344 ? 9.203 -3.446 -42.658 1.00 92.44 344 PRO A N 1
ATOM 2841 C CA . PRO A 1 344 ? 7.987 -4.253 -42.663 1.00 92.44 344 PRO A CA 1
ATOM 2842 C C . PRO A 1 344 ? 8.274 -5.755 -42.767 1.00 92.44 344 PRO A C 1
ATOM 2844 O O . PRO A 1 344 ? 9.220 -6.185 -43.431 1.00 92.44 344 PRO A O 1
ATOM 2847 N N . ASN A 1 345 ? 7.438 -6.562 -42.118 1.00 90.12 345 ASN A N 1
ATOM 2848 C CA . ASN A 1 345 ? 7.575 -8.013 -41.981 1.00 90.12 345 ASN A CA 1
ATOM 2849 C C . ASN A 1 345 ? 8.891 -8.462 -41.315 1.00 90.12 345 ASN A C 1
ATOM 2851 O O . ASN A 1 345 ? 9.301 -9.610 -41.477 1.00 90.12 345 ASN A O 1
ATOM 2855 N N . GLY A 1 346 ? 9.575 -7.570 -40.591 1.00 87.25 346 GLY A N 1
ATOM 2856 C CA . GLY A 1 346 ? 10.870 -7.868 -39.983 1.00 87.25 346 GLY A CA 1
ATOM 2857 C C . GLY A 1 346 ? 12.034 -7.926 -40.974 1.00 87.25 346 GLY A C 1
ATOM 2858 O O . GLY A 1 346 ? 13.089 -8.440 -40.608 1.00 87.25 346 GLY A O 1
ATOM 2859 N N . VAL A 1 347 ? 11.864 -7.441 -42.211 1.00 87.88 347 VAL A N 1
ATOM 2860 C CA . VAL A 1 347 ? 12.866 -7.558 -43.283 1.00 87.88 347 VAL A CA 1
ATOM 2861 C C . VAL A 1 347 ? 13.695 -6.289 -43.408 1.00 87.88 347 VAL A C 1
ATOM 2863 O O . VAL A 1 347 ? 13.151 -5.188 -43.501 1.00 87.88 347 VAL A O 1
ATOM 2866 N N . GLY A 1 348 ? 15.016 -6.469 -43.488 1.00 84.44 348 GLY A N 1
ATOM 2867 C CA . GLY A 1 348 ? 15.976 -5.376 -43.557 1.00 84.44 348 GLY A CA 1
ATOM 2868 C C . GLY A 1 348 ? 16.057 -4.635 -42.228 1.00 84.44 348 GLY A C 1
ATOM 2869 O O . GLY A 1 348 ? 15.047 -4.355 -41.583 1.00 84.44 348 GLY A O 1
ATOM 2870 N N . GLY A 1 349 ? 17.267 -4.326 -41.786 1.00 90.19 349 GLY A N 1
ATOM 2871 C CA . GLY A 1 349 ? 17.445 -3.584 -40.555 1.00 90.19 349 GLY A CA 1
ATOM 2872 C C . GLY A 1 349 ? 18.705 -2.752 -40.539 1.00 90.19 349 GLY A C 1
ATOM 2873 O O . GLY A 1 349 ? 19.552 -2.828 -41.426 1.00 90.19 349 GLY A O 1
ATOM 2874 N N . HIS A 1 350 ? 18.786 -1.909 -39.525 1.00 93.50 350 HIS A N 1
ATOM 2875 C CA . HIS A 1 350 ? 19.875 -0.984 -39.319 1.00 93.50 350 HIS A CA 1
ATOM 2876 C C . HIS A 1 350 ? 20.193 -0.928 -37.832 1.00 93.50 350 HIS A C 1
ATOM 2878 O O . HIS A 1 350 ? 19.308 -0.675 -37.010 1.00 93.50 350 HIS A O 1
ATOM 2884 N N . ARG A 1 351 ? 21.459 -1.159 -37.492 1.00 94.75 351 ARG A N 1
ATOM 2885 C CA . ARG A 1 351 ? 21.976 -1.041 -36.135 1.00 94.75 351 ARG A CA 1
ATOM 2886 C C . ARG A 1 351 ? 22.871 0.177 -36.040 1.00 94.75 351 ARG A C 1
ATOM 2888 O O . ARG A 1 351 ? 23.715 0.394 -36.905 1.00 94.75 351 ARG A O 1
ATOM 2895 N N . TRP A 1 352 ? 22.725 0.929 -34.960 1.00 96.44 352 TRP A N 1
ATOM 2896 C CA . TRP A 1 352 ? 23.489 2.144 -34.715 1.00 96.44 352 TRP A CA 1
ATOM 2897 C C . TRP A 1 352 ? 23.934 2.235 -33.256 1.00 96.44 352 TRP A C 1
ATOM 2899 O O . TRP A 1 352 ? 23.331 1.628 -32.367 1.00 96.44 352 TRP A O 1
ATOM 2909 N N . GLY A 1 353 ? 24.976 3.025 -33.009 1.00 96.81 353 GLY A N 1
ATOM 2910 C CA . GLY A 1 353 ? 25.340 3.446 -31.667 1.00 96.81 353 GLY A CA 1
ATOM 2911 C C . GLY A 1 353 ? 26.263 4.655 -31.628 1.00 96.81 353 GLY A C 1
ATOM 2912 O O . GLY A 1 353 ? 26.976 4.966 -32.586 1.00 96.81 353 GLY A O 1
ATOM 2913 N N . GLU A 1 354 ? 26.230 5.340 -30.492 1.00 96.56 354 GLU A N 1
ATOM 2914 C CA . GLU A 1 354 ? 27.014 6.525 -30.177 1.00 96.56 354 GLU A CA 1
ATOM 2915 C C . GLU A 1 354 ? 27.607 6.389 -28.767 1.00 96.56 354 GLU A C 1
ATOM 2917 O O . GLU A 1 354 ? 26.946 5.911 -27.847 1.00 96.56 354 GLU A O 1
ATOM 2922 N N . GLU A 1 355 ? 28.854 6.809 -28.586 1.00 95.69 355 GLU A N 1
ATOM 2923 C CA . GLU A 1 355 ? 29.551 6.860 -27.298 1.00 95.69 355 GLU A CA 1
ATOM 2924 C C . GLU A 1 355 ? 30.117 8.266 -27.098 1.00 95.69 355 GLU A C 1
ATOM 2926 O O . GLU A 1 355 ? 30.792 8.797 -27.980 1.00 95.69 355 GLU A O 1
ATOM 2931 N N . TRP A 1 356 ? 29.807 8.863 -25.953 1.00 93.50 356 TRP A N 1
ATOM 2932 C CA . TRP A 1 356 ? 30.104 10.243 -25.594 1.00 93.50 356 TRP A CA 1
ATOM 2933 C C . TRP A 1 356 ? 31.038 10.280 -24.384 1.00 93.50 356 TRP A C 1
ATOM 2935 O O . TRP A 1 356 ? 30.788 9.604 -23.383 1.00 93.50 356 TRP A O 1
ATOM 2945 N N . GLU A 1 357 ? 32.084 11.096 -24.463 1.00 91.81 357 GLU A N 1
ATOM 2946 C CA . GLU A 1 357 ? 33.015 11.374 -23.367 1.00 91.81 357 GLU A CA 1
ATOM 2947 C C . GLU A 1 357 ? 33.418 12.855 -23.426 1.00 91.81 357 GLU A C 1
ATOM 2949 O O . GLU A 1 357 ? 34.218 13.263 -24.274 1.00 91.81 357 GLU A O 1
ATOM 2954 N N . GLY A 1 358 ? 32.818 13.682 -22.562 1.00 84.69 358 GLY A N 1
ATOM 2955 C CA . GLY A 1 358 ? 32.927 15.139 -22.660 1.00 84.69 358 GLY A CA 1
ATOM 2956 C C . GLY A 1 358 ? 32.394 15.649 -24.004 1.00 84.69 358 GLY A C 1
ATOM 2957 O O . GLY A 1 358 ? 31.282 15.310 -24.401 1.00 84.69 358 GLY A O 1
ATOM 2958 N N . ASP A 1 359 ? 33.211 16.418 -24.725 1.00 85.81 359 ASP A N 1
ATOM 2959 C CA . ASP A 1 359 ? 32.864 16.959 -26.049 1.00 85.81 359 ASP A CA 1
ATOM 2960 C C . ASP A 1 359 ? 33.112 15.969 -27.208 1.00 85.81 359 ASP A C 1
ATOM 2962 O O . ASP A 1 359 ? 32.818 16.271 -28.368 1.00 85.81 359 ASP A O 1
ATOM 2966 N N . ASN A 1 360 ? 33.662 14.781 -26.930 1.00 91.56 360 ASN A N 1
ATOM 2967 C CA . ASN A 1 360 ? 33.959 13.781 -27.954 1.00 91.56 360 ASN A CA 1
ATOM 2968 C C . ASN A 1 360 ? 32.785 12.817 -28.151 1.00 91.56 360 ASN A C 1
ATOM 2970 O O . ASN A 1 360 ? 32.234 12.288 -27.187 1.00 91.56 360 ASN A O 1
ATOM 2974 N N . CYS A 1 361 ? 32.461 12.520 -29.414 1.00 93.44 361 CYS A N 1
ATOM 2975 C CA . CYS A 1 361 ? 31.441 11.544 -29.792 1.00 93.44 361 CYS A CA 1
ATOM 2976 C C . CYS A 1 361 ? 31.982 10.551 -30.829 1.00 93.44 361 CYS A C 1
ATOM 2978 O O . CYS A 1 361 ? 32.441 10.942 -31.905 1.00 93.44 361 CYS A O 1
ATOM 2980 N N . ARG A 1 362 ? 31.879 9.254 -30.532 1.00 95.69 362 ARG A N 1
ATOM 2981 C CA . ARG A 1 362 ? 32.175 8.159 -31.459 1.00 95.69 362 ARG A CA 1
ATOM 2982 C C . ARG A 1 362 ? 30.875 7.520 -31.928 1.00 95.69 362 ARG A C 1
ATOM 2984 O O . ARG A 1 362 ? 30.138 6.973 -31.118 1.00 95.69 362 ARG A O 1
ATOM 2991 N N . LYS A 1 363 ? 30.633 7.523 -33.239 1.00 96.81 363 LYS A N 1
ATOM 2992 C CA . LYS A 1 363 ? 29.436 6.934 -33.858 1.00 96.81 363 LYS A CA 1
ATOM 2993 C C . LYS A 1 363 ? 29.783 5.713 -34.701 1.00 96.81 363 LYS A C 1
ATOM 2995 O O . LYS A 1 363 ? 30.863 5.651 -35.289 1.00 96.81 363 LYS A O 1
ATOM 3000 N N . TRP A 1 364 ? 28.864 4.762 -34.782 1.00 96.38 364 TRP A N 1
ATOM 3001 C CA . TRP A 1 364 ? 28.968 3.592 -35.648 1.00 96.38 364 TRP A CA 1
ATOM 3002 C C . TRP A 1 364 ? 27.578 3.137 -36.094 1.00 96.38 364 TRP A C 1
ATOM 3004 O O . TRP A 1 364 ? 26.597 3.304 -35.373 1.00 96.38 364 TRP A O 1
ATOM 3014 N N . ALA A 1 365 ? 27.494 2.571 -37.295 1.00 95.06 365 ALA A N 1
ATOM 3015 C CA . ALA A 1 365 ? 26.258 2.033 -37.841 1.00 95.06 365 ALA A CA 1
ATOM 3016 C C . ALA A 1 365 ? 26.544 0.955 -38.895 1.00 95.06 365 ALA A C 1
ATOM 3018 O O . ALA A 1 365 ? 27.579 1.011 -39.561 1.00 95.06 365 ALA A O 1
ATOM 3019 N N . HIS A 1 366 ? 25.655 -0.027 -39.031 1.00 94.19 366 HIS A N 1
ATOM 3020 C CA . HIS A 1 366 ? 25.705 -1.047 -40.081 1.00 94.19 366 HIS A CA 1
ATOM 3021 C C . HIS A 1 366 ? 24.325 -1.658 -40.325 1.00 94.19 366 HIS A C 1
ATOM 3023 O O . HIS A 1 366 ? 23.479 -1.697 -39.430 1.00 94.19 366 HIS A O 1
ATOM 3029 N N . ASP A 1 367 ? 24.118 -2.169 -41.533 1.00 95.00 367 ASP A N 1
ATOM 3030 C CA . ASP A 1 367 ? 22.875 -2.840 -41.895 1.00 95.00 367 ASP A CA 1
ATOM 3031 C C . ASP A 1 367 ? 22.821 -4.260 -41.319 1.00 95.00 367 ASP A C 1
ATOM 3033 O O . ASP A 1 367 ? 23.841 -4.937 -41.150 1.00 95.00 367 ASP A O 1
ATOM 3037 N N . THR A 1 368 ? 21.610 -4.713 -41.016 1.00 90.19 368 THR A N 1
ATOM 3038 C CA . THR A 1 368 ? 21.314 -6.049 -40.499 1.00 90.19 368 THR A CA 1
ATOM 3039 C C . THR A 1 368 ? 20.313 -6.765 -41.415 1.00 90.19 368 THR A C 1
ATOM 3041 O O . THR A 1 368 ? 19.574 -6.119 -42.164 1.00 90.19 368 THR A O 1
ATOM 3044 N N . PRO A 1 369 ? 20.250 -8.110 -41.381 1.00 85.00 369 PRO A N 1
ATOM 3045 C CA . PRO A 1 369 ? 19.330 -8.871 -42.233 1.00 85.00 369 PRO A CA 1
ATOM 3046 C C . PRO A 1 369 ? 17.840 -8.588 -41.963 1.00 85.00 369 PRO A C 1
ATOM 3048 O O . PRO A 1 369 ? 17.000 -8.841 -42.827 1.00 85.00 369 PRO A O 1
ATOM 3051 N N . GLY A 1 370 ? 17.500 -8.072 -40.777 1.00 85.00 370 GLY A N 1
ATOM 3052 C CA . GLY A 1 370 ? 16.121 -7.883 -40.338 1.00 85.00 370 GLY A CA 1
ATOM 3053 C C . GLY A 1 370 ? 15.991 -7.767 -38.821 1.00 85.00 370 GLY A C 1
ATOM 3054 O O . GLY A 1 370 ? 16.940 -7.384 -38.129 1.00 85.00 370 GLY A O 1
ATOM 3055 N N . ARG A 1 371 ? 14.803 -8.107 -38.314 1.00 84.56 371 ARG A N 1
ATOM 3056 C CA . ARG A 1 371 ? 14.465 -8.115 -36.884 1.00 84.56 371 ARG A CA 1
ATOM 3057 C C . ARG A 1 371 ? 15.436 -9.016 -36.092 1.00 84.56 371 ARG A C 1
ATOM 3059 O O . ARG A 1 371 ? 15.657 -10.156 -36.502 1.00 84.56 371 ARG A O 1
ATOM 3066 N N . PRO A 1 372 ? 16.005 -8.543 -34.968 1.00 79.94 372 PRO A N 1
ATOM 3067 C CA . PRO A 1 372 ? 16.853 -9.365 -34.104 1.00 79.94 372 PRO A CA 1
ATOM 3068 C C . PRO A 1 372 ? 16.107 -10.581 -33.535 1.00 79.94 372 PRO A C 1
ATOM 3070 O O . PRO A 1 372 ? 14.913 -10.502 -33.255 1.00 79.94 372 PRO A O 1
ATOM 3073 N N . GLU A 1 373 ? 16.819 -11.689 -33.315 1.00 75.00 373 GLU A N 1
ATOM 3074 C CA . GLU A 1 373 ? 16.256 -12.870 -32.646 1.00 75.00 373 GLU A CA 1
ATOM 3075 C C . GLU A 1 373 ? 15.769 -12.531 -31.227 1.00 75.00 373 GLU A C 1
ATOM 3077 O O . GLU A 1 373 ? 16.424 -11.784 -30.495 1.00 75.00 373 GLU A O 1
ATOM 3082 N N . GLY A 1 374 ? 14.616 -13.089 -30.843 1.00 66.50 374 GLY A N 1
ATOM 3083 C CA . GLY A 1 374 ? 13.994 -12.872 -29.532 1.00 66.50 374 GLY A CA 1
ATOM 3084 C C . GLY A 1 374 ? 13.135 -11.611 -29.415 1.00 66.50 374 GLY A C 1
ATOM 3085 O O . GLY A 1 374 ? 12.567 -11.389 -28.349 1.00 66.50 374 GLY A O 1
ATOM 3086 N N . CYS A 1 375 ? 13.031 -10.808 -30.479 1.00 58.06 375 CYS A N 1
ATOM 3087 C CA . CYS A 1 375 ? 12.099 -9.687 -30.546 1.00 58.06 375 CYS A CA 1
ATOM 3088 C C . CYS A 1 375 ? 10.704 -10.144 -30.934 1.00 58.06 375 CYS A C 1
ATOM 3090 O O . CYS A 1 375 ? 10.569 -10.978 -31.859 1.00 58.06 375 CYS A O 1
#

Secondary structure (DSSP, 8-state):
-EEEEEEEEEE----HHHHHHHHHHHHHHHTS---EEEEEEE-TTS-EEEEEEE---PPPP-EEEEEEEEEEE-TTS-EEEEEEEE-TT--EEEEEEEE-SSEEEEEEEEE-TTS-EEEEEEEEETTT--EEEEEEEE-GGG-SEEEEEEEEEE-TTSTT-EEEEEEEEEEETTTTEEEEEEEEEEEETTEEEEEEEEEEEETTS-EEEEEEEEEEE--TT--S----TTS--BS-EEEEEEEEEEETTEEEEEEEEEEEE-TTS-EEEEEEEEETTEEEEEEEEE-TT--EEEEEEEEEE-TTS-EEEEEEEEEEE---------S----EEEEEEEEEEE-GGGEEEEEEEEEEETTEEEEEEEEEEESPTT-

Foldseek 3Di:
DDKDKDWDWDQDPPDPVVVVVVVVVVVVVVVPDFDWDWDWDQDPVRDTDTDTDGDPPDDPGDIDTAKIKIKDADPQGKIKIKMWGADPQRKTKIWIWIDNPFKTKIKIKIAHPLRKIKIKIWMAGDPFRKIKMKIKIADRPRPKIKMKIKMKTQDPVDGQKIKMKIKMWMDDPPQQKTKIKIKIKIDHVFWIKIWMWMWIAHNQRKIKIKIWIAIAGHDPDPPDPCPDPPPRRQAKIKMKMWIWDDDVPDTFKIKMKMKIAGSQGKIKIKIWIDGVQKTKMKIWIAGPQGKIKIKIKMKGADPQRWIKIKIKIKIWDDPPPPDDDDDDPQTWMWMKMWMKTFDGPQAKIKIWMWTDTRPDIDIDMDIDRGHDPPD

Organism: NCBI:txid51314

Nearest PDB structures (foldseek):
  7lhg-assembly1_C  TM=2.134E-01  e=5.134E-02  Escherichia coli
  3sy9-assembly3_C  TM=2.603E-01  e=3.412E-01  Pseudomonas aeruginosa
  3sy7-assembly1_A  TM=2.091E-01  e=5.940E-01  Pseudomonas aeruginosa
  3syb-assembly1_A  TM=1.796E-01  e=4.105E-01  Pseudomonas aeruginosa
  5dl7-assembly1_A  TM=2.036E-01  e=4.974E+00  Acinetobacter baumannii AB307-0294

Radius of gyration: 38.09 Å; Cα contacts (8 Å, |Δi|>4): 857; chains: 1; bounding box: 100×54×117 Å

Mean predicted aligned error: 13.53 Å

Sequence (375 aa):
MEWGERWEETEGIQDAAAAAQQQQQQQQQQQQQQQHLRIRILLPGGEVTTQPVLLLQQPPMERKKRFDDKWWIEAHGNSWGHKEGFTEDGEKMRENWYDNGNEKQVERVKEMADGSKEGEKRGSRREDGCEWGERWGCGAGGVDHWSDQWWAEPDQADAGKTVRWGCSSGSSSEQQKEWKQQWRETEKWGEGSKFVEKTEKYNNGDEQTLKEGYEWRRTEHSDRDVSSWFEERQGDAWEERWREKFDGDVKTETWAEKKGSNAQGESWFETWEERWGWKTAHKEAKDACGNKRVEKWGEEFFADGSGQKWAQHWKENTNNTSSSSSSSSSSSSSGKSWGDRWGPNGVGGHRWGEEWEGDNCRKWAHDTPGRPEGC

pLDDT: mean 83.38, std 16.82, range [33.22, 98.31]

Solvent-accessible surface area (backbone atoms only — not comparable to full-atom values): 19344 Å² total; per-residue (Å²): 110,50,75,54,76,50,72,46,79,47,86,62,80,62,59,71,70,62,46,51,56,53,49,55,55,46,55,65,53,50,74,77,64,76,55,73,44,74,49,76,46,76,42,98,86,74,51,74,48,72,48,80,44,80,63,79,79,72,74,82,78,67,71,48,79,32,37,47,35,38,39,42,37,44,84,86,58,33,33,38,36,42,36,39,34,48,49,96,87,60,29,39,39,38,34,40,38,40,32,58,85,47,43,37,39,41,36,39,39,39,36,44,88,70,60,21,37,40,36,39,36,37,35,40,30,64,90,70,55,34,34,38,38,34,37,37,36,28,40,63,80,58,72,24,38,38,40,40,35,39,39,34,31,59,38,90,91,41,90,73,27,36,39,33,37,35,42,33,38,36,43,35,72,91,75,41,31,38,38,41,32,39,38,39,35,37,43,36,91,53,33,37,38,40,38,39,40,36,40,38,39,36,79,74,61,30,38,38,38,41,37,38,40,40,37,37,44,55,73,98,76,67,93,58,86,80,87,53,98,77,76,69,73,51,31,42,37,37,41,35,40,39,39,38,38,40,62,80,94,42,80,52,35,42,38,37,40,37,39,34,35,40,68,77,52,31,35,39,39,37,38,38,40,40,39,88,46,35,38,39,37,41,39,38,36,33,43,66,75,56,31,36,40,38,39,37,38,38,38,39,47,47,97,61,44,20,36,37,38,39,41,37,40,40,38,38,42,51,80,81,72,92,63,98,68,97,72,82,88,75,65,52,36,35,34,40,36,37,37,43,37,25,32,60,72,28,44,41,22,41,36,40,36,39,39,36,54,62,95,45,75,52,76,53,71,49,78,41,84,26,58,63,89,94,111